Protein AF-A0A5R9BD13-F1 (afdb_monomer_lite)

Foldseek 3Di:
DDDPPDDDDCVNLVQPPVDPCSVVVVVVVVVVCVVVVHDDDDDPDQDWDFLCVLCVVLVHDSVVSVVCVVVVNADWDDDDPGTTGTPVSSVVVCVVCVVVVVVVVCPPDDDFDWPQPPPPPPVQAQAGETEGADALLVVLVVDAAAFQEEEAEDDALDPCPPPLFLPPSPDDPVRSLVVSLSSVLSVVVRYDQFHKYKYKYAPVCVVSVQVSCCVRPVFHWDKFWAQQADVFDDDVPDGHRTIIITIGTGHPQAFDFALFDLQLDPPSGTPLVQADNVQFGDWAFQADDDDQFACVSPVQQWAWQWDAPQAGDAQGDDHPDPRIDTDTRADPVRHHGGTPDGRVVQRVQVVVLQKHWDDQDPVRDIIITGDDPSVVVCDVVVQKDFPDADPRRHGPIHGDSGDTGDGDSYGRHPQQHCQVQNQVVQCVQQVPLSDHGGTHLLVLLVVCNRRVIQEYEYSACQQVSNVLNVLLVCSLPVDHRYYYYYHHCGVNNVPRGNSSNNVSSNVDRDHNPRRPDPDPDDDPPDDDPDDDD

Structure (mmCIF, N/CA/C/O backbone):
data_AF-A0A5R9BD13-F1
#
_entry.id   AF-A0A5R9BD13-F1
#
loop_
_atom_site.group_PDB
_atom_site.id
_atom_site.type_symbol
_atom_site.label_atom_id
_atom_site.label_alt_id
_atom_site.label_comp_id
_atom_site.label_asym_id
_atom_site.label_entity_id
_atom_site.label_seq_id
_atom_site.pdbx_PDB_ins_code
_atom_site.Cartn_x
_atom_site.Cartn_y
_atom_site.Cartn_z
_atom_site.occupancy
_atom_site.B_iso_or_equiv
_atom_site.auth_seq_id
_atom_site.auth_comp_id
_atom_site.auth_asym_id
_atom_site.auth_atom_id
_atom_site.pdbx_PDB_model_num
ATOM 1 N N . MET A 1 1 ? -56.573 39.795 55.807 1.00 30.55 1 MET A N 1
ATOM 2 C CA . MET A 1 1 ? -56.173 38.621 56.604 1.00 30.55 1 MET A CA 1
ATOM 3 C C . MET A 1 1 ? -55.103 37.927 55.784 1.00 30.55 1 MET A C 1
ATOM 5 O O . MET A 1 1 ? -55.403 37.558 54.660 1.00 30.55 1 MET A O 1
ATOM 9 N N . ASN A 1 2 ? -53.852 37.930 56.249 1.00 30.98 2 ASN A N 1
ATOM 10 C CA . ASN A 1 2 ? -52.748 37.260 55.558 1.00 30.98 2 ASN A CA 1
ATOM 11 C C . ASN A 1 2 ? -53.016 35.755 55.588 1.00 30.98 2 ASN A C 1
ATOM 13 O O . ASN A 1 2 ? -52.951 35.159 56.658 1.00 30.98 2 ASN A O 1
ATOM 17 N N . GLU A 1 3 ? -53.325 35.157 54.443 1.00 34.78 3 GLU A N 1
ATOM 18 C CA . GLU A 1 3 ? -53.207 33.711 54.291 1.00 34.78 3 GLU A CA 1
ATOM 19 C C . GLU A 1 3 ? -51.728 33.410 54.040 1.00 34.78 3 GLU A C 1
ATOM 21 O O . GLU A 1 3 ? -51.191 33.672 52.962 1.00 34.78 3 GLU A O 1
ATOM 26 N N . GLU A 1 4 ? -51.035 32.945 55.081 1.00 38.00 4 GLU A N 1
ATOM 27 C CA . GLU A 1 4 ? -49.714 32.339 54.941 1.00 38.00 4 GLU A CA 1
ATOM 28 C C . GLU A 1 4 ? -49.834 31.129 54.009 1.00 38.00 4 GLU A C 1
ATOM 30 O O . GLU A 1 4 ? -50.365 30.080 54.372 1.00 38.00 4 GLU A O 1
ATOM 35 N N . LEU A 1 5 ? -49.344 31.283 52.779 1.00 42.78 5 LEU A N 1
ATOM 36 C CA . LEU A 1 5 ? -49.124 30.172 51.861 1.00 42.78 5 LEU A CA 1
ATOM 37 C C . LEU A 1 5 ? -48.062 29.247 52.465 1.00 42.78 5 LEU A C 1
ATOM 39 O O . LEU A 1 5 ? -46.865 29.524 52.380 1.00 42.78 5 LEU A O 1
ATOM 43 N N . MET A 1 6 ? -48.500 28.142 53.065 1.00 41.12 6 MET A N 1
ATOM 44 C CA . MET A 1 6 ? -47.608 27.075 53.506 1.00 41.12 6 MET A CA 1
ATOM 45 C C . MET A 1 6 ? -47.035 26.377 52.265 1.00 41.12 6 MET A C 1
ATOM 47 O O . MET A 1 6 ? -47.743 25.674 51.545 1.00 41.12 6 MET A O 1
ATOM 51 N N . ARG A 1 7 ? -45.754 26.621 51.975 1.00 45.59 7 ARG A N 1
ATOM 52 C CA . ARG A 1 7 ? -45.004 25.899 50.939 1.00 45.59 7 ARG A CA 1
ATOM 53 C C . ARG A 1 7 ? -44.489 24.604 51.553 1.00 45.59 7 ARG A C 1
ATOM 55 O O . ARG A 1 7 ? -43.843 24.659 52.589 1.00 45.59 7 ARG A O 1
ATOM 62 N N . LEU A 1 8 ? -44.791 23.475 50.923 1.00 47.22 8 LEU A N 1
ATOM 63 C CA . LEU A 1 8 ? -44.340 22.155 51.357 1.00 47.22 8 LEU A CA 1
ATOM 64 C C . LEU A 1 8 ? -43.507 21.537 50.235 1.00 47.22 8 LEU A C 1
ATOM 66 O O . LEU A 1 8 ? -44.025 21.305 49.141 1.00 47.22 8 LEU A O 1
ATOM 70 N N . ASN A 1 9 ? -42.223 21.293 50.496 1.00 52.91 9 ASN A N 1
ATOM 71 C CA . ASN A 1 9 ? -41.358 20.543 49.583 1.00 52.91 9 ASN A CA 1
ATOM 72 C C . ASN A 1 9 ? -41.527 19.021 49.784 1.00 52.91 9 ASN A C 1
ATOM 74 O O . ASN A 1 9 ? -41.859 18.585 50.888 1.00 52.91 9 ASN A O 1
ATOM 78 N N . PRO A 1 10 ? -41.255 18.180 48.764 1.00 52.22 10 PRO A N 1
ATOM 79 C CA . PRO A 1 10 ? -41.338 16.719 48.890 1.00 52.22 10 PRO A CA 1
ATOM 80 C C . PRO A 1 10 ? -40.508 16.144 50.051 1.00 52.22 10 PRO A C 1
ATOM 82 O O . PRO A 1 10 ? -40.960 15.226 50.730 1.00 52.22 10 PRO A O 1
ATOM 85 N N . GLU A 1 11 ? -39.344 16.737 50.332 1.00 52.81 11 GLU A N 1
ATOM 86 C CA . GLU A 1 11 ? -38.471 16.357 51.454 1.00 52.81 11 GLU A CA 1
ATOM 87 C C . GLU A 1 11 ? -39.111 16.640 52.827 1.00 52.81 11 GLU A C 1
ATOM 89 O O . GLU A 1 11 ? -38.964 15.847 53.754 1.00 52.81 11 GLU A O 1
ATOM 94 N N . GLU A 1 12 ? -39.886 17.722 52.957 1.00 49.19 12 GLU A N 1
ATOM 95 C CA . GLU A 1 12 ? -40.590 18.096 54.198 1.00 49.19 12 GLU A CA 1
ATOM 96 C C . GLU A 1 12 ? -41.846 17.243 54.435 1.00 49.19 12 GLU A C 1
ATOM 98 O O . GLU A 1 12 ? -42.301 17.091 55.567 1.00 49.19 12 GLU A O 1
ATOM 103 N N . LEU A 1 13 ? -42.382 16.648 53.366 1.00 57.00 13 LEU A N 1
ATOM 104 C CA . LEU A 1 13 ? -43.472 15.673 53.405 1.00 57.00 13 LEU A CA 1
ATOM 105 C C . LEU A 1 13 ? -42.975 14.229 53.606 1.00 57.00 13 LEU A C 1
ATOM 107 O O . LEU A 1 13 ? -43.793 13.310 53.655 1.00 57.00 13 LEU A O 1
ATOM 111 N N . GLY A 1 14 ? -41.656 14.016 53.712 1.00 55.00 14 GLY A N 1
ATOM 112 C CA . GLY A 1 14 ? -41.051 12.686 53.834 1.00 55.00 14 GLY A CA 1
ATOM 113 C C . GLY A 1 14 ? -41.264 11.800 52.602 1.00 55.00 14 GLY A C 1
ATOM 114 O O . GLY A 1 14 ? -41.241 10.575 52.721 1.00 55.00 14 GLY A O 1
ATOM 115 N N . LEU A 1 15 ? -41.521 12.404 51.437 1.00 59.50 15 LEU A N 1
ATOM 116 C CA . LEU A 1 15 ? -41.780 11.689 50.192 1.00 59.50 15 LEU A CA 1
ATOM 117 C C . LEU A 1 15 ? -40.456 11.240 49.575 1.00 59.50 15 LEU A C 1
ATOM 119 O O . LEU A 1 15 ? -39.623 12.062 49.195 1.00 59.50 15 LEU A O 1
ATOM 123 N N . ASP A 1 16 ? -40.283 9.928 49.449 1.00 57.41 16 ASP A N 1
ATOM 124 C CA . ASP A 1 16 ? -39.152 9.342 48.736 1.00 57.41 16 ASP A CA 1
ATOM 125 C C . ASP A 1 16 ? -39.389 9.448 47.224 1.00 57.41 16 ASP A C 1
ATOM 127 O O . ASP A 1 16 ? -40.064 8.618 46.612 1.00 57.41 16 ASP A O 1
ATOM 131 N N . VAL A 1 17 ? -38.859 10.515 46.628 1.00 55.81 17 VAL A N 1
ATOM 132 C CA . VAL A 1 17 ? -39.000 10.828 45.197 1.00 55.81 17 VAL A CA 1
ATOM 133 C C . VAL A 1 17 ? -38.213 9.886 44.278 1.00 55.81 17 VAL A C 1
ATOM 135 O O . VAL A 1 17 ? -38.419 9.928 43.065 1.00 55.81 17 VAL A O 1
ATOM 138 N N . GLU A 1 18 ? -37.351 9.017 44.819 1.00 49.12 18 GLU A N 1
ATOM 139 C CA . GLU A 1 18 ? -36.704 7.948 44.045 1.00 49.12 18 GLU A CA 1
ATOM 140 C C . GLU A 1 18 ? -37.555 6.667 43.981 1.00 49.12 18 GLU A C 1
ATOM 142 O O . GLU A 1 18 ? -37.288 5.774 43.171 1.00 49.12 18 GLU A O 1
ATOM 147 N N . ASN A 1 19 ? -38.629 6.582 44.772 1.00 60.22 19 ASN A N 1
ATOM 148 C CA . ASN A 1 19 ? -39.547 5.454 44.756 1.00 60.22 19 ASN A CA 1
ATOM 149 C C . ASN A 1 19 ? -40.640 5.642 43.682 1.00 60.22 19 ASN A C 1
ATOM 151 O O . ASN A 1 19 ? -41.389 6.617 43.749 1.00 60.22 19 ASN A O 1
ATOM 155 N N . PRO A 1 20 ? -40.842 4.698 42.740 1.00 54.09 20 PRO A N 1
ATOM 156 C CA . PRO A 1 20 ? -41.839 4.811 41.667 1.00 54.09 20 PRO A CA 1
ATOM 157 C C . PRO A 1 20 ? -43.302 4.966 42.131 1.00 54.09 20 PRO A C 1
ATOM 159 O O . PRO A 1 20 ? -44.176 5.200 41.300 1.00 54.09 20 PRO A O 1
ATOM 162 N N . THR A 1 21 ? -43.599 4.860 43.432 1.00 59.91 21 THR A N 1
ATOM 163 C CA . THR A 1 21 ? -44.939 5.097 43.999 1.00 59.91 21 THR A CA 1
ATOM 164 C C . THR A 1 21 ? -45.161 6.495 44.597 1.00 59.91 21 THR A C 1
ATOM 166 O O . THR A 1 21 ? -46.231 6.740 45.157 1.00 59.91 21 THR A O 1
ATOM 169 N N . TRP A 1 22 ? -44.201 7.424 44.499 1.00 61.19 22 TRP A N 1
ATOM 170 C CA . TRP A 1 22 ? -44.290 8.764 45.112 1.00 61.19 22 TRP A CA 1
ATOM 171 C C . TRP A 1 22 ? -45.534 9.563 44.671 1.00 61.19 22 TRP A C 1
ATOM 173 O O . TRP A 1 22 ? -46.131 10.290 45.468 1.00 61.19 22 TRP A O 1
ATOM 183 N N . GLU A 1 23 ? -46.007 9.362 43.436 1.00 59.53 23 GLU A N 1
ATOM 184 C CA . GLU A 1 23 ? -47.232 9.982 42.912 1.00 59.53 23 GLU A CA 1
ATOM 185 C C . GLU A 1 23 ? -48.476 9.599 43.733 1.00 59.53 23 GLU A C 1
ATOM 187 O O . GLU A 1 23 ? -49.351 10.430 43.987 1.00 59.53 23 GLU A O 1
ATOM 192 N N . GLN A 1 24 ? -48.545 8.353 44.214 1.00 69.19 24 GLN A N 1
ATOM 193 C CA . GLN A 1 24 ? -49.659 7.879 45.042 1.00 69.19 24 GLN A CA 1
ATOM 194 C C . GLN A 1 24 ? -49.644 8.533 46.427 1.00 69.19 24 GLN A C 1
ATOM 196 O O . GLN A 1 24 ? -50.702 8.836 46.984 1.00 69.19 24 GLN A O 1
ATOM 201 N N . GLN A 1 25 ? -48.452 8.797 46.962 1.00 66.12 25 GLN A N 1
ATOM 202 C CA . GLN A 1 25 ? -48.269 9.466 48.247 1.00 66.12 25 GLN A CA 1
ATOM 203 C C . GLN A 1 25 ? -48.612 10.961 48.157 1.00 66.12 25 GLN A C 1
ATOM 205 O O . GLN A 1 25 ? -49.314 11.476 49.027 1.00 66.12 25 GLN A O 1
ATOM 210 N N . LEU A 1 26 ? -48.231 11.637 47.064 1.00 69.69 26 LEU A N 1
ATOM 211 C CA . LEU A 1 26 ? -48.638 13.020 46.793 1.00 69.69 26 LEU A CA 1
ATOM 212 C C . LEU A 1 26 ? -50.167 13.142 46.697 1.00 69.69 26 LEU A C 1
ATOM 214 O O . LEU A 1 26 ? -50.769 14.003 47.338 1.00 69.69 26 LEU A O 1
ATOM 218 N N . VAL A 1 27 ? -50.819 12.245 45.948 1.00 74.06 27 VAL A N 1
ATOM 219 C CA . VAL A 1 27 ? -52.288 12.222 45.832 1.00 74.06 27 VAL A CA 1
ATOM 220 C C . VAL A 1 27 ? -52.954 11.964 47.189 1.00 74.06 27 VAL A C 1
ATOM 222 O O . VAL A 1 27 ? -53.985 12.572 47.489 1.00 74.06 27 VAL A O 1
ATOM 225 N N . ALA A 1 28 ? -52.383 11.096 48.030 1.00 75.38 28 ALA A N 1
ATOM 226 C CA . ALA A 1 28 ? -52.883 10.849 49.381 1.00 75.38 28 ALA A CA 1
ATOM 227 C C . ALA A 1 28 ? -52.750 12.086 50.291 1.00 75.38 28 ALA A C 1
ATOM 229 O O . ALA A 1 28 ? -53.702 12.416 51.007 1.00 75.38 28 ALA A O 1
ATOM 230 N N . ALA A 1 29 ? -51.626 12.804 50.221 1.00 72.81 29 ALA A N 1
ATOM 231 C CA . ALA A 1 29 ? -51.395 14.034 50.977 1.00 72.81 29 ALA A CA 1
ATOM 232 C C . ALA A 1 29 ? -52.375 15.142 50.560 1.00 72.81 29 ALA A C 1
ATOM 234 O O . ALA A 1 29 ? -53.089 15.683 51.404 1.00 72.81 29 ALA A O 1
ATOM 235 N N . VAL A 1 30 ? -52.520 15.386 49.250 1.00 74.75 30 VAL A N 1
ATOM 236 C CA . VAL A 1 30 ? -53.477 16.364 48.703 1.00 74.75 30 VAL A CA 1
ATOM 237 C C . VAL A 1 30 ? -54.907 16.034 49.135 1.00 74.75 30 VAL A C 1
ATOM 239 O O . VAL A 1 30 ? -55.636 16.909 49.600 1.00 74.75 30 VAL A O 1
ATOM 242 N N . ARG A 1 31 ? -55.321 14.762 49.048 1.00 78.12 31 ARG A N 1
ATOM 243 C CA . ARG A 1 31 ? -56.658 14.332 49.497 1.00 78.12 31 ARG A CA 1
ATOM 244 C C . ARG A 1 31 ? -56.871 14.535 50.994 1.00 78.12 31 ARG A C 1
ATOM 246 O O . ARG A 1 31 ? -57.986 14.859 51.395 1.00 78.12 31 ARG A O 1
ATOM 253 N N . THR A 1 32 ? -55.842 14.331 51.810 1.00 78.50 32 THR A N 1
ATOM 254 C CA . THR A 1 32 ? -55.923 14.515 53.265 1.00 78.50 32 THR A CA 1
ATOM 255 C C . THR A 1 32 ? -56.098 15.989 53.620 1.00 78.50 32 THR A C 1
ATOM 257 O O . THR A 1 32 ? -57.029 16.317 54.352 1.00 78.50 32 THR A O 1
ATOM 260 N N . SER A 1 33 ? -55.301 16.880 53.024 1.00 77.56 33 SER A N 1
ATOM 261 C CA . SER A 1 33 ? -55.422 18.331 53.220 1.00 77.56 33 SER A CA 1
ATOM 262 C C . SER A 1 33 ? -56.772 18.875 52.746 1.00 77.56 33 SER A C 1
ATOM 264 O O . SER A 1 33 ? -57.430 19.617 53.473 1.00 77.56 33 SER A O 1
ATOM 266 N N . LEU A 1 34 ? -57.258 18.426 51.581 1.00 73.50 34 LEU A N 1
ATOM 267 C CA . LEU A 1 34 ? -58.589 18.805 51.089 1.00 73.50 34 LEU A CA 1
ATOM 268 C C . LEU A 1 34 ? -59.713 18.327 52.028 1.00 73.50 34 LEU A C 1
ATOM 270 O O . LEU A 1 34 ? -60.670 19.061 52.262 1.00 73.50 34 LEU A O 1
ATOM 274 N N . ARG A 1 35 ? -59.601 17.123 52.612 1.00 78.56 35 ARG A N 1
ATOM 275 C CA . ARG A 1 35 ? -60.569 16.611 53.607 1.00 78.56 35 ARG A CA 1
ATOM 276 C C . ARG A 1 35 ? -60.568 17.404 54.913 1.00 78.56 35 ARG A C 1
ATOM 278 O O . ARG A 1 35 ? -61.589 17.434 55.589 1.00 78.56 35 ARG A O 1
ATOM 285 N N . GLN A 1 36 ? -59.453 18.040 55.257 1.00 79.38 36 GLN A N 1
ATOM 286 C CA . GLN A 1 36 ? -59.333 18.928 56.416 1.00 79.38 36 GLN A CA 1
ATOM 287 C C . GLN A 1 36 ? -59.825 20.357 56.123 1.00 79.38 36 GLN A C 1
ATOM 289 O O . GLN A 1 36 ? -59.688 21.235 56.970 1.00 79.38 36 GLN A O 1
ATOM 294 N N . GLY A 1 37 ? -60.408 20.601 54.942 1.00 74.94 37 GLY A N 1
ATOM 295 C CA . GLY A 1 37 ? -60.921 21.912 54.539 1.00 74.94 37 GLY A CA 1
ATOM 296 C C . GLY A 1 37 ? -59.835 22.901 54.114 1.00 74.94 37 GLY A C 1
ATOM 297 O O . GLY A 1 37 ? -60.124 24.085 53.965 1.00 74.94 37 GLY A O 1
ATOM 298 N N . GLN A 1 38 ? -58.595 22.441 53.919 1.00 76.81 38 GLN A N 1
ATOM 299 C CA . GLN A 1 38 ? -57.496 23.290 53.466 1.00 76.81 38 GLN A CA 1
ATOM 300 C C . GLN A 1 38 ? -57.575 23.518 51.954 1.00 76.81 38 GLN A C 1
ATOM 302 O O . GLN A 1 38 ? -57.919 22.614 51.188 1.00 76.81 38 GLN A O 1
ATOM 307 N N . GLN A 1 39 ? -57.204 24.718 51.511 1.00 61.44 39 GLN A N 1
ATOM 308 C CA . GLN A 1 39 ? -57.050 25.021 50.093 1.00 61.44 39 GLN A CA 1
ATOM 309 C C . GLN A 1 39 ? -55.663 24.561 49.624 1.00 61.44 39 GLN A C 1
ATOM 311 O O . GLN A 1 39 ? -54.651 24.925 50.216 1.00 61.44 39 GLN A O 1
ATOM 316 N N . VAL A 1 40 ? -55.610 23.755 48.562 1.00 66.88 40 VAL A N 1
ATOM 317 C CA . VAL A 1 40 ? -54.354 23.211 48.022 1.00 66.88 40 VAL A CA 1
ATOM 318 C C . VAL A 1 40 ? -54.111 23.796 46.634 1.00 66.88 40 VAL A C 1
ATOM 320 O O . VAL A 1 40 ? -54.930 23.613 45.737 1.00 66.88 40 VAL A O 1
ATOM 323 N N . SER A 1 41 ? -52.977 24.476 46.447 1.00 51.97 41 SER A N 1
ATOM 324 C CA . SER A 1 41 ? -52.493 24.914 45.131 1.00 51.97 41 SER A CA 1
ATOM 325 C C . SER A 1 41 ? -51.251 24.118 44.748 1.00 51.97 41 SER A C 1
ATOM 327 O O . SER A 1 41 ? -50.237 24.179 45.437 1.00 51.97 41 SER A O 1
ATOM 329 N N . LEU A 1 42 ? -51.326 23.380 43.640 1.00 53.59 42 LEU A N 1
ATOM 330 C CA . LEU A 1 42 ? -50.173 22.707 43.044 1.00 53.59 42 LEU A CA 1
ATOM 331 C C . LEU A 1 42 ? -49.546 23.647 42.016 1.00 53.59 42 LEU A C 1
ATOM 333 O O . LEU A 1 42 ? -50.118 23.880 40.952 1.00 53.59 42 LEU A O 1
ATOM 337 N N . VAL A 1 43 ? -48.383 24.204 42.342 1.00 47.75 43 VAL A N 1
ATOM 338 C CA . VAL A 1 43 ? -47.615 25.048 41.423 1.00 47.75 43 VAL A CA 1
ATOM 339 C C . VAL A 1 43 ? -46.449 24.225 40.892 1.00 47.75 43 VAL A C 1
ATOM 341 O O . VAL A 1 43 ? -45.562 23.837 41.647 1.00 47.75 43 VAL A O 1
ATOM 344 N N . GLN A 1 44 ? -46.449 23.950 39.589 1.00 48.16 44 GLN A N 1
ATOM 345 C CA . GLN A 1 44 ? -45.291 23.381 38.909 1.00 48.16 44 GLN A CA 1
ATOM 346 C C . GLN A 1 44 ? -44.300 24.519 38.647 1.00 48.16 44 GLN A C 1
ATOM 348 O O . GLN A 1 44 ? -44.398 25.217 37.639 1.00 48.16 44 GLN A O 1
ATOM 353 N N . GLU A 1 45 ? -43.363 24.750 39.565 1.00 50.94 45 GLU A N 1
ATOM 354 C CA . GLU A 1 45 ? -42.210 25.585 39.234 1.00 50.94 45 GLU A CA 1
ATOM 355 C C . GLU A 1 45 ? -41.360 24.817 38.212 1.00 50.94 45 GLU A C 1
ATOM 357 O O . GLU A 1 45 ? -40.886 23.712 38.485 1.00 50.94 45 GLU A O 1
ATOM 362 N N . GLU A 1 46 ? -41.175 25.371 37.007 1.00 51.56 46 GLU A N 1
ATOM 363 C CA . GLU A 1 46 ? -40.117 24.901 36.112 1.00 51.56 46 GLU A CA 1
ATOM 364 C C . GLU A 1 46 ? -38.787 25.140 36.827 1.00 51.56 46 GLU A C 1
ATOM 366 O O . GLU A 1 46 ? -38.225 26.237 36.780 1.00 51.56 46 GLU A O 1
ATOM 371 N N . GLY A 1 47 ? -38.302 24.116 37.531 1.00 61.28 47 GLY A N 1
ATOM 372 C CA . GLY A 1 47 ? -37.024 24.174 38.215 1.00 61.28 47 GLY A CA 1
ATOM 373 C C . GLY A 1 47 ? -35.947 24.705 37.269 1.00 61.28 47 GLY A C 1
ATOM 374 O O . GLY A 1 47 ? -35.884 24.373 36.079 1.00 61.28 47 GLY A O 1
ATOM 375 N N . GLN A 1 48 ? -35.101 25.584 37.786 1.00 79.19 48 GLN A N 1
ATOM 376 C CA . GLN A 1 48 ? -33.959 26.090 37.047 1.00 79.19 48 GLN A CA 1
ATOM 377 C C . GLN A 1 48 ? -32.686 25.627 37.732 1.00 79.19 48 GLN A C 1
ATOM 379 O O . GLN A 1 48 ? -32.451 25.912 38.903 1.00 79.19 48 GLN A O 1
ATOM 384 N N . PHE A 1 49 ? -31.826 24.955 36.979 1.00 80.19 49 PHE A N 1
ATOM 385 C CA . PHE A 1 49 ? -30.538 24.501 37.467 1.00 80.19 49 PHE A CA 1
ATOM 386 C C . PHE A 1 49 ? -29.458 25.548 37.221 1.00 80.19 49 PHE A C 1
ATOM 388 O O . PHE A 1 49 ? -29.425 26.246 36.202 1.00 80.19 49 PHE A O 1
ATOM 395 N N . SER A 1 50 ? -28.516 25.641 38.151 1.00 84.75 50 SER A N 1
ATOM 396 C CA . SER A 1 50 ? -27.269 26.351 37.907 1.00 84.75 50 SER A CA 1
ATOM 397 C C . SER A 1 50 ? -26.383 25.567 36.924 1.00 84.75 50 SER A C 1
ATOM 399 O O . SER A 1 50 ? -26.451 24.337 36.858 1.00 84.75 50 SER A O 1
ATOM 401 N N . PRO A 1 51 ? -25.465 26.238 36.204 1.00 85.31 51 PRO A N 1
ATOM 402 C CA . PRO A 1 51 ? -24.472 25.560 35.376 1.00 85.31 51 PRO A CA 1
ATOM 403 C C . PRO A 1 51 ? -23.624 24.529 36.128 1.00 85.31 51 PRO A C 1
ATOM 405 O O . PRO A 1 51 ? -23.110 23.613 35.498 1.00 85.31 51 PRO A O 1
ATOM 408 N N . GLN A 1 52 ? -23.456 24.689 37.446 1.00 77.94 52 GLN A N 1
ATOM 409 C CA . GLN A 1 52 ? -22.735 23.735 38.289 1.00 77.94 52 GLN A CA 1
ATOM 410 C C . GLN A 1 52 ? -23.550 22.451 38.483 1.00 77.94 52 GLN A C 1
ATOM 412 O O . GLN A 1 52 ? -23.049 21.373 38.191 1.00 77.94 52 GLN A O 1
ATOM 417 N N . GLN A 1 53 ? -24.825 22.575 38.854 1.00 70.12 53 GLN A N 1
ATOM 418 C CA . GLN A 1 53 ? -25.716 21.423 39.033 1.00 70.12 53 GLN A CA 1
ATOM 419 C C . GLN A 1 53 ? -25.914 20.645 37.726 1.00 70.12 53 GLN A C 1
ATOM 421 O O . GLN A 1 53 ? -25.890 19.422 37.720 1.00 70.12 53 GLN A O 1
ATOM 426 N N . VAL A 1 54 ? -26.038 21.335 36.585 1.00 79.44 54 VAL A N 1
ATOM 427 C CA . VAL A 1 54 ? -26.112 20.655 35.277 1.00 79.44 54 VAL A CA 1
ATOM 428 C C . VAL A 1 54 ? -24.800 19.949 34.930 1.00 79.44 54 VAL A C 1
ATOM 430 O O . VAL A 1 54 ? -24.818 18.889 34.310 1.00 79.44 54 VAL A O 1
ATOM 433 N N . ALA A 1 55 ? -23.657 20.512 35.324 1.00 74.12 55 ALA A N 1
ATOM 434 C CA . ALA A 1 55 ? -22.360 19.882 35.106 1.00 74.12 55 ALA A CA 1
ATOM 435 C C . ALA A 1 55 ? -22.219 18.585 35.918 1.00 74.12 55 ALA A C 1
ATOM 437 O O . ALA A 1 55 ? -21.808 17.568 35.363 1.00 74.12 55 ALA A O 1
ATOM 438 N N . GLU A 1 56 ? -22.643 18.608 37.183 1.00 66.12 56 GLU A N 1
ATOM 439 C CA . GLU A 1 56 ? -22.705 17.436 38.065 1.00 66.12 56 GLU A CA 1
ATOM 440 C C . GLU A 1 56 ? -23.661 16.370 37.513 1.00 66.12 56 GLU A C 1
ATOM 442 O O . GLU A 1 56 ? -23.261 15.220 37.348 1.00 66.12 56 GLU A O 1
ATOM 447 N N . LEU A 1 57 ? -24.875 16.758 37.104 1.00 68.94 57 LEU A N 1
ATOM 448 C CA . LEU A 1 57 ? -25.874 15.846 36.526 1.00 68.94 57 LEU A CA 1
ATOM 449 C C . LEU A 1 57 ? -25.409 15.146 35.240 1.00 68.94 57 LEU A C 1
ATOM 451 O O . LEU A 1 57 ? -25.863 14.039 34.944 1.00 68.94 57 LEU A O 1
ATOM 455 N N . LEU A 1 58 ? -24.545 15.800 34.458 1.00 72.38 58 LEU A N 1
ATOM 456 C CA . LEU A 1 58 ? -24.028 15.288 33.187 1.00 72.38 58 LEU A CA 1
ATOM 457 C C . LEU A 1 58 ? -22.616 14.689 33.301 1.00 72.38 58 LEU A C 1
ATOM 459 O O . LEU A 1 58 ? -22.081 14.235 32.291 1.00 72.38 58 LEU A O 1
ATOM 463 N N . GLY A 1 59 ? -21.996 14.702 34.486 1.00 62.12 59 GLY A N 1
ATOM 464 C CA . GLY A 1 59 ? -20.638 14.186 34.694 1.00 62.12 59 GLY A CA 1
ATOM 465 C C . GLY A 1 59 ? -19.552 14.955 33.929 1.00 62.12 59 GLY A C 1
ATOM 466 O O . GLY A 1 59 ? -18.554 14.372 33.506 1.00 62.12 59 GLY A O 1
ATOM 467 N N . VAL A 1 60 ? -19.737 16.261 33.709 1.00 74.69 60 VAL A N 1
ATOM 468 C CA . VAL A 1 60 ? -18.791 17.123 32.977 1.00 74.69 60 VAL A CA 1
ATOM 469 C C . VAL A 1 60 ? -18.296 18.275 33.845 1.00 74.69 60 VAL A C 1
ATOM 471 O O . VAL A 1 60 ? -18.890 18.628 34.854 1.00 74.69 60 VAL A O 1
ATOM 474 N N . HIS A 1 61 ? -17.206 18.927 33.438 1.00 78.69 61 HIS A N 1
ATOM 475 C CA . HIS A 1 61 ? -16.713 20.109 34.146 1.00 78.69 61 HIS A CA 1
ATOM 476 C C . HIS A 1 61 ? -17.620 21.332 33.904 1.00 78.69 61 HIS A C 1
ATOM 478 O O . HIS A 1 61 ? -18.010 21.601 32.765 1.00 78.69 61 HIS A O 1
ATOM 484 N N . ARG A 1 62 ? -17.870 22.154 34.935 1.00 79.12 62 ARG A N 1
ATOM 485 C CA . ARG A 1 62 ? -18.687 23.391 34.864 1.00 79.12 62 ARG A CA 1
ATOM 486 C C . ARG A 1 62 ? -18.322 24.311 33.697 1.00 79.12 62 ARG A C 1
ATOM 488 O O . ARG A 1 62 ? -19.190 24.880 33.040 1.00 79.12 62 ARG A O 1
ATOM 495 N N . ALA A 1 63 ? -17.026 24.433 33.407 1.00 73.62 63 ALA A N 1
ATOM 496 C CA . ALA A 1 63 ? -16.510 25.250 32.304 1.00 73.62 63 ALA A CA 1
ATOM 497 C C . ALA A 1 63 ? -17.041 24.814 30.922 1.00 73.62 63 ALA A C 1
ATOM 499 O O . ALA A 1 63 ? -17.176 25.640 30.019 1.00 73.62 63 ALA A O 1
ATOM 500 N N . THR A 1 64 ? -17.366 23.530 30.752 1.00 73.06 64 THR A N 1
ATOM 501 C CA . THR A 1 64 ? -17.987 22.990 29.537 1.00 73.06 64 THR A CA 1
ATOM 502 C C . THR A 1 64 ? -19.414 23.499 29.383 1.00 73.06 64 THR A C 1
ATOM 504 O O . THR A 1 64 ? -19.772 23.961 28.302 1.00 73.06 64 THR A O 1
ATOM 507 N N . ILE A 1 65 ? -20.200 23.501 30.464 1.00 86.50 65 ILE A N 1
ATOM 508 C CA . ILE A 1 65 ? -21.561 24.049 30.463 1.00 86.50 65 ILE A CA 1
ATOM 509 C C . ILE A 1 65 ? -21.526 25.554 30.178 1.00 86.50 65 ILE A C 1
ATOM 511 O O . ILE A 1 65 ? -22.230 26.023 29.289 1.00 86.50 65 ILE A O 1
ATOM 515 N N . SER A 1 66 ? -20.634 26.304 30.832 1.00 86.06 66 SER A N 1
ATOM 516 C CA . SER A 1 66 ? -20.485 27.747 30.594 1.00 86.06 66 SER A CA 1
ATOM 517 C C . SER A 1 66 ? -20.115 28.088 29.144 1.00 86.06 66 SER A C 1
ATOM 519 O O . SER A 1 66 ? -20.686 29.017 28.576 1.00 86.06 66 SER A O 1
ATOM 521 N N . ARG A 1 67 ? -19.203 27.330 28.512 1.00 81.88 67 ARG A N 1
ATOM 522 C CA . ARG A 1 67 ? -18.866 27.513 27.085 1.00 81.88 67 ARG A CA 1
ATOM 523 C C . ARG A 1 67 ? -20.052 27.235 26.173 1.00 81.88 67 ARG A C 1
ATOM 525 O O . ARG A 1 67 ? -20.285 27.992 25.239 1.00 81.88 67 ARG A O 1
ATOM 532 N N . LYS A 1 68 ? -20.796 26.164 26.444 1.00 83.25 68 LYS A N 1
ATOM 533 C CA . LYS A 1 68 ? -21.963 25.779 25.645 1.00 83.25 68 LYS A CA 1
ATOM 534 C C . LYS A 1 68 ? -23.107 26.785 25.759 1.00 83.25 68 LYS A C 1
ATOM 536 O O . LYS A 1 68 ? -23.782 27.031 24.767 1.00 83.25 68 LYS A O 1
ATOM 541 N N . ILE A 1 69 ? -23.278 27.411 26.924 1.00 88.81 69 ILE A N 1
ATOM 542 C CA . ILE A 1 69 ? -24.187 28.552 27.084 1.00 88.81 69 ILE A CA 1
ATOM 543 C C . ILE A 1 69 ? -23.715 29.731 26.219 1.00 88.81 69 ILE A C 1
ATOM 545 O O . ILE A 1 69 ? -24.504 30.275 25.455 1.00 88.81 69 ILE A O 1
ATOM 549 N N . ALA A 1 70 ? -22.427 30.092 26.277 1.00 84.62 70 ALA A N 1
ATOM 550 C CA . ALA A 1 70 ? -21.878 31.201 25.488 1.00 84.62 70 ALA A CA 1
ATOM 551 C C . ALA A 1 70 ? -21.958 30.966 23.966 1.00 84.62 70 ALA A C 1
ATOM 553 O O . ALA A 1 70 ? -22.123 31.913 23.204 1.00 84.62 70 ALA A O 1
ATOM 554 N N . ALA A 1 71 ? -21.870 29.707 23.530 1.00 78.00 71 ALA A N 1
ATOM 555 C CA . ALA A 1 71 ? -22.032 29.296 22.137 1.00 78.00 71 ALA A CA 1
ATOM 556 C C . ALA A 1 71 ? -23.505 29.178 21.689 1.00 78.00 71 ALA A C 1
ATOM 558 O O . ALA A 1 71 ? -23.759 28.846 20.534 1.00 78.00 71 ALA A O 1
ATOM 559 N N . GLY A 1 72 ? -24.475 29.401 22.586 1.00 86.06 72 GLY A N 1
ATOM 560 C CA . GLY A 1 72 ? -25.906 29.241 22.301 1.00 86.06 72 GLY A CA 1
ATOM 561 C C . GLY A 1 72 ? -26.371 27.785 22.155 1.00 86.06 72 GLY A C 1
ATOM 562 O O . GLY A 1 72 ? -27.499 27.538 21.738 1.00 86.06 72 GLY A O 1
ATOM 563 N N . GLU A 1 73 ? -25.527 26.806 22.497 1.00 80.94 73 GLU A N 1
ATOM 564 C CA . GLU A 1 73 ? -25.838 25.372 22.400 1.00 80.94 73 GLU A CA 1
ATOM 565 C C . GLU A 1 73 ? -26.719 24.863 23.554 1.00 80.94 73 GLU A C 1
ATOM 567 O O . GLU A 1 73 ? -27.408 23.847 23.401 1.00 80.94 73 GLU A O 1
ATOM 572 N N . ILE A 1 74 ? -26.657 25.539 24.710 1.00 89.12 74 ILE A N 1
ATOM 573 C CA . ILE A 1 74 ? -27.504 25.297 25.885 1.00 89.12 74 ILE A CA 1
ATOM 574 C C . ILE A 1 74 ? -28.385 26.520 26.097 1.00 89.12 74 ILE A C 1
ATOM 576 O O . ILE A 1 74 ? -27.879 27.628 26.290 1.00 89.12 74 ILE A O 1
ATOM 580 N N . ARG A 1 75 ? -29.702 26.308 26.110 1.00 87.62 75 ARG A N 1
ATOM 581 C CA . ARG A 1 75 ? -30.661 27.361 26.452 1.00 87.62 75 ARG A CA 1
ATOM 582 C C . ARG A 1 75 ? -30.531 27.702 27.934 1.00 87.62 75 ARG A C 1
ATOM 584 O O . ARG A 1 75 ? -30.760 26.856 28.791 1.00 87.62 75 ARG A O 1
ATOM 591 N N . ALA A 1 76 ? -30.170 28.944 28.232 1.00 89.94 76 ALA A N 1
ATOM 592 C CA . ALA A 1 76 ? -30.087 29.449 29.595 1.00 89.94 76 ALA A CA 1
ATOM 593 C C . ALA A 1 76 ? -30.605 30.886 29.664 1.00 89.94 76 ALA A C 1
ATOM 595 O O . ALA A 1 76 ? -30.417 31.671 28.735 1.00 89.94 76 ALA A O 1
ATOM 596 N N . THR A 1 77 ? -31.222 31.240 30.783 1.00 86.75 77 THR A N 1
ATOM 597 C CA . THR A 1 77 ? -31.625 32.606 31.121 1.00 86.75 77 THR A CA 1
ATOM 598 C C . THR A 1 77 ? -30.637 33.197 32.122 1.00 86.75 77 THR A C 1
ATOM 600 O O . THR A 1 77 ? -29.980 32.480 32.883 1.00 86.75 77 THR A O 1
ATOM 603 N N . LYS A 1 78 ? -30.471 34.520 32.109 1.00 82.19 78 LYS A N 1
ATOM 604 C CA . LYS A 1 78 ? -29.588 35.218 33.047 1.00 82.19 78 LYS A CA 1
ATOM 605 C C . LYS A 1 78 ? -30.433 35.804 34.176 1.00 82.19 78 LYS A C 1
ATOM 607 O O . LYS A 1 78 ? -31.171 36.756 33.955 1.00 82.19 78 LYS A O 1
ATOM 612 N N . ALA A 1 79 ? -30.320 35.231 35.370 1.00 71.94 79 ALA A N 1
ATOM 613 C CA . ALA A 1 79 ? -30.961 35.731 36.583 1.00 71.94 79 ALA A CA 1
ATOM 614 C C . ALA A 1 79 ? -29.892 36.437 37.434 1.00 71.94 79 ALA A C 1
ATOM 616 O O . ALA A 1 79 ? -29.090 35.798 38.122 1.00 71.94 79 ALA A O 1
ATOM 617 N N . GLY A 1 80 ? -29.812 37.765 37.313 1.00 73.62 80 GLY A N 1
ATOM 618 C CA . GLY A 1 80 ? -28.754 38.567 37.936 1.00 73.62 80 GLY A CA 1
ATOM 619 C C . GLY A 1 80 ? -27.362 38.268 37.357 1.00 73.62 80 GLY A C 1
ATOM 620 O O . GLY A 1 80 ? -27.141 38.357 36.148 1.00 73.62 80 GLY A O 1
ATOM 621 N N . ALA A 1 81 ? -26.402 37.910 38.216 1.00 68.44 81 ALA A N 1
ATOM 622 C CA . ALA A 1 81 ? -25.024 37.597 37.815 1.00 68.44 81 ALA A CA 1
ATOM 623 C C . ALA A 1 81 ? -24.830 36.154 37.304 1.00 68.44 81 ALA A C 1
ATOM 625 O O . ALA A 1 81 ? -23.745 35.803 36.833 1.00 68.44 81 ALA A O 1
ATOM 626 N N . HIS A 1 82 ? -25.858 35.303 37.382 1.00 73.94 82 HIS A N 1
ATOM 627 C CA . HIS A 1 82 ? -25.724 33.870 37.134 1.00 73.94 82 HIS A CA 1
ATOM 628 C C . HIS A 1 82 ? -26.651 33.373 36.023 1.00 73.94 82 HIS A C 1
ATOM 630 O O . HIS A 1 82 ? -27.782 33.829 35.871 1.00 73.94 82 HIS A O 1
ATOM 636 N N . HIS A 1 83 ? -26.171 32.387 35.264 1.00 88.06 83 HIS A N 1
ATOM 637 C CA . HIS A 1 83 ? -27.009 31.651 34.321 1.00 88.06 83 HIS A CA 1
ATOM 638 C C . HIS A 1 83 ? -27.896 30.642 35.060 1.00 88.06 83 HIS A C 1
ATOM 640 O O . HIS A 1 83 ? -27.526 30.119 36.120 1.00 88.06 83 HIS A O 1
ATOM 646 N N . ARG A 1 84 ? -29.059 30.378 34.477 1.00 87.88 84 ARG A N 1
ATOM 647 C CA . ARG A 1 84 ? -30.063 29.418 34.920 1.00 87.88 84 ARG A CA 1
ATOM 648 C C . ARG A 1 84 ? -30.544 28.617 33.716 1.00 87.88 84 ARG A C 1
ATOM 650 O O . ARG A 1 84 ? -30.847 29.190 32.676 1.00 87.88 84 ARG A O 1
ATOM 657 N N . ILE A 1 85 ? -30.537 27.295 33.833 1.00 86.69 85 ILE A N 1
ATOM 658 C CA . ILE A 1 85 ? -30.872 26.358 32.758 1.00 86.69 85 ILE A CA 1
ATOM 659 C C . ILE A 1 85 ? -32.207 25.700 33.131 1.00 86.69 85 ILE A C 1
ATOM 661 O O . ILE A 1 85 ? -32.280 25.100 34.205 1.00 86.69 85 ILE A O 1
ATOM 665 N N . PRO A 1 86 ? -33.258 25.809 32.304 1.00 81.94 86 PRO A N 1
ATOM 666 C CA . PRO A 1 86 ? -34.558 25.224 32.619 1.00 81.94 86 PRO A CA 1
ATOM 667 C C . PRO A 1 86 ? -34.495 23.690 32.630 1.00 81.94 86 PRO A C 1
ATOM 669 O O . PRO A 1 86 ? -33.773 23.090 31.830 1.00 81.94 86 PRO A O 1
ATOM 672 N N . VAL A 1 87 ? -35.277 23.049 33.507 1.00 69.62 87 VAL A N 1
ATOM 673 C CA . VAL A 1 87 ? -35.401 21.579 33.620 1.00 69.62 87 VAL A CA 1
ATOM 674 C C . VAL A 1 87 ? -35.635 20.906 32.262 1.00 69.62 87 VAL A C 1
ATOM 676 O O . VAL A 1 87 ? -35.015 19.887 31.973 1.00 69.62 87 VAL A O 1
ATOM 679 N N . SER A 1 88 ? -36.455 21.489 31.384 1.00 68.56 88 SER A N 1
ATOM 680 C CA . SER A 1 88 ? -36.715 20.962 30.034 1.00 68.56 88 SER A CA 1
ATOM 681 C C . SER A 1 88 ? -35.449 20.862 29.170 1.00 68.56 88 SER A C 1
ATOM 683 O O . SER A 1 88 ? -35.253 19.885 28.444 1.00 68.56 88 SER A O 1
ATOM 685 N N . GLU A 1 89 ? -34.542 21.831 29.294 1.00 83.94 89 GLU A N 1
ATOM 686 C CA . GLU A 1 89 ? -33.248 21.812 28.617 1.00 83.94 89 GLU A CA 1
ATOM 687 C C . GLU A 1 89 ? -32.293 20.803 29.263 1.00 83.94 89 GLU A C 1
ATOM 689 O O . GLU A 1 89 ? -31.570 20.101 28.556 1.00 83.94 89 GLU A O 1
ATOM 694 N N . VAL A 1 90 ? -32.326 20.666 30.592 1.00 75.25 90 VAL A N 1
ATOM 695 C CA . VAL A 1 90 ? -31.566 19.625 31.301 1.00 75.25 90 VAL A CA 1
ATOM 696 C C . VAL A 1 90 ? -32.022 18.231 30.873 1.00 75.25 90 VAL A C 1
ATOM 698 O O . VAL A 1 90 ? -31.172 17.408 30.543 1.00 75.25 90 VAL A O 1
ATOM 701 N N . HIS A 1 91 ? -33.328 17.982 30.755 1.00 66.75 91 HIS A N 1
ATOM 702 C CA . HIS A 1 91 ? -33.859 16.721 30.235 1.00 66.75 91 HIS A CA 1
ATOM 703 C C . HIS A 1 91 ? -33.448 16.464 28.785 1.00 66.75 91 HIS A C 1
ATOM 705 O O . HIS A 1 91 ? -33.049 15.348 28.461 1.00 66.75 91 HIS A O 1
ATOM 711 N N . ARG A 1 92 ? -33.452 17.481 27.911 1.00 80.31 92 ARG A N 1
ATOM 712 C CA . ARG A 1 92 ? -32.940 17.347 26.533 1.00 80.31 92 ARG A CA 1
ATOM 713 C C . ARG A 1 92 ? -31.465 16.934 26.516 1.00 80.31 92 ARG A C 1
ATOM 715 O O . ARG A 1 92 ? -31.062 16.084 25.717 1.00 80.31 92 ARG A O 1
ATOM 722 N N . LEU A 1 93 ? -30.650 17.536 27.385 1.00 76.19 93 LEU A N 1
ATOM 723 C CA . LEU A 1 93 ? -29.231 17.204 27.526 1.00 76.19 93 LEU A CA 1
ATOM 724 C C . LEU A 1 93 ? -29.037 15.797 28.106 1.00 76.19 93 LEU A C 1
ATOM 726 O O . LEU A 1 93 ? -28.204 15.051 27.597 1.00 76.19 93 LEU A O 1
ATOM 730 N N . GLN A 1 94 ? -29.838 15.412 29.101 1.00 62.88 94 GLN A N 1
ATOM 731 C CA . GLN A 1 94 ? -29.838 14.075 29.688 1.00 62.88 94 GLN A CA 1
ATOM 732 C C . GLN A 1 94 ? -30.295 13.010 28.693 1.00 62.88 94 GLN A C 1
ATOM 734 O O . GLN A 1 94 ? -29.672 11.968 28.647 1.00 62.88 94 GLN A O 1
ATOM 739 N N . GLN A 1 95 ? -31.293 13.256 27.842 1.00 59.56 95 GLN A N 1
ATOM 740 C CA . GLN A 1 95 ? -31.715 12.313 26.795 1.00 59.56 95 GLN A CA 1
ATOM 741 C C . GLN A 1 95 ? -30.644 12.139 25.710 1.00 59.56 95 GLN A C 1
ATOM 743 O O . GLN A 1 95 ? -30.411 11.027 25.243 1.00 59.56 95 GLN A O 1
ATOM 748 N N . LYS A 1 96 ? -29.923 13.213 25.354 1.00 61.03 96 LYS A N 1
ATOM 749 C CA . LYS A 1 96 ? -28.722 13.114 24.504 1.00 61.03 96 LYS A CA 1
ATOM 750 C C . LYS A 1 96 ? -27.572 12.365 25.185 1.00 61.03 96 LYS A C 1
ATOM 752 O O . LYS A 1 96 ? -26.768 11.750 24.489 1.00 61.03 96 LYS A O 1
ATOM 757 N N . ALA A 1 97 ? -27.482 12.438 26.511 1.00 51.50 97 ALA A N 1
ATOM 758 C CA . ALA A 1 97 ? -26.476 11.754 27.318 1.00 51.50 97 ALA A CA 1
ATOM 759 C C . ALA A 1 97 ? -26.917 10.361 27.804 1.00 51.50 97 ALA A C 1
ATOM 761 O O . ALA A 1 97 ? -26.072 9.602 28.259 1.00 51.50 97 ALA A O 1
ATOM 762 N N . ALA A 1 98 ? -28.195 9.990 27.691 1.00 44.47 98 ALA A N 1
ATOM 763 C CA . ALA A 1 98 ? -28.762 8.749 28.217 1.00 44.47 98 ALA A CA 1
ATOM 764 C C . ALA A 1 98 ? -28.100 7.486 27.639 1.00 44.47 98 ALA A C 1
ATOM 766 O O . ALA A 1 98 ? -27.825 6.579 28.424 1.00 44.47 98 ALA A O 1
ATOM 767 N N . PRO A 1 99 ? -27.720 7.434 26.342 1.00 48.56 99 PRO A N 1
ATOM 768 C CA . PRO A 1 99 ? -26.914 6.327 25.827 1.00 48.56 99 PRO A CA 1
ATOM 769 C C . PRO A 1 99 ? -25.537 6.233 26.504 1.00 48.56 99 PRO A C 1
ATOM 771 O O . PRO A 1 99 ? -25.031 5.140 26.717 1.00 48.56 99 PRO A O 1
ATOM 774 N N . ALA A 1 100 ? -24.942 7.371 26.879 1.00 39.78 100 ALA A N 1
ATOM 775 C CA . ALA A 1 100 ? -23.638 7.433 27.540 1.00 39.78 100 ALA A CA 1
ATOM 776 C C . ALA A 1 100 ? -23.722 7.187 29.059 1.00 39.78 100 ALA A C 1
ATOM 778 O O . ALA A 1 100 ? -22.777 6.667 29.645 1.00 39.78 100 ALA A O 1
ATOM 779 N N . LYS A 1 101 ? -24.842 7.539 29.706 1.00 35.00 101 LYS A N 1
ATOM 780 C CA . LYS A 1 101 ? -25.055 7.362 31.151 1.00 35.00 101 LYS A CA 1
ATOM 781 C C . LYS A 1 101 ? -25.440 5.922 31.507 1.00 35.00 101 LYS A C 1
ATOM 783 O O . LYS A 1 101 ? -24.830 5.367 32.412 1.00 35.00 101 LYS A O 1
ATOM 788 N N . ALA A 1 102 ? -26.321 5.288 30.724 1.00 39.03 102 ALA A N 1
ATOM 789 C CA . ALA A 1 102 ? -26.615 3.854 30.849 1.00 39.03 102 ALA A CA 1
ATOM 790 C C . ALA A 1 102 ? -25.349 2.987 30.676 1.00 39.03 102 ALA A C 1
ATOM 792 O O . ALA A 1 102 ? -25.212 1.945 31.304 1.00 39.03 102 ALA A O 1
ATOM 793 N N . TYR A 1 103 ? -24.393 3.458 29.871 1.00 39.91 103 TYR A N 1
ATOM 794 C CA . TYR A 1 103 ? -23.092 2.823 29.656 1.00 39.91 103 TYR A CA 1
ATOM 795 C C . TYR A 1 103 ? -22.086 3.059 30.802 1.00 39.91 103 TYR A C 1
ATOM 797 O O . TYR A 1 103 ? -21.287 2.182 31.123 1.00 39.91 103 TYR A O 1
ATOM 805 N N . LEU A 1 104 ? -22.122 4.224 31.463 1.00 37.72 104 LEU A N 1
ATOM 806 C CA . LEU A 1 104 ? -21.294 4.489 32.648 1.00 37.72 104 LEU A CA 1
ATOM 807 C C . LEU A 1 104 ? -21.774 3.708 33.880 1.00 37.72 104 LEU A C 1
ATOM 809 O O . LEU A 1 104 ? -20.942 3.290 34.683 1.00 37.72 104 LEU A O 1
ATOM 813 N N . GLU A 1 105 ? -23.084 3.488 34.005 1.00 40.28 105 GLU A N 1
ATOM 814 C CA . GLU A 1 105 ? -23.697 2.666 35.060 1.00 40.28 105 GLU A CA 1
ATOM 815 C C . GLU A 1 105 ? -23.431 1.156 34.855 1.00 40.28 105 GLU A C 1
ATOM 817 O O . GLU A 1 105 ? -23.342 0.411 35.830 1.00 40.28 105 GLU A O 1
ATOM 822 N N . ASP A 1 106 ? -23.176 0.709 33.618 1.00 40.53 106 ASP A N 1
ATOM 823 C CA . ASP A 1 106 ? -22.820 -0.685 33.284 1.00 40.53 106 ASP A CA 1
ATOM 824 C C . ASP A 1 106 ? -21.347 -1.047 33.580 1.00 40.53 106 ASP A C 1
ATOM 826 O O . ASP A 1 106 ? -20.947 -2.209 33.509 1.00 40.53 106 ASP A O 1
ATOM 830 N N . ARG A 1 107 ? -20.523 -0.085 34.028 1.00 37.66 107 ARG A N 1
ATOM 831 C CA . ARG A 1 107 ? -19.135 -0.343 34.476 1.00 37.66 107 ARG A CA 1
ATOM 832 C C . ARG A 1 107 ? -19.024 -1.322 35.653 1.00 37.66 107 ARG A C 1
ATOM 834 O O . ARG A 1 107 ? -17.923 -1.764 35.969 1.00 37.66 107 ARG A O 1
ATOM 841 N N . GLY A 1 108 ? -20.139 -1.651 36.306 1.00 36.50 108 GLY A N 1
ATOM 842 C CA . GLY A 1 108 ? -20.205 -2.592 37.423 1.00 36.50 108 GLY A CA 1
ATOM 843 C C . GLY A 1 108 ? -20.520 -4.050 37.057 1.00 36.50 108 GLY A C 1
ATOM 844 O O . GLY A 1 108 ? -20.572 -4.876 37.968 1.00 36.50 108 GLY A O 1
ATOM 845 N N . ARG A 1 109 ? -20.749 -4.410 35.782 1.00 34.66 109 ARG A N 1
ATOM 846 C CA . ARG A 1 109 ? -21.170 -5.774 35.398 1.00 34.66 109 ARG A CA 1
ATOM 847 C C . ARG A 1 109 ? -20.262 -6.439 34.362 1.00 34.66 109 ARG A C 1
ATOM 849 O O . ARG A 1 109 ? -20.593 -6.486 33.190 1.00 34.66 109 ARG A O 1
ATOM 856 N N . GLY A 1 110 ? -19.200 -7.102 34.827 1.00 37.53 110 GLY A N 1
ATOM 857 C CA . GLY A 1 110 ? -18.510 -8.154 34.060 1.00 37.53 110 GLY A CA 1
ATOM 858 C C . GLY A 1 110 ? -17.963 -7.733 32.678 1.00 37.53 110 GLY A C 1
ATOM 859 O O . GLY A 1 110 ? -17.978 -6.562 32.320 1.00 37.53 110 GLY A O 1
ATOM 860 N N . PRO A 1 111 ? -17.381 -8.662 31.899 1.00 38.56 111 PRO A N 1
ATOM 861 C CA . PRO A 1 111 ? -16.689 -8.315 30.661 1.00 38.56 111 PRO A CA 1
ATOM 862 C C . PRO A 1 111 ? -17.668 -7.885 29.559 1.00 38.56 111 PRO A C 1
ATOM 864 O O . PRO A 1 111 ? -18.659 -8.574 29.316 1.00 38.56 111 PRO A O 1
ATOM 867 N N . ALA A 1 112 ? -17.343 -6.790 28.859 1.00 46.09 112 ALA A N 1
ATOM 868 C CA . ALA A 1 112 ? -18.098 -6.274 27.717 1.00 46.09 112 ALA A CA 1
ATOM 869 C C . ALA A 1 112 ? -18.465 -7.403 26.738 1.00 46.09 112 ALA A C 1
ATOM 871 O O . ALA A 1 112 ? -17.588 -8.075 26.182 1.00 46.09 112 ALA A O 1
ATOM 872 N N . GLN A 1 113 ? -19.765 -7.639 26.546 1.00 48.12 113 GLN A N 1
ATOM 873 C CA . GLN A 1 113 ? -20.226 -8.653 25.605 1.00 48.12 113 GLN A CA 1
ATOM 874 C C . GLN A 1 113 ? -19.856 -8.246 24.168 1.00 48.12 113 GLN A C 1
ATOM 876 O O . GLN A 1 113 ? -19.981 -7.070 23.808 1.00 48.12 113 GLN A O 1
ATOM 881 N N . PRO A 1 114 ? -19.420 -9.191 23.313 1.00 52.69 114 PRO A N 1
ATOM 882 C CA . PRO A 1 114 ? -19.198 -8.901 21.904 1.00 52.69 114 PRO A CA 1
ATOM 883 C C . PRO A 1 114 ? -20.494 -8.394 21.275 1.00 52.69 114 PRO A C 1
ATOM 885 O O . PRO A 1 114 ? -21.510 -9.091 21.288 1.00 52.69 114 PRO A O 1
ATOM 888 N N . THR A 1 115 ? -20.459 -7.215 20.651 1.00 51.59 115 THR A N 1
ATOM 889 C CA . THR A 1 115 ? -21.532 -6.845 19.727 1.00 51.59 115 THR A CA 1
ATOM 890 C C . THR A 1 115 ? -21.277 -7.601 18.433 1.00 51.59 115 THR A C 1
ATOM 892 O O . THR A 1 115 ? -20.568 -7.147 17.534 1.00 51.59 115 THR A O 1
ATOM 895 N N . VAL A 1 116 ? -21.854 -8.796 18.339 1.00 48.62 116 VAL A N 1
ATOM 896 C CA . VAL A 1 116 ? -22.018 -9.461 17.052 1.00 48.62 116 VAL A CA 1
ATOM 897 C C . VAL A 1 116 ? -23.004 -8.599 16.271 1.00 48.62 116 VAL A C 1
ATOM 899 O O . VAL A 1 116 ? -24.181 -8.514 16.628 1.00 48.62 116 VAL A O 1
ATOM 902 N N . LEU A 1 117 ? -22.532 -7.915 15.225 1.00 45.94 117 LEU A N 1
ATOM 903 C CA . LEU A 1 117 ? -23.432 -7.418 14.189 1.00 45.94 117 LEU A CA 1
ATOM 904 C C . LEU A 1 117 ? -24.223 -8.648 13.748 1.00 45.94 117 LEU A C 1
ATOM 906 O O . LEU A 1 117 ? -23.608 -9.576 13.225 1.00 45.94 117 LEU A O 1
ATOM 910 N N . LYS A 1 118 ? -25.527 -8.708 14.076 1.00 33.38 118 LYS A N 1
ATOM 911 C CA . LYS A 1 118 ? -26.413 -9.819 13.695 1.00 33.38 118 LYS A CA 1
ATOM 912 C C . LYS A 1 118 ? -26.015 -10.264 12.298 1.00 33.38 118 LYS A C 1
ATOM 914 O O . LYS A 1 118 ? -25.921 -9.401 11.423 1.00 33.38 118 LYS A O 1
ATOM 919 N N . GLU A 1 119 ? -25.763 -11.562 12.135 1.00 34.12 119 GLU A N 1
ATOM 920 C CA . GLU A 1 119 ? -25.601 -12.217 10.842 1.00 34.12 119 GLU A CA 1
ATOM 921 C C . GLU A 1 119 ? -26.837 -11.902 9.995 1.00 34.12 119 GLU A C 1
ATOM 923 O O . GLU A 1 119 ? -27.814 -12.640 9.942 1.00 34.12 119 GLU A O 1
ATOM 928 N N . HIS A 1 120 ? -26.824 -10.740 9.360 1.00 31.39 120 HIS A N 1
ATOM 929 C CA . HIS A 1 120 ? -27.601 -10.476 8.184 1.00 31.39 120 HIS A CA 1
ATOM 930 C C . HIS A 1 120 ? -26.703 -10.951 7.064 1.00 31.39 120 HIS A C 1
ATOM 932 O O . HIS A 1 120 ? -25.868 -10.213 6.543 1.00 31.39 120 HIS A O 1
ATOM 938 N N . SER A 1 121 ? -26.864 -12.235 6.760 1.00 32.88 121 SER A N 1
ATOM 939 C CA . SER A 1 121 ? -26.602 -12.800 5.452 1.00 32.88 121 SER A CA 1
ATOM 940 C C . SER A 1 121 ? -27.365 -11.972 4.416 1.00 32.88 121 SER A C 1
ATOM 942 O O . SER A 1 121 ? -28.451 -12.327 3.962 1.00 32.88 121 SER A O 1
ATOM 944 N N . SER A 1 122 ? -26.814 -10.820 4.030 1.00 37.28 122 SER A N 1
ATOM 945 C CA . SER A 1 122 ? -27.102 -10.325 2.697 1.00 37.28 122 SER A CA 1
ATOM 946 C C . SER A 1 122 ? -26.504 -11.359 1.749 1.00 37.28 122 SER A C 1
ATOM 948 O O . SER A 1 122 ? -25.401 -11.863 1.968 1.00 37.28 122 SER A O 1
ATOM 950 N N . ALA A 1 123 ? -27.242 -11.725 0.707 1.00 41.06 123 ALA A N 1
ATOM 951 C CA . ALA A 1 123 ? -26.853 -12.765 -0.243 1.00 41.06 123 ALA A CA 1
ATOM 952 C C . ALA A 1 123 ? -25.537 -12.472 -1.013 1.00 41.06 123 ALA A C 1
ATOM 954 O O . ALA A 1 123 ? -25.202 -13.199 -1.942 1.00 41.06 123 ALA A O 1
ATOM 955 N N . GLN A 1 124 ? -24.798 -11.411 -0.656 1.00 42.19 124 GLN A N 1
ATOM 956 C CA . GLN A 1 124 ? -23.699 -10.825 -1.423 1.00 42.19 124 GLN A CA 1
ATOM 957 C C . GLN A 1 124 ? -22.369 -10.668 -0.651 1.00 42.19 124 GLN A C 1
ATOM 959 O O . GLN A 1 124 ? -21.375 -10.324 -1.279 1.00 42.19 124 GLN A O 1
ATOM 964 N N . SER A 1 125 ? -22.286 -10.963 0.658 1.00 47.53 125 SER A N 1
ATOM 965 C CA . SER A 1 125 ? -21.002 -11.051 1.392 1.00 47.53 125 SER A CA 1
ATOM 966 C C . SER A 1 125 ? -20.992 -12.265 2.322 1.00 47.53 125 SER A C 1
ATOM 968 O O . SER A 1 125 ? -21.852 -12.399 3.188 1.00 47.53 125 SER A O 1
ATOM 970 N N . ARG A 1 126 ? -20.022 -13.170 2.135 1.00 59.72 126 ARG A N 1
ATOM 971 C CA . ARG A 1 126 ? -19.903 -14.439 2.886 1.00 59.72 126 ARG A CA 1
ATOM 972 C C . ARG A 1 126 ? -18.927 -14.375 4.072 1.00 59.72 126 ARG A C 1
ATOM 974 O O . ARG A 1 126 ? -18.730 -15.382 4.745 1.00 59.72 126 ARG A O 1
ATOM 981 N N . GLY A 1 127 ? -18.283 -13.230 4.305 1.00 68.50 127 GLY A N 1
ATOM 982 C CA . GLY A 1 127 ? -17.295 -13.039 5.373 1.00 68.50 127 GLY A CA 1
ATOM 983 C C . GLY A 1 127 ? -17.923 -12.760 6.742 1.00 68.50 127 GLY A C 1
ATOM 984 O O . GLY A 1 127 ? -18.949 -12.088 6.841 1.00 68.50 127 GLY A O 1
ATOM 985 N N . ARG A 1 128 ? -17.293 -13.246 7.820 1.00 84.06 128 ARG A N 1
ATOM 986 C CA . ARG A 1 128 ? -17.698 -12.943 9.202 1.00 84.06 128 ARG A CA 1
ATOM 987 C C . ARG A 1 128 ? -17.010 -11.661 9.682 1.00 84.06 128 ARG A C 1
ATOM 989 O O . ARG A 1 128 ? -15.782 -11.583 9.699 1.00 84.06 128 ARG A O 1
ATOM 996 N N . HIS A 1 129 ? -17.795 -10.669 10.103 1.00 88.62 129 HIS A N 1
ATOM 997 C CA . HIS A 1 129 ? -17.298 -9.367 10.561 1.00 88.62 129 HIS A CA 1
ATOM 998 C C . HIS A 1 129 ? -17.730 -9.112 12.011 1.00 88.62 129 HIS A C 1
ATOM 1000 O O . HIS A 1 129 ? -18.919 -8.978 12.293 1.00 88.62 129 HIS A O 1
ATOM 1006 N N . ILE A 1 130 ? -16.771 -9.069 12.939 1.00 89.56 130 ILE A N 1
ATOM 1007 C CA . ILE A 1 130 ? -17.011 -8.971 14.386 1.00 89.56 130 ILE A CA 1
ATOM 1008 C C . ILE A 1 130 ? -16.465 -7.645 14.909 1.00 89.56 130 ILE A C 1
ATOM 1010 O O . ILE A 1 130 ? -15.371 -7.221 14.535 1.00 89.56 130 ILE A O 1
ATOM 1014 N N . THR A 1 131 ? -17.207 -7.004 15.809 1.00 88.38 131 THR A N 1
ATOM 1015 C CA . THR A 1 131 ? -16.809 -5.744 16.438 1.00 88.38 131 THR A CA 1
ATOM 1016 C C . THR A 1 131 ? -16.866 -5.852 17.957 1.00 88.38 131 THR A C 1
ATOM 1018 O O . THR A 1 131 ? -17.858 -6.329 18.501 1.00 88.38 131 THR A O 1
ATOM 1021 N N . TYR A 1 132 ? -15.858 -5.338 18.656 1.00 87.06 132 TYR A N 1
ATOM 1022 C CA . TYR A 1 132 ? -15.808 -5.294 20.117 1.00 87.06 132 TYR A CA 1
ATOM 1023 C C . TYR A 1 132 ? -15.748 -3.850 20.613 1.00 87.06 132 TYR A C 1
ATOM 1025 O O . TYR A 1 132 ? -14.960 -3.052 20.102 1.00 87.06 132 TYR A O 1
ATOM 1033 N N . CYS A 1 133 ? -16.588 -3.543 21.599 1.00 84.31 133 CYS A N 1
ATOM 1034 C CA . CYS A 1 133 ? -16.589 -2.282 22.327 1.00 84.31 133 CYS A CA 1
ATOM 1035 C C . CYS A 1 133 ? -15.795 -2.460 23.626 1.00 84.31 133 CYS A C 1
ATOM 1037 O O . CYS A 1 133 ? -16.149 -3.321 24.431 1.00 84.31 133 CYS A O 1
ATOM 1039 N N . GLY A 1 134 ? -14.730 -1.684 23.827 1.00 80.69 134 GLY A N 1
ATOM 1040 C CA . GLY A 1 134 ? -13.949 -1.699 25.069 1.00 80.69 134 GLY A CA 1
ATOM 1041 C C . GLY A 1 134 ? -12.459 -1.437 24.865 1.00 80.69 134 GLY A C 1
ATOM 1042 O O . GLY A 1 134 ? -12.018 -1.131 23.755 1.00 80.69 134 GLY A O 1
ATOM 1043 N N . ASP A 1 135 ? -11.680 -1.545 25.946 1.00 82.75 135 ASP A N 1
ATOM 1044 C CA . ASP A 1 135 ? -10.222 -1.410 25.872 1.00 82.75 135 ASP A CA 1
ATOM 1045 C C . ASP A 1 135 ? -9.626 -2.608 25.121 1.00 82.75 135 ASP A C 1
ATOM 1047 O O . ASP A 1 135 ? -9.835 -3.774 25.471 1.00 82.75 135 ASP A O 1
ATOM 1051 N N . ASN A 1 136 ? -8.860 -2.321 24.073 1.00 89.19 136 ASN A N 1
ATOM 1052 C CA . ASN A 1 136 ? -8.215 -3.344 23.265 1.00 89.19 136 ASN A CA 1
ATOM 1053 C C . ASN A 1 136 ? -7.208 -4.190 24.064 1.00 89.19 136 ASN A C 1
ATOM 1055 O O . ASN A 1 136 ? -7.093 -5.379 23.777 1.00 89.19 136 ASN A O 1
ATOM 1059 N N . ALA A 1 137 ? -6.551 -3.647 25.094 1.00 85.56 137 ALA A N 1
ATOM 1060 C CA . ALA A 1 137 ? -5.637 -4.410 25.946 1.00 85.56 137 ALA A CA 1
ATOM 1061 C C . ALA A 1 137 ? -6.363 -5.487 26.774 1.00 85.56 137 ALA A C 1
ATOM 1063 O O . ALA A 1 137 ? -5.792 -6.538 27.049 1.00 85.56 137 ALA A O 1
ATOM 1064 N N . GLU A 1 138 ? -7.635 -5.267 27.120 1.00 85.94 138 GLU A N 1
ATOM 1065 C CA . GLU A 1 138 ? -8.458 -6.244 27.846 1.00 85.94 138 GLU A CA 1
ATOM 1066 C C . GLU A 1 138 ? -9.116 -7.271 26.915 1.00 85.94 138 GLU A C 1
ATOM 1068 O O . GLU A 1 138 ? -9.362 -8.416 27.303 1.00 85.94 138 GLU A O 1
ATOM 1073 N N . ILE A 1 139 ? -9.422 -6.860 25.682 1.00 87.00 139 ILE A N 1
ATOM 1074 C CA . ILE A 1 139 ? -10.116 -7.692 24.694 1.00 87.00 139 ILE A CA 1
ATOM 1075 C C . ILE A 1 139 ? -9.147 -8.641 23.984 1.00 87.00 139 ILE A C 1
ATOM 1077 O O . ILE A 1 139 ? -9.466 -9.820 23.837 1.00 87.00 139 ILE A O 1
ATOM 1081 N N . MET A 1 140 ? -7.973 -8.159 23.556 1.00 93.44 140 MET A N 1
ATOM 1082 C CA . MET A 1 140 ? -7.013 -8.941 22.763 1.00 93.44 140 MET A CA 1
ATOM 1083 C C . MET A 1 140 ? -6.632 -10.294 23.393 1.00 93.44 140 MET A C 1
ATOM 1085 O O . MET A 1 140 ? -6.684 -11.286 22.668 1.00 93.44 140 MET A O 1
ATOM 1089 N N . PRO A 1 141 ? -6.353 -10.406 24.711 1.00 91.38 141 PRO A N 1
ATOM 1090 C CA . PRO A 1 141 ? -6.035 -11.693 25.343 1.00 91.38 141 PRO A CA 1
ATOM 1091 C C . PRO A 1 141 ? -7.151 -12.748 25.266 1.00 91.38 141 PRO A C 1
ATOM 1093 O O . PRO A 1 141 ? -6.907 -13.921 25.531 1.00 91.38 141 PRO A O 1
ATOM 1096 N N . ARG A 1 142 ? -8.385 -12.341 24.943 1.00 89.12 142 ARG A N 1
ATOM 1097 C CA . ARG A 1 142 ? -9.557 -13.224 24.833 1.00 89.12 142 ARG A CA 1
ATOM 1098 C C . ARG A 1 142 ? -9.858 -13.631 23.391 1.00 89.12 142 ARG A C 1
ATOM 1100 O O . ARG A 1 142 ? -10.767 -14.429 23.165 1.00 89.12 142 ARG A O 1
ATOM 1107 N N . LEU A 1 143 ? -9.154 -13.059 22.416 1.00 88.62 143 LEU A N 1
ATOM 1108 C CA . LEU A 1 143 ? -9.333 -13.391 21.008 1.00 88.62 143 LEU A CA 1
ATOM 1109 C C . LEU A 1 143 ? -8.584 -14.675 20.664 1.00 88.62 143 LEU A C 1
ATOM 1111 O O . LEU A 1 143 ? -7.494 -14.936 21.165 1.00 88.62 143 LEU A O 1
ATOM 1115 N N . THR A 1 144 ? -9.151 -15.462 19.755 1.00 92.69 144 THR A N 1
ATOM 1116 C CA . THR A 1 144 ? -8.436 -16.590 19.158 1.00 92.69 144 THR A CA 1
ATOM 1117 C C . THR A 1 144 ? -7.383 -16.058 18.176 1.00 92.69 144 THR A C 1
ATOM 1119 O O . THR A 1 144 ? -7.771 -15.320 17.263 1.00 92.69 144 THR A O 1
ATOM 1122 N N . PRO A 1 145 ? -6.095 -16.433 18.315 1.00 95.69 145 PRO A N 1
ATOM 1123 C CA . PRO A 1 145 ? -5.037 -16.070 17.368 1.00 95.69 145 PRO A CA 1
ATOM 1124 C C . PRO A 1 145 ? -5.275 -16.583 15.935 1.00 95.69 145 PRO A C 1
ATOM 1126 O O . PRO A 1 145 ? -6.258 -17.272 15.635 1.00 95.69 145 PRO A O 1
ATOM 1129 N N . GLY A 1 146 ? -4.343 -16.259 15.040 1.00 96.56 146 GLY A N 1
ATOM 1130 C CA . GLY A 1 146 ? -4.348 -16.701 13.644 1.00 96.56 146 GLY A CA 1
ATOM 1131 C C . GLY A 1 146 ? -4.940 -15.670 12.685 1.00 96.56 146 GLY A C 1
ATOM 1132 O O . GLY A 1 146 ? -5.778 -16.013 11.849 1.00 96.56 146 GLY A O 1
ATOM 1133 N N . PHE A 1 147 ? -4.556 -14.404 12.854 1.00 98.19 147 PHE A N 1
ATOM 1134 C CA . PHE A 1 147 ? -4.848 -13.327 11.906 1.00 98.19 147 PHE A CA 1
ATOM 1135 C C . PHE A 1 147 ? -3.719 -13.200 10.879 1.00 98.19 147 PHE A C 1
ATOM 1137 O O . PHE A 1 147 ? -2.549 -13.155 11.256 1.00 98.19 147 PHE A O 1
ATOM 1144 N N . ASP A 1 148 ? -4.073 -13.099 9.598 1.00 97.69 148 ASP A N 1
ATOM 1145 C CA . ASP A 1 148 ? -3.106 -12.968 8.497 1.00 97.69 148 ASP A CA 1
ATOM 1146 C C . ASP A 1 148 ? -2.650 -11.512 8.317 1.00 97.69 148 ASP A C 1
ATOM 1148 O O . ASP A 1 148 ? -1.579 -11.241 7.776 1.00 97.69 148 ASP A O 1
ATOM 1152 N N . ALA A 1 149 ? -3.468 -10.555 8.767 1.00 98.06 149 ALA A N 1
ATOM 1153 C CA . ALA A 1 149 ? -3.097 -9.149 8.839 1.00 98.06 149 ALA A CA 1
ATOM 1154 C C . ALA A 1 149 ? -3.638 -8.483 10.104 1.00 98.06 149 ALA A C 1
ATOM 1156 O O . ALA A 1 149 ? -4.763 -8.761 10.523 1.00 98.06 149 ALA A O 1
ATOM 1157 N N . ALA A 1 150 ? -2.878 -7.537 10.656 1.00 98.31 150 ALA A N 1
ATOM 1158 C CA . ALA A 1 150 ? -3.360 -6.619 11.681 1.00 98.31 150 ALA A CA 1
ATOM 1159 C C . ALA A 1 150 ? -3.055 -5.163 11.316 1.00 98.31 150 ALA A C 1
ATOM 1161 O O . ALA A 1 150 ? -1.913 -4.828 11.005 1.00 98.31 150 ALA A O 1
ATOM 1162 N N . PHE A 1 151 ? -4.062 -4.296 11.400 1.00 98.12 151 PHE A N 1
ATOM 1163 C CA . PHE A 1 151 ? -3.893 -2.848 11.401 1.00 98.12 151 PHE A CA 1
ATOM 1164 C C . PHE A 1 151 ? -3.681 -2.339 12.824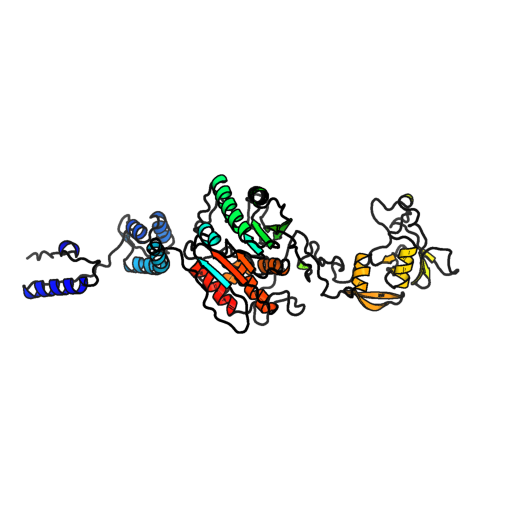 1.00 98.12 151 PHE A C 1
ATOM 1166 O O . PHE A 1 151 ? -4.426 -2.672 13.749 1.00 98.12 151 PHE A O 1
ATOM 1173 N N . PHE A 1 152 ? -2.666 -1.496 12.971 1.00 97.06 152 PHE A N 1
ATOM 1174 C CA . PHE A 1 152 ? -2.291 -0.849 14.214 1.00 97.06 152 PHE A CA 1
ATOM 1175 C C . PHE A 1 152 ? -2.158 0.661 13.962 1.00 97.06 152 PHE A C 1
ATOM 1177 O O . PHE A 1 152 ? -1.121 1.145 13.509 1.00 97.06 152 PHE A O 1
ATOM 1184 N N . ASP A 1 153 ? -3.234 1.410 14.212 1.00 91.69 153 ASP A N 1
ATOM 1185 C CA . ASP A 1 153 ? -3.297 2.875 14.063 1.00 91.69 153 ASP A CA 1
ATOM 1186 C C . ASP A 1 153 ? -3.384 3.548 15.442 1.00 91.69 153 ASP A C 1
ATOM 1188 O O . ASP A 1 153 ? -4.467 3.950 15.873 1.00 91.69 153 ASP A O 1
ATOM 1192 N N . PRO A 1 154 ? -2.273 3.618 16.195 1.00 85.44 154 PRO A N 1
ATOM 1193 C CA . PRO A 1 154 ? -2.301 4.154 17.543 1.00 85.44 154 PRO A CA 1
ATOM 1194 C C . PRO A 1 154 ? -2.596 5.661 17.509 1.00 85.44 154 PRO A C 1
ATOM 1196 O O . PRO A 1 154 ? -2.267 6.346 16.535 1.00 85.44 154 PRO A O 1
ATOM 1199 N N . PRO A 1 155 ? -3.157 6.228 18.590 1.00 74.06 155 PRO A N 1
ATOM 1200 C CA . PRO A 1 155 ? -3.384 7.664 18.669 1.00 74.06 155 PRO A CA 1
ATOM 1201 C C . PRO A 1 155 ? -2.070 8.436 18.505 1.00 74.06 155 PRO A C 1
ATOM 1203 O O . PRO A 1 155 ? -1.086 8.174 19.202 1.00 74.06 155 PRO A O 1
ATOM 1206 N N . TYR A 1 156 ? -2.057 9.424 17.608 1.00 63.44 156 TYR A N 1
ATOM 1207 C CA . TYR A 1 156 ? -0.879 10.263 17.383 1.00 63.44 156 TYR A CA 1
ATOM 1208 C C . TYR A 1 156 ? -0.663 11.159 18.601 1.00 63.44 156 TYR A C 1
ATOM 1210 O O . TYR A 1 156 ? -1.570 11.904 18.991 1.00 63.44 156 TYR A O 1
ATOM 1218 N N . ASN A 1 157 ? 0.538 11.114 19.188 1.00 54.56 157 ASN A N 1
ATOM 1219 C CA . ASN A 1 157 ? 0.916 11.874 20.382 1.00 54.56 157 ASN A CA 1
ATOM 1220 C C . ASN A 1 157 ? 1.014 13.385 20.077 1.00 54.56 157 ASN A C 1
ATOM 1222 O O . ASN A 1 157 ? 2.082 13.996 19.999 1.00 54.56 157 ASN A O 1
ATOM 1226 N N . THR A 1 158 ? -0.131 14.010 19.809 1.00 50.31 158 THR A N 1
ATOM 1227 C CA . THR A 1 158 ? -0.238 15.406 19.408 1.00 50.31 158 THR A CA 1
ATOM 1228 C C . THR A 1 158 ? -0.644 16.253 20.611 1.00 50.31 158 THR A C 1
ATOM 1230 O O . THR A 1 158 ? -1.753 16.157 21.120 1.00 50.31 158 THR A O 1
ATOM 1233 N N . LYS A 1 159 ? 0.233 17.183 21.026 1.00 37.62 159 LYS A N 1
ATOM 1234 C CA . LYS A 1 159 ? -0.022 18.152 22.122 1.00 37.62 159 LYS A CA 1
ATOM 1235 C C . LYS A 1 159 ? -1.287 19.015 21.936 1.00 37.62 159 LYS A C 1
ATOM 1237 O O . LYS A 1 159 ? -1.729 19.681 22.866 1.00 37.62 159 LYS A O 1
ATOM 1242 N N . ARG A 1 160 ? -1.866 19.015 20.733 1.00 38.81 160 ARG A N 1
ATOM 1243 C CA . ARG A 1 160 ? -3.179 19.575 20.405 1.00 38.81 160 ARG A CA 1
ATOM 1244 C C . ARG A 1 160 ? -4.142 18.412 20.173 1.00 38.81 160 ARG A C 1
ATOM 1246 O O . ARG A 1 160 ? -4.525 18.143 19.039 1.00 38.81 160 ARG A O 1
ATOM 1253 N N . GLY A 1 161 ? -4.556 17.745 21.248 1.00 33.97 161 GLY A N 1
ATOM 1254 C CA . GLY A 1 161 ? -5.852 17.079 21.218 1.00 33.97 161 GLY A CA 1
ATOM 1255 C C . GLY A 1 161 ? -6.859 18.139 20.788 1.00 33.97 161 GLY A C 1
ATOM 1256 O O . GLY A 1 161 ? -6.959 19.190 21.423 1.00 33.97 161 GLY A O 1
ATOM 1257 N N . SER A 1 162 ? -7.522 17.949 19.649 1.00 31.56 162 SER A N 1
ATOM 1258 C CA . SER A 1 162 ? -8.666 18.794 19.337 1.00 31.56 162 SER A CA 1
ATOM 1259 C C . SER A 1 162 ? -9.602 18.696 20.533 1.00 31.56 162 SER A C 1
ATOM 1261 O O . SER A 1 162 ? -9.959 17.586 20.922 1.00 31.56 162 SER A O 1
ATOM 1263 N N . GLU A 1 163 ? -10.035 19.821 21.086 1.00 32.44 163 GLU A N 1
ATOM 1264 C CA . GLU A 1 163 ? -11.007 19.888 22.187 1.00 32.44 163 GLU A CA 1
ATOM 1265 C C . GLU A 1 163 ? -12.387 19.266 21.840 1.00 32.44 163 GLU A C 1
ATOM 1267 O O . GLU A 1 163 ? -13.357 19.457 22.567 1.00 32.44 163 GLU A O 1
ATOM 1272 N N . ARG A 1 164 ? -12.484 18.544 20.713 1.00 31.42 164 ARG A N 1
ATOM 1273 C CA . ARG A 1 164 ? -13.654 17.845 20.174 1.00 31.42 164 ARG A CA 1
ATOM 1274 C C . ARG A 1 164 ? -13.527 16.313 20.141 1.00 31.42 164 ARG A C 1
ATOM 1276 O O . ARG A 1 164 ? -14.539 15.682 19.880 1.00 31.42 164 ARG A O 1
ATOM 1283 N N . HIS A 1 165 ? -12.355 15.727 20.416 1.00 34.16 165 HIS A N 1
ATOM 1284 C CA . HIS A 1 165 ? -12.182 14.265 20.497 1.00 34.16 165 HIS A CA 1
ATOM 1285 C C . HIS A 1 165 ? -11.731 13.889 21.905 1.00 34.16 165 HIS A C 1
ATOM 1287 O O . HIS A 1 165 ? -10.785 14.477 22.430 1.00 34.16 165 HIS A O 1
ATOM 1293 N N . SER A 1 166 ? -12.434 12.940 22.518 1.00 32.75 166 SER A N 1
ATOM 1294 C CA . SER A 1 166 ? -12.217 12.489 23.895 1.00 32.75 166 SER A CA 1
ATOM 1295 C C . SER A 1 166 ? -11.100 11.459 24.048 1.00 32.75 166 SER A C 1
ATOM 1297 O O . SER A 1 166 ? -10.941 10.941 25.150 1.00 32.75 166 SER A O 1
ATOM 1299 N N . TYR A 1 167 ? -10.284 11.236 23.012 1.00 37.84 167 TYR A N 1
ATOM 1300 C CA . TYR A 1 167 ? -9.020 10.527 23.182 1.00 37.84 167 TYR A CA 1
ATOM 1301 C C . TYR A 1 167 ? -8.191 11.261 24.220 1.00 37.84 167 TYR A C 1
ATOM 1303 O O . TYR A 1 167 ? -7.940 12.469 24.114 1.00 37.84 167 TYR A O 1
ATOM 1311 N N . ARG A 1 168 ? -7.752 10.525 25.239 1.00 36.03 168 ARG A N 1
ATOM 1312 C CA . ARG A 1 168 ? -6.857 11.014 26.288 1.00 36.03 168 ARG A CA 1
ATOM 1313 C C . ARG A 1 168 ? -5.450 11.253 25.704 1.00 36.03 168 ARG A C 1
ATOM 1315 O O . ARG A 1 168 ? -4.474 10.679 26.149 1.00 36.03 168 ARG A O 1
ATOM 1322 N N . ASN A 1 169 ? -5.317 12.139 24.713 1.00 41.56 169 ASN A N 1
ATOM 1323 C CA . ASN A 1 169 ? -4.090 12.460 23.965 1.00 41.56 169 ASN A CA 1
ATOM 1324 C C . ASN A 1 169 ? -3.075 13.301 24.767 1.00 41.56 169 ASN A C 1
ATOM 1326 O O . ASN A 1 169 ? -2.335 14.109 24.208 1.00 41.56 169 ASN A O 1
ATOM 1330 N N . ARG A 1 170 ? -3.051 13.155 26.094 1.00 46.09 170 ARG A N 1
ATOM 1331 C CA . ARG A 1 170 ? -2.078 13.797 26.987 1.00 46.09 170 ARG A CA 1
ATOM 1332 C C . ARG A 1 170 ? -1.288 12.729 27.730 1.00 46.09 170 ARG A C 1
ATOM 1334 O O . ARG A 1 170 ? -1.335 12.675 28.952 1.00 46.09 170 ARG A O 1
ATOM 1341 N N . PHE A 1 171 ? -0.601 11.881 26.980 1.00 50.94 171 PHE A N 1
ATOM 1342 C CA . PHE A 1 171 ? 0.391 10.980 27.549 1.00 50.94 171 PHE A CA 1
ATOM 1343 C C . PHE A 1 171 ? 1.747 11.680 27.572 1.00 50.94 171 PHE A C 1
ATOM 1345 O O . PHE A 1 171 ? 2.089 12.432 26.650 1.00 50.94 171 PHE A O 1
ATOM 1352 N N . THR A 1 172 ? 2.540 11.427 28.607 1.00 57.12 172 THR A N 1
ATOM 1353 C CA . THR A 1 172 ? 3.984 11.650 28.500 1.00 57.12 172 THR A CA 1
ATOM 1354 C C . THR A 1 172 ? 4.552 10.754 27.388 1.00 57.12 172 THR A C 1
ATOM 1356 O O . THR A 1 172 ? 3.916 9.787 26.958 1.00 57.12 172 THR A O 1
ATOM 1359 N N . ALA A 1 173 ? 5.739 11.080 26.868 1.00 60.94 173 ALA A N 1
ATOM 1360 C CA . ALA A 1 173 ? 6.378 10.240 25.850 1.00 60.94 173 ALA A CA 1
ATOM 1361 C C . ALA A 1 173 ? 6.564 8.791 26.345 1.00 60.94 173 ALA A C 1
ATOM 1363 O O . ALA A 1 173 ? 6.354 7.849 25.579 1.00 60.94 173 ALA A O 1
ATOM 1364 N N . ASP A 1 174 ? 6.859 8.625 27.634 1.00 66.81 174 ASP A N 1
ATOM 1365 C CA . ASP A 1 174 ? 7.098 7.326 28.264 1.00 66.81 174 ASP A CA 1
ATOM 1366 C C . ASP A 1 174 ? 5.792 6.541 28.460 1.00 66.81 174 ASP A C 1
ATOM 1368 O O . ASP A 1 174 ? 5.726 5.357 28.135 1.00 66.81 174 ASP A O 1
ATOM 1372 N N . GLU A 1 175 ? 4.710 7.203 28.886 1.00 69.62 175 GLU A N 1
ATOM 1373 C CA . GLU A 1 175 ? 3.381 6.583 29.017 1.00 69.62 175 GLU A CA 1
ATOM 1374 C C . GLU A 1 175 ? 2.806 6.132 27.671 1.00 69.62 175 GLU A C 1
ATOM 1376 O O . GLU A 1 175 ? 2.185 5.069 27.588 1.00 69.62 175 GLU A O 1
ATOM 1381 N N . TRP A 1 176 ? 2.988 6.935 26.614 1.00 76.31 176 TRP A N 1
ATOM 1382 C CA . TRP A 1 176 ? 2.567 6.564 25.262 1.00 76.31 176 TRP A CA 1
ATOM 1383 C C . TRP A 1 176 ? 3.365 5.360 24.766 1.00 76.31 176 TRP A C 1
ATOM 1385 O O . TRP A 1 176 ? 2.783 4.413 24.239 1.00 76.31 176 TRP A O 1
ATOM 1395 N N . THR A 1 177 ? 4.682 5.372 24.985 1.00 77.38 177 THR A N 1
ATOM 1396 C CA . THR A 1 177 ? 5.583 4.284 24.588 1.00 77.38 177 THR A CA 1
ATOM 1397 C C . THR A 1 177 ? 5.207 2.979 25.280 1.00 77.38 177 THR A C 1
ATOM 1399 O O . THR A 1 177 ? 4.987 1.980 24.600 1.00 77.38 177 THR A O 1
ATOM 1402 N N . ALA A 1 178 ? 5.045 2.990 26.606 1.00 77.31 178 ALA A N 1
ATOM 1403 C CA . ALA A 1 178 ? 4.694 1.799 27.377 1.00 77.31 178 ALA A CA 1
ATOM 1404 C C . ALA A 1 178 ? 3.344 1.202 26.944 1.00 77.31 178 ALA A C 1
ATOM 1406 O O . ALA A 1 178 ? 3.241 0.001 26.693 1.00 77.31 178 ALA A O 1
ATOM 1407 N N . GLN A 1 179 ? 2.312 2.040 26.788 1.00 83.81 179 GLN A N 1
ATOM 1408 C CA . GLN A 1 179 ? 0.982 1.579 26.379 1.00 83.81 179 GLN A CA 1
ATOM 1409 C C . GLN A 1 179 ? 0.932 1.079 24.935 1.00 83.81 179 GLN A C 1
ATOM 1411 O O . GLN A 1 179 ? 0.228 0.106 24.656 1.00 83.81 179 GLN A O 1
ATOM 1416 N N . THR A 1 180 ? 1.643 1.749 24.027 1.00 88.50 180 THR A N 1
ATOM 1417 C CA . THR A 1 180 ? 1.710 1.373 22.609 1.00 88.50 180 THR A CA 1
ATOM 1418 C C . THR A 1 180 ? 2.473 0.067 22.449 1.00 88.50 180 THR A C 1
ATOM 1420 O O . THR A 1 180 ? 1.986 -0.835 21.774 1.00 88.50 180 THR A O 1
ATOM 1423 N N . LYS A 1 181 ? 3.617 -0.072 23.129 1.00 90.81 181 LYS A N 1
ATOM 1424 C CA . LYS A 1 181 ? 4.416 -1.298 23.141 1.00 90.81 181 LYS A CA 1
ATOM 1425 C C . LYS A 1 181 ? 3.606 -2.490 23.638 1.00 90.81 181 LYS A C 1
ATOM 1427 O O . LYS A 1 181 ? 3.490 -3.468 22.910 1.00 90.81 181 LYS A O 1
ATOM 1432 N N . HIS A 1 182 ? 2.970 -2.374 24.803 1.00 92.06 182 HIS A N 1
ATOM 1433 C CA . HIS A 1 182 ? 2.169 -3.464 25.362 1.00 92.06 182 HIS A CA 1
ATOM 1434 C C . HIS A 1 182 ? 1.060 -3.935 24.404 1.00 92.06 182 HIS A C 1
ATOM 1436 O O . HIS A 1 182 ? 0.859 -5.128 24.187 1.00 92.06 182 HIS A O 1
ATOM 1442 N N . ARG A 1 183 ? 0.352 -2.997 23.764 1.00 95.81 183 ARG A N 1
ATOM 1443 C CA . ARG A 1 183 ? -0.696 -3.335 22.789 1.00 95.81 183 ARG A CA 1
ATOM 1444 C C . ARG A 1 183 ? -0.131 -3.927 21.504 1.00 95.81 183 ARG A C 1
ATOM 1446 O O . ARG A 1 183 ? -0.780 -4.783 20.904 1.00 95.81 183 ARG A O 1
ATOM 1453 N N . LEU A 1 184 ? 1.059 -3.501 21.085 1.00 97.50 184 LEU A N 1
ATOM 1454 C CA . LEU A 1 184 ? 1.745 -4.085 19.938 1.00 97.50 184 LEU A CA 1
ATOM 1455 C C . LEU A 1 184 ? 2.178 -5.527 20.224 1.00 97.50 184 LEU A C 1
ATOM 1457 O O . LEU A 1 184 ? 1.991 -6.375 19.362 1.00 97.50 184 LEU A O 1
ATOM 1461 N N . GLU A 1 185 ? 2.678 -5.823 21.428 1.00 97.94 185 GLU A N 1
ATOM 1462 C CA . GLU A 1 185 ? 3.014 -7.187 21.873 1.00 97.94 185 GLU A CA 1
ATOM 1463 C C . GLU A 1 185 ? 1.785 -8.105 21.831 1.00 97.94 185 GLU A C 1
ATOM 1465 O O . GLU A 1 185 ? 1.843 -9.204 21.277 1.00 97.94 185 GLU A O 1
ATOM 1470 N N . LEU A 1 186 ? 0.647 -7.629 22.350 1.00 97.62 186 LEU A N 1
ATOM 1471 C CA . LEU A 1 186 ? -0.628 -8.349 22.278 1.00 97.62 186 LEU A CA 1
ATOM 1472 C C . LEU A 1 186 ? -1.106 -8.538 20.833 1.00 97.62 186 LEU A C 1
ATOM 1474 O O . LEU A 1 186 ? -1.573 -9.611 20.468 1.00 97.62 186 LEU A O 1
ATOM 1478 N N . THR A 1 187 ? -0.969 -7.518 19.986 1.00 98.44 187 THR A N 1
ATOM 1479 C CA . THR A 1 187 ? -1.335 -7.625 18.565 1.00 98.44 187 THR A CA 1
ATOM 1480 C C . THR A 1 187 ? -0.447 -8.647 17.853 1.00 98.44 187 THR A C 1
ATOM 1482 O O . THR A 1 187 ? -0.938 -9.476 17.091 1.00 98.44 187 THR A O 1
ATOM 1485 N N . TRP A 1 188 ? 0.859 -8.623 18.124 1.00 98.25 188 TRP A N 1
ATOM 1486 C CA . TRP A 1 188 ? 1.853 -9.503 17.515 1.00 98.25 188 TRP A CA 1
ATOM 1487 C C . TRP A 1 188 ? 1.640 -10.980 17.870 1.00 98.25 188 TRP A C 1
ATOM 1489 O O . TRP A 1 188 ? 1.820 -11.850 17.012 1.00 98.25 188 TRP A O 1
ATOM 1499 N N . SER A 1 189 ? 1.209 -11.267 19.104 1.00 97.81 189 SER A N 1
ATOM 1500 C CA . SER A 1 189 ? 0.903 -12.632 19.556 1.00 97.81 189 SER A CA 1
ATOM 1501 C C . SER A 1 189 ? -0.376 -13.209 18.938 1.00 97.81 189 SER A C 1
ATOM 1503 O O . SER A 1 189 ? -0.513 -14.427 18.845 1.00 97.81 189 SER A O 1
ATOM 1505 N N . LEU A 1 190 ? -1.290 -12.356 18.462 1.00 98.38 190 LEU A N 1
ATOM 1506 C CA . LEU A 1 190 ? -2.513 -12.770 17.770 1.00 98.38 190 LEU A CA 1
ATOM 1507 C C . LEU A 1 190 ? -2.291 -13.094 16.282 1.00 98.38 190 LEU A C 1
ATOM 1509 O O . LEU A 1 190 ? -3.121 -13.774 15.672 1.00 98.38 190 LEU A O 1
ATOM 1513 N N . LEU A 1 191 ? -1.194 -12.628 15.681 1.00 98.38 191 LEU A N 1
ATOM 1514 C CA . LEU A 1 191 ? -0.883 -12.886 14.274 1.00 98.38 191 LEU A CA 1
ATOM 1515 C C . LEU A 1 191 ? -0.499 -14.348 14.023 1.00 98.38 191 LEU A C 1
ATOM 1517 O O . LEU A 1 191 ? 0.213 -14.958 14.825 1.00 98.38 191 LEU A O 1
ATOM 1521 N N . ALA A 1 192 ? -0.901 -14.871 12.863 1.00 97.88 192 ALA A N 1
ATOM 1522 C CA . ALA A 1 192 ? -0.455 -16.164 12.347 1.00 97.88 192 ALA A CA 1
ATOM 1523 C C . ALA A 1 192 ? 1.078 -16.212 12.148 1.00 97.88 192 ALA A C 1
ATOM 1525 O O . ALA A 1 192 ? 1.780 -15.218 12.361 1.00 97.88 192 ALA A O 1
ATOM 1526 N N . GLU A 1 193 ? 1.613 -17.377 11.776 1.00 96.00 193 GLU A N 1
ATOM 1527 C CA . GLU A 1 193 ? 3.041 -17.526 11.446 1.00 96.00 193 GLU A CA 1
ATOM 1528 C C . GLU A 1 193 ? 3.410 -16.722 10.194 1.00 96.00 193 GLU A C 1
ATOM 1530 O O . GLU A 1 193 ? 4.378 -15.964 10.223 1.00 96.00 193 GLU A O 1
ATOM 1535 N N . ASP A 1 194 ? 2.576 -16.813 9.156 1.00 96.50 194 ASP A N 1
ATOM 1536 C CA . ASP A 1 194 ? 2.685 -16.039 7.922 1.00 96.50 194 ASP A CA 1
ATOM 1537 C C . ASP A 1 194 ? 1.663 -14.901 7.938 1.00 96.50 194 ASP A C 1
ATOM 1539 O O . ASP A 1 194 ? 0.499 -15.074 7.574 1.00 96.50 194 ASP A O 1
ATOM 1543 N N . ALA A 1 195 ? 2.086 -13.722 8.386 1.00 97.75 195 ALA A N 1
ATOM 1544 C CA . ALA A 1 195 ? 1.186 -12.590 8.568 1.00 97.75 195 ALA A CA 1
ATOM 1545 C C . ALA A 1 195 ? 1.867 -11.242 8.327 1.00 97.75 195 ALA A C 1
ATOM 1547 O O . ALA A 1 195 ? 3.090 -11.131 8.285 1.00 97.75 195 ALA A O 1
ATOM 1548 N N . VAL A 1 196 ? 1.072 -10.184 8.197 1.00 97.88 196 VAL A N 1
ATOM 1549 C CA . VAL A 1 196 ? 1.577 -8.812 8.126 1.00 97.88 196 VAL A CA 1
ATOM 1550 C C . VAL A 1 196 ? 1.014 -7.963 9.261 1.00 97.88 196 VAL A C 1
ATOM 1552 O O . VAL A 1 196 ? -0.187 -7.934 9.523 1.00 97.88 196 VAL A O 1
ATOM 1555 N N . LEU A 1 197 ? 1.884 -7.222 9.930 1.00 98.44 197 LEU A N 1
ATOM 1556 C CA . LEU A 1 197 ? 1.477 -6.119 10.789 1.00 98.44 197 LEU A CA 1
ATOM 1557 C C . LEU A 1 197 ? 1.628 -4.822 9.991 1.00 98.44 197 LEU A C 1
ATOM 1559 O O . LEU A 1 197 ? 2.712 -4.522 9.488 1.00 98.44 197 LEU A O 1
ATOM 1563 N N . ILE A 1 198 ? 0.542 -4.060 9.874 1.00 98.25 198 ILE A N 1
ATOM 1564 C CA . ILE A 1 198 ? 0.514 -2.750 9.226 1.00 98.25 198 ILE A CA 1
ATOM 1565 C C . ILE A 1 198 ? 0.324 -1.684 10.296 1.00 98.25 198 ILE A C 1
ATOM 1567 O O . ILE A 1 198 ? -0.745 -1.574 10.895 1.00 98.25 198 ILE A O 1
ATOM 1571 N N . VAL A 1 199 ? 1.348 -0.863 10.505 1.00 98.00 199 VAL A N 1
ATOM 1572 C CA . VAL A 1 199 ? 1.273 0.279 11.419 1.00 98.00 199 VAL A CA 1
ATOM 1573 C C . VAL A 1 199 ? 1.094 1.556 10.615 1.00 98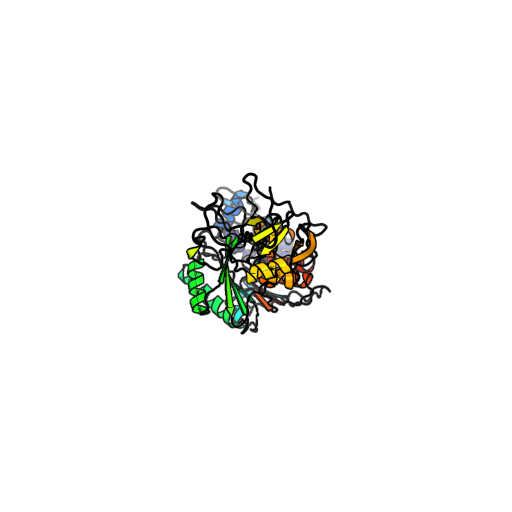.00 199 VAL A C 1
ATOM 1575 O O . VAL A 1 199 ? 1.883 1.822 9.710 1.00 98.00 199 VAL A O 1
ATOM 1578 N N . THR A 1 200 ? 0.110 2.381 10.959 1.00 95.56 200 THR A N 1
ATOM 1579 C CA . THR A 1 200 ? -0.033 3.719 10.368 1.00 95.56 200 THR A CA 1
ATOM 1580 C C . THR A 1 200 ? 0.342 4.782 11.383 1.00 95.56 200 THR A C 1
ATOM 1582 O O . THR A 1 200 ? -0.184 4.801 12.493 1.00 95.56 200 THR A O 1
ATOM 1585 N N . ILE A 1 201 ? 1.271 5.664 11.020 1.00 93.62 201 ILE A N 1
ATOM 1586 C CA . ILE A 1 201 ? 1.827 6.646 11.949 1.00 93.62 201 ILE A CA 1
ATOM 1587 C C . ILE A 1 201 ? 2.166 7.957 11.248 1.00 93.62 201 ILE A C 1
ATOM 1589 O O . ILE A 1 201 ? 2.451 8.001 10.048 1.00 93.62 201 ILE A O 1
ATOM 1593 N N . ASP A 1 202 ? 2.152 9.045 12.010 1.00 89.06 202 ASP A N 1
ATOM 1594 C CA . ASP A 1 202 ? 2.612 10.338 11.529 1.00 89.06 202 ASP A CA 1
ATOM 1595 C C . ASP A 1 202 ? 4.116 10.572 11.721 1.00 89.06 202 ASP A C 1
ATOM 1597 O O . ASP A 1 202 ? 4.833 9.793 12.348 1.00 89.06 202 ASP A O 1
ATOM 1601 N N . GLU A 1 203 ? 4.607 11.686 11.177 1.00 86.88 203 GLU A N 1
ATOM 1602 C CA . GLU A 1 203 ? 6.015 12.067 11.244 1.00 86.88 203 GLU A CA 1
ATOM 1603 C C . GLU A 1 203 ? 6.526 12.336 12.665 1.00 86.88 203 GLU A C 1
ATOM 1605 O O . GLU A 1 203 ? 7.731 12.282 12.900 1.00 86.88 203 GLU A O 1
ATOM 1610 N N . ARG A 1 204 ? 5.635 12.642 13.618 1.00 83.62 204 ARG A N 1
ATOM 1611 C CA . ARG A 1 204 ? 6.020 13.015 14.987 1.00 83.62 204 ARG A CA 1
ATOM 1612 C C . ARG A 1 204 ? 6.351 11.791 15.819 1.00 83.62 204 ARG A C 1
ATOM 1614 O O . ARG A 1 204 ? 7.300 11.826 16.596 1.00 83.62 204 ARG A O 1
ATOM 1621 N N . SER A 1 205 ? 5.564 10.735 15.651 1.00 86.81 205 SER A N 1
ATOM 1622 C CA . SER A 1 205 ? 5.710 9.491 16.404 1.00 86.81 205 SER A CA 1
ATOM 1623 C C . SER A 1 205 ? 6.481 8.412 15.640 1.00 86.81 205 SER A C 1
ATOM 1625 O O . SER A 1 205 ? 6.785 7.379 16.230 1.00 86.81 205 SER A O 1
ATOM 1627 N N . LEU A 1 206 ? 6.859 8.644 14.374 1.00 91.81 206 LEU A N 1
ATOM 1628 C CA . LEU A 1 206 ? 7.581 7.668 13.548 1.00 91.81 206 LEU A CA 1
ATOM 1629 C C . LEU A 1 206 ? 8.828 7.104 14.244 1.00 91.81 206 LEU A C 1
ATOM 1631 O O . LEU A 1 206 ? 8.962 5.891 14.346 1.00 91.81 206 LEU A O 1
ATOM 1635 N N . GLY A 1 207 ? 9.721 7.958 14.756 1.00 90.75 207 GLY A N 1
ATOM 1636 C CA . GLY A 1 207 ? 10.963 7.498 15.393 1.00 90.75 207 GLY A CA 1
ATOM 1637 C C . GLY A 1 207 ? 10.722 6.608 16.619 1.00 90.75 207 GLY A C 1
ATOM 1638 O O . GLY A 1 207 ? 11.362 5.571 16.762 1.00 90.75 207 GLY A O 1
ATOM 1639 N N . GLN A 1 208 ? 9.753 6.975 17.463 1.00 90.38 208 GLN A N 1
ATOM 1640 C CA . GL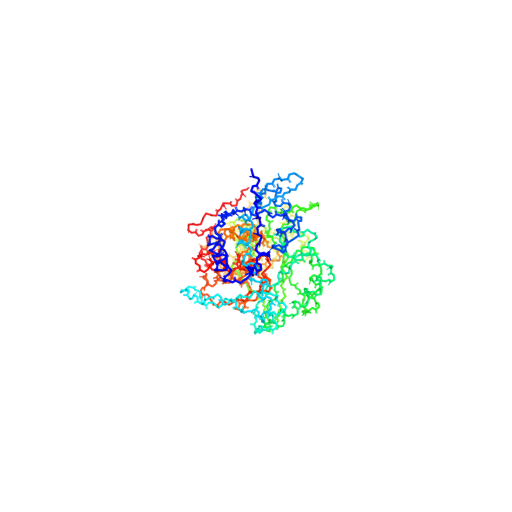N A 1 208 ? 9.363 6.184 18.637 1.00 90.38 208 GLN A CA 1
ATOM 1641 C C . GLN A 1 208 ? 8.725 4.855 18.223 1.00 90.38 208 GLN A C 1
ATOM 1643 O O . GLN A 1 208 ? 9.079 3.806 18.751 1.00 90.38 208 GLN A O 1
ATOM 1648 N N . MET A 1 209 ? 7.828 4.884 17.235 1.00 94.38 209 MET A N 1
ATOM 1649 C CA . MET A 1 209 ? 7.172 3.684 16.726 1.00 94.38 209 MET A CA 1
ATOM 1650 C C . MET A 1 209 ? 8.176 2.705 16.106 1.00 94.38 209 MET A C 1
ATOM 1652 O O . MET A 1 209 ? 8.057 1.507 16.330 1.00 94.38 209 MET A O 1
ATOM 1656 N N . LEU A 1 210 ? 9.185 3.192 15.373 1.00 96.06 210 LEU A N 1
ATOM 1657 C CA . LEU A 1 210 ? 10.249 2.347 14.819 1.00 96.06 210 LEU A CA 1
ATOM 1658 C C . LEU A 1 210 ? 11.037 1.625 15.918 1.00 96.06 210 LEU A C 1
ATOM 1660 O O . LEU A 1 210 ? 11.326 0.441 15.767 1.00 96.06 210 LEU A O 1
ATOM 1664 N N . ALA A 1 211 ? 11.339 2.306 17.029 1.00 93.44 211 ALA A N 1
ATOM 1665 C CA . ALA A 1 211 ? 12.002 1.687 18.174 1.00 93.44 211 ALA A CA 1
ATOM 1666 C C . ALA A 1 211 ? 11.127 0.598 18.819 1.00 93.44 211 ALA A C 1
ATOM 1668 O O . ALA A 1 211 ? 11.604 -0.511 19.045 1.00 93.44 211 ALA A O 1
ATOM 1669 N N . ILE A 1 212 ? 9.837 0.881 19.034 1.00 94.88 212 ILE A N 1
ATOM 1670 C CA . ILE A 1 212 ? 8.878 -0.091 19.583 1.00 94.88 212 ILE A CA 1
ATOM 1671 C C . ILE A 1 212 ? 8.742 -1.308 18.656 1.00 94.88 212 ILE A C 1
ATOM 1673 O O . ILE A 1 212 ? 8.793 -2.443 19.117 1.00 94.88 212 ILE A O 1
ATOM 1677 N N . VAL A 1 213 ? 8.584 -1.091 17.346 1.00 96.81 213 VAL A N 1
ATOM 1678 C CA . VAL A 1 213 ? 8.476 -2.174 16.356 1.00 96.81 213 VAL A CA 1
ATOM 1679 C C . VAL A 1 213 ? 9.730 -3.043 16.364 1.00 96.81 213 VAL A C 1
ATOM 1681 O O . VAL A 1 213 ? 9.608 -4.268 16.380 1.00 96.81 213 VAL A O 1
ATOM 1684 N N . ALA A 1 214 ? 10.916 -2.431 16.378 1.00 95.56 214 ALA A N 1
ATOM 1685 C CA . ALA A 1 214 ? 12.176 -3.162 16.433 1.00 95.56 214 ALA A CA 1
ATOM 1686 C C . ALA A 1 214 ? 12.274 -4.016 17.705 1.00 95.56 214 ALA A C 1
ATOM 1688 O O . ALA A 1 214 ? 12.659 -5.177 17.624 1.00 95.56 214 ALA A O 1
ATOM 1689 N N . GLU A 1 215 ? 11.866 -3.476 18.855 1.00 95.25 215 GLU A N 1
ATOM 1690 C CA . GLU A 1 215 ? 11.902 -4.193 20.130 1.00 95.25 215 GLU A CA 1
ATOM 1691 C C . GLU A 1 215 ? 10.899 -5.358 20.192 1.00 95.25 215 GLU A C 1
ATOM 1693 O O . GLU A 1 215 ? 11.249 -6.445 20.641 1.00 95.25 215 GLU A O 1
ATOM 1698 N N . VAL A 1 216 ? 9.662 -5.155 19.728 1.00 96.62 216 VAL A N 1
ATOM 1699 C CA . VAL A 1 216 ? 8.589 -6.161 19.829 1.00 96.62 216 VAL A CA 1
ATOM 1700 C C . VAL A 1 216 ? 8.725 -7.262 18.782 1.00 96.62 216 VAL A C 1
ATOM 1702 O O . VAL A 1 216 ? 8.478 -8.432 19.067 1.00 96.62 216 VAL A O 1
ATOM 1705 N N . THR A 1 217 ? 9.066 -6.893 17.548 1.00 96.44 217 THR A N 1
ATOM 1706 C CA . THR A 1 217 ? 8.995 -7.814 16.402 1.00 96.44 217 THR A CA 1
ATOM 1707 C C . THR A 1 217 ? 10.357 -8.358 15.994 1.00 96.44 217 THR A C 1
ATOM 1709 O O . THR A 1 217 ? 10.419 -9.400 15.346 1.00 96.44 217 THR A O 1
ATOM 1712 N N . ASN A 1 218 ? 11.442 -7.650 16.341 1.00 95.56 218 ASN A N 1
ATOM 1713 C CA . ASN A 1 218 ? 12.797 -7.889 15.840 1.00 95.56 218 ASN A CA 1
ATOM 1714 C C . ASN A 1 218 ? 12.890 -7.946 14.296 1.00 95.56 218 ASN A C 1
ATOM 1716 O O . ASN A 1 218 ? 13.814 -8.537 13.739 1.00 95.56 218 ASN A O 1
ATOM 1720 N N . ILE A 1 219 ? 11.925 -7.340 13.594 1.00 95.00 219 ILE A N 1
ATOM 1721 C CA . ILE A 1 219 ? 11.842 -7.301 12.132 1.00 95.00 219 ILE A CA 1
ATOM 1722 C C . ILE A 1 219 ? 11.835 -5.832 11.688 1.00 95.00 219 ILE A C 1
ATOM 1724 O O . ILE A 1 219 ? 10.992 -5.051 12.139 1.00 95.00 219 ILE A O 1
ATOM 1728 N N . PRO A 1 220 ? 12.752 -5.419 10.795 1.00 92.69 220 PRO A N 1
ATOM 1729 C CA . PRO A 1 220 ? 12.750 -4.060 10.277 1.00 92.69 220 PRO A CA 1
ATOM 1730 C C . PRO A 1 220 ? 11.522 -3.837 9.374 1.00 92.69 220 PRO A C 1
ATOM 1732 O O . PRO A 1 220 ? 11.281 -4.639 8.467 1.00 92.69 220 PRO A O 1
ATOM 1735 N N . PRO A 1 221 ? 10.752 -2.752 9.567 1.00 96.25 221 PRO A N 1
ATOM 1736 C CA . PRO A 1 221 ? 9.598 -2.479 8.724 1.00 96.25 221 PRO A CA 1
ATOM 1737 C C . PRO A 1 221 ? 10.010 -1.982 7.334 1.00 96.25 221 PRO A C 1
ATOM 1739 O O . PRO A 1 221 ? 10.926 -1.168 7.192 1.00 96.25 221 PRO A O 1
ATOM 1742 N N . GLN A 1 222 ? 9.247 -2.362 6.309 1.00 95.69 222 GLN A N 1
ATOM 1743 C CA . GLN A 1 222 ? 9.230 -1.630 5.046 1.00 95.69 222 GLN A CA 1
ATOM 1744 C C . GLN A 1 222 ? 8.391 -0.358 5.225 1.00 95.69 222 GLN A C 1
ATOM 1746 O O . GLN A 1 222 ? 7.202 -0.421 5.536 1.00 95.69 222 GLN A O 1
ATOM 1751 N N . ILE A 1 223 ? 9.011 0.807 5.029 1.00 97.25 223 ILE A N 1
ATOM 1752 C CA . ILE A 1 223 ? 8.359 2.109 5.212 1.00 97.25 223 ILE A CA 1
ATOM 1753 C C . ILE A 1 223 ? 7.805 2.602 3.877 1.00 97.25 223 ILE A C 1
ATOM 1755 O O . ILE A 1 223 ? 8.542 2.734 2.898 1.00 97.25 223 ILE A O 1
ATOM 1759 N N . VAL A 1 224 ? 6.514 2.924 3.861 1.00 96.00 224 VAL A N 1
ATOM 1760 C CA . VAL A 1 224 ? 5.813 3.505 2.718 1.00 96.00 224 VAL A CA 1
ATOM 1761 C C . VAL A 1 224 ? 5.277 4.884 3.091 1.00 96.00 224 VAL A C 1
ATOM 1763 O O . VAL A 1 224 ? 4.532 5.034 4.056 1.00 96.00 224 VAL A O 1
ATOM 1766 N N . SER A 1 225 ? 5.627 5.898 2.305 1.00 95.81 225 SER A N 1
ATOM 1767 C CA . SER A 1 225 ? 5.089 7.253 2.434 1.00 95.81 225 SER A CA 1
ATOM 1768 C C . SER A 1 225 ? 3.790 7.364 1.647 1.00 95.81 225 SER A C 1
ATOM 1770 O O . SER A 1 225 ? 3.803 7.270 0.419 1.00 95.81 225 SER A O 1
ATOM 1772 N N . VAL A 1 226 ? 2.676 7.603 2.333 1.00 94.81 226 VAL A N 1
ATOM 1773 C CA . VAL A 1 226 ? 1.346 7.695 1.721 1.00 94.81 226 VAL A CA 1
ATOM 1774 C C . VAL A 1 226 ? 0.848 9.131 1.793 1.00 94.81 226 VAL A C 1
ATOM 1776 O O . VAL A 1 226 ? 0.732 9.717 2.871 1.00 94.81 226 VAL A O 1
ATOM 1779 N N . ARG A 1 227 ? 0.516 9.721 0.642 1.00 92.50 227 ARG A N 1
ATOM 1780 C CA . ARG A 1 227 ? -0.120 11.040 0.588 1.00 92.50 227 ARG A CA 1
ATOM 1781 C C . ARG A 1 227 ? -1.601 10.918 0.953 1.00 92.50 227 ARG A C 1
ATOM 1783 O O . ARG A 1 227 ? -2.449 10.690 0.097 1.00 92.50 227 ARG A O 1
ATOM 1790 N N . THR A 1 228 ? -1.905 11.094 2.234 1.00 90.81 228 THR A N 1
ATOM 1791 C CA . THR A 1 228 ? -3.258 10.940 2.788 1.00 90.81 228 THR A CA 1
ATOM 1792 C C . THR A 1 228 ? -4.091 12.227 2.772 1.00 90.81 228 THR A C 1
ATOM 1794 O O . THR A 1 228 ? -5.305 12.156 2.947 1.00 90.81 228 THR A O 1
ATOM 1797 N N . LEU A 1 229 ? -3.487 13.402 2.538 1.00 88.19 229 LEU A N 1
ATOM 1798 C CA . LEU A 1 229 ? -4.208 14.677 2.433 1.00 88.19 229 LEU A CA 1
ATOM 1799 C C . LEU A 1 229 ? -3.597 15.599 1.377 1.00 88.19 229 LEU A C 1
ATOM 1801 O O . LEU A 1 229 ? -2.510 16.157 1.557 1.00 88.19 229 LEU A O 1
ATOM 1805 N N . ARG A 1 230 ? -4.326 15.844 0.286 1.00 82.31 230 ARG A N 1
ATOM 1806 C CA . ARG A 1 230 ? -3.782 16.601 -0.854 1.00 82.31 230 ARG A CA 1
ATOM 1807 C C . ARG A 1 230 ? -3.624 18.090 -0.604 1.00 82.31 230 ARG A C 1
ATOM 1809 O O . ARG A 1 230 ? -2.608 18.649 -1.017 1.00 82.31 230 ARG A O 1
ATOM 1816 N N . SER A 1 231 ? -4.587 18.698 0.086 1.00 81.75 231 SER A N 1
ATOM 1817 C CA . SER A 1 231 ? -4.570 20.119 0.470 1.00 81.75 231 SER A CA 1
ATOM 1818 C C . SER A 1 231 ? -3.449 20.454 1.462 1.00 81.75 231 SER A C 1
ATOM 1820 O O . SER A 1 231 ? -2.974 21.595 1.532 1.00 81.75 231 SER A O 1
ATOM 1822 N N . GLY A 1 232 ? -3.011 19.435 2.200 1.00 82.00 232 GLY A N 1
ATOM 1823 C CA . GLY A 1 232 ? -2.075 19.537 3.300 1.00 82.00 232 GLY A CA 1
ATOM 1824 C C . GLY A 1 232 ? -2.659 20.262 4.512 1.00 82.00 232 GLY A C 1
ATOM 1825 O O . GLY A 1 232 ? -3.578 21.072 4.424 1.00 82.00 232 GLY A O 1
ATOM 1826 N N . THR A 1 233 ? -2.097 19.983 5.682 1.00 81.06 233 THR A N 1
ATOM 1827 C CA . THR A 1 233 ? -2.388 20.739 6.902 1.00 81.06 233 THR A CA 1
ATOM 1828 C C . THR A 1 233 ? -1.250 21.712 7.170 1.00 81.06 233 THR A C 1
ATOM 1830 O O . THR A 1 233 ? -0.074 21.340 7.105 1.00 81.06 233 THR A O 1
ATOM 1833 N N . TYR A 1 234 ? -1.592 22.958 7.498 1.00 78.12 234 TYR A N 1
ATOM 1834 C CA . TYR A 1 234 ? -0.596 23.962 7.851 1.00 78.12 234 TYR A CA 1
ATOM 1835 C C . TYR A 1 234 ? 0.194 23.566 9.110 1.00 78.12 234 TYR A C 1
ATOM 1837 O O . TYR A 1 234 ? -0.352 23.096 10.121 1.00 78.12 234 TYR A O 1
ATOM 1845 N N . ARG A 1 235 ? 1.503 23.797 9.031 1.00 72.75 235 ARG A N 1
ATOM 1846 C CA . ARG A 1 235 ? 2.487 23.765 10.112 1.00 72.75 235 ARG A CA 1
ATOM 1847 C C . ARG A 1 235 ? 3.457 24.928 9.860 1.00 72.75 235 ARG A C 1
ATOM 1849 O O . ARG A 1 235 ? 3.607 25.315 8.701 1.00 72.75 235 ARG A O 1
ATOM 1856 N N . PRO A 1 236 ? 4.110 25.485 10.893 1.00 77.00 236 PRO A N 1
ATOM 1857 C CA . PRO A 1 236 ? 5.231 26.393 10.667 1.00 77.00 236 PRO A CA 1
ATOM 1858 C C . PRO A 1 236 ? 6.256 25.725 9.733 1.00 77.00 236 PRO A C 1
ATOM 1860 O O . PRO A 1 236 ? 6.707 24.617 10.019 1.00 77.00 236 PRO A O 1
ATOM 1863 N N . GLY A 1 237 ? 6.570 26.359 8.600 1.00 84.62 237 GLY A N 1
ATOM 1864 C CA . GLY A 1 237 ? 7.398 25.772 7.541 1.00 84.62 237 GLY A CA 1
ATOM 1865 C C . GLY A 1 237 ? 6.585 25.014 6.484 1.00 84.62 237 GLY A C 1
ATOM 1866 O O . GLY A 1 237 ? 5.738 25.598 5.807 1.00 84.62 237 GLY A O 1
ATOM 1867 N N . PHE A 1 238 ? 6.875 23.722 6.301 1.00 85.62 238 PHE A N 1
ATOM 1868 C CA . PHE A 1 238 ? 6.267 22.895 5.253 1.00 85.62 238 PHE A CA 1
ATOM 1869 C C . PHE A 1 238 ? 4.881 22.367 5.642 1.00 85.62 238 PHE A C 1
ATOM 1871 O O . PHE A 1 238 ? 4.622 22.010 6.792 1.00 85.62 238 PHE A O 1
ATOM 1878 N N . ARG A 1 239 ? 3.979 22.265 4.658 1.00 84.94 239 ARG A N 1
ATOM 1879 C CA . ARG A 1 239 ? 2.662 21.640 4.849 1.00 84.94 239 ARG A CA 1
ATOM 1880 C C . ARG A 1 239 ? 2.816 20.127 4.983 1.00 84.94 239 ARG A C 1
ATOM 1882 O O . ARG A 1 239 ? 3.473 19.502 4.157 1.00 84.94 239 ARG A O 1
ATOM 1889 N N . ARG A 1 240 ? 2.137 19.530 5.963 1.00 86.06 240 ARG A N 1
ATOM 1890 C CA . ARG A 1 240 ? 2.041 18.067 6.075 1.00 86.06 240 ARG A CA 1
ATOM 1891 C C . ARG A 1 240 ? 0.986 17.553 5.102 1.00 86.06 240 ARG A C 1
ATOM 1893 O O . ARG A 1 240 ? -0.158 17.995 5.180 1.00 86.06 240 ARG A O 1
ATOM 1900 N N . THR A 1 241 ? 1.345 16.611 4.236 1.00 89.62 241 THR A N 1
ATOM 1901 C CA . THR A 1 241 ? 0.465 16.065 3.181 1.00 89.62 241 THR A CA 1
ATOM 1902 C C . THR A 1 241 ? 0.224 14.558 3.284 1.00 89.62 241 THR A C 1
ATOM 1904 O O . THR A 1 241 ? -0.556 14.008 2.506 1.00 89.62 241 THR A O 1
ATOM 1907 N N . GLY A 1 242 ? 0.877 13.877 4.224 1.00 91.56 242 GLY A N 1
ATOM 1908 C CA . GLY A 1 242 ? 0.836 12.424 4.299 1.00 91.56 242 GLY A CA 1
ATOM 1909 C C . GLY A 1 242 ? 1.179 11.844 5.662 1.00 91.56 242 GLY A C 1
ATOM 1910 O O . GLY A 1 242 ? 1.324 12.571 6.651 1.00 91.56 242 GLY A O 1
ATOM 1911 N N . GLU A 1 243 ? 1.272 10.519 5.654 1.00 93.00 243 GLU A N 1
ATOM 1912 C CA . GLU A 1 243 ? 1.557 9.614 6.770 1.00 93.00 243 GLU A CA 1
ATOM 1913 C C . GLU A 1 243 ? 2.478 8.483 6.301 1.00 93.00 243 GLU A C 1
ATOM 1915 O O . GLU A 1 243 ? 2.710 8.308 5.101 1.00 93.00 243 GLU A O 1
ATOM 1920 N N . PHE A 1 244 ? 2.988 7.709 7.255 1.00 96.62 244 PHE A N 1
ATOM 1921 C CA . PHE A 1 244 ? 3.825 6.544 7.005 1.00 96.62 244 PHE A CA 1
ATOM 1922 C C . PHE A 1 244 ? 3.061 5.267 7.322 1.00 96.62 244 PHE A C 1
ATOM 1924 O O . PHE A 1 244 ? 2.407 5.161 8.360 1.00 96.62 244 PHE A O 1
ATOM 1931 N N . TYR A 1 245 ? 3.141 4.306 6.410 1.00 97.31 245 TYR A N 1
ATOM 1932 C CA . TYR A 1 245 ? 2.626 2.956 6.586 1.00 97.31 245 TYR A CA 1
ATOM 1933 C C . TYR A 1 245 ? 3.846 2.052 6.744 1.00 97.31 245 TYR A C 1
ATOM 1935 O O . TYR A 1 245 ? 4.710 2.008 5.866 1.00 97.31 245 TYR A O 1
ATOM 1943 N N . LEU A 1 246 ? 3.954 1.391 7.890 1.00 97.94 246 LEU A N 1
ATOM 1944 C CA . LEU A 1 246 ? 5.037 0.473 8.212 1.00 97.94 246 LEU A CA 1
ATOM 1945 C C . LEU A 1 246 ? 4.513 -0.944 8.013 1.00 97.94 246 LEU A C 1
ATOM 1947 O O . LEU A 1 246 ? 3.558 -1.341 8.679 1.00 97.94 246 LEU A O 1
ATOM 1951 N N . PHE A 1 247 ? 5.137 -1.691 7.112 1.00 97.69 247 PHE A N 1
ATOM 1952 C CA . PHE A 1 247 ? 4.809 -3.088 6.859 1.00 97.69 247 PHE A CA 1
ATOM 1953 C C . PHE A 1 247 ? 5.851 -3.977 7.521 1.00 97.69 247 PHE A C 1
ATOM 1955 O O . PHE A 1 247 ? 7.030 -3.930 7.168 1.00 97.69 247 PHE A O 1
ATOM 1962 N N . ILE A 1 248 ? 5.418 -4.776 8.490 1.00 97.88 248 ILE A N 1
ATOM 1963 C CA . ILE A 1 248 ? 6.250 -5.762 9.171 1.00 97.88 248 ILE A CA 1
ATOM 1964 C C . ILE A 1 248 ? 5.774 -7.138 8.711 1.00 97.88 248 ILE A C 1
ATOM 1966 O O . ILE A 1 248 ? 4.659 -7.556 9.027 1.00 97.88 248 ILE A O 1
ATOM 1970 N N . HIS A 1 249 ? 6.619 -7.822 7.946 1.00 96.06 249 HIS A N 1
ATOM 1971 C CA . HIS A 1 249 ? 6.329 -9.123 7.351 1.00 96.06 249 HIS A CA 1
ATOM 1972 C C . HIS A 1 249 ? 6.784 -10.244 8.285 1.00 96.06 249 HIS A C 1
ATOM 1974 O O . HIS A 1 249 ? 7.977 -10.393 8.541 1.00 96.06 249 HIS A O 1
ATOM 1980 N N . LYS A 1 250 ? 5.829 -11.011 8.813 1.00 95.94 250 LYS A N 1
ATOM 1981 C CA . LYS A 1 250 ? 6.057 -12.187 9.655 1.00 95.94 250 LYS A CA 1
ATOM 1982 C C . LYS A 1 250 ? 5.995 -13.443 8.782 1.00 95.94 250 LYS A C 1
ATOM 1984 O O . LYS A 1 250 ? 5.078 -13.584 7.970 1.00 95.94 250 LYS A O 1
ATOM 1989 N N . GLY A 1 251 ? 6.975 -14.329 8.946 1.00 94.31 251 GLY A N 1
ATOM 1990 C CA . GLY A 1 251 ? 7.073 -15.550 8.147 1.00 94.31 251 GLY A CA 1
ATOM 1991 C C . GLY A 1 251 ? 7.245 -15.252 6.654 1.00 94.31 251 GLY A C 1
ATOM 1992 O O . GLY A 1 251 ? 8.022 -14.379 6.268 1.00 94.31 251 GLY A O 1
ATOM 1993 N N . ALA A 1 252 ? 6.515 -15.978 5.812 1.00 92.00 252 ALA A N 1
ATOM 1994 C CA . ALA A 1 252 ? 6.550 -15.872 4.357 1.00 92.00 252 ALA A CA 1
ATOM 1995 C C . ALA A 1 252 ? 5.602 -14.803 3.777 1.00 92.00 252 ALA A C 1
ATOM 1997 O O . ALA A 1 252 ? 5.653 -14.530 2.572 1.00 92.00 252 ALA A O 1
ATOM 1998 N N . MET A 1 253 ? 4.742 -14.179 4.593 1.00 92.81 253 MET A N 1
ATOM 1999 C CA . MET A 1 253 ? 3.757 -13.205 4.112 1.00 92.81 253 MET A CA 1
ATOM 2000 C C . MET A 1 253 ? 4.439 -12.003 3.459 1.00 92.81 253 MET A C 1
ATOM 2002 O O . MET A 1 253 ? 5.111 -11.213 4.116 1.00 92.81 253 MET A O 1
ATOM 2006 N N . SER A 1 254 ? 4.205 -11.820 2.163 1.00 88.44 254 SER A N 1
ATOM 2007 C CA . SER A 1 254 ? 4.815 -10.757 1.363 1.00 88.44 254 SER A CA 1
ATOM 2008 C C . SER A 1 254 ? 3.779 -10.095 0.454 1.00 88.44 254 SER A C 1
ATOM 2010 O O . SER A 1 254 ? 2.783 -10.731 0.099 1.00 88.44 254 SER A O 1
ATOM 2012 N N . PRO A 1 255 ? 3.989 -8.832 0.038 1.00 90.19 255 PRO A N 1
ATOM 2013 C CA . PRO A 1 255 ? 3.094 -8.183 -0.903 1.00 90.19 255 PRO A CA 1
ATOM 2014 C C . PRO A 1 255 ? 3.083 -8.924 -2.243 1.00 90.19 255 PRO A C 1
ATOM 2016 O O . PRO A 1 255 ? 4.116 -9.370 -2.745 1.00 90.19 255 PRO A O 1
ATOM 2019 N N . THR A 1 256 ? 1.909 -9.006 -2.851 1.00 87.81 256 THR A N 1
ATOM 2020 C CA . THR A 1 256 ? 1.687 -9.617 -4.159 1.00 87.81 256 THR A CA 1
ATOM 2021 C C . THR A 1 256 ? 1.598 -8.536 -5.235 1.00 87.81 256 THR A C 1
ATOM 2023 O O . THR A 1 256 ? 1.004 -7.479 -4.994 1.00 87.81 256 THR A O 1
ATOM 2026 N N . PRO A 1 257 ? 2.182 -8.752 -6.429 1.00 81.81 257 PRO A N 1
ATOM 2027 C CA . PRO A 1 257 ? 2.028 -7.835 -7.550 1.00 81.81 257 PRO A CA 1
ATOM 2028 C C . PRO A 1 257 ? 0.555 -7.589 -7.872 1.00 81.81 257 PRO A C 1
ATOM 2030 O O . PRO A 1 257 ? -0.247 -8.518 -7.881 1.00 81.81 257 PRO A O 1
ATOM 2033 N N . GLN A 1 258 ? 0.211 -6.345 -8.195 1.00 80.75 258 GLN A N 1
ATOM 2034 C CA . GLN A 1 258 ? -1.158 -5.946 -8.497 1.00 80.75 258 GLN A CA 1
ATOM 2035 C C . GLN A 1 258 ? -1.259 -5.223 -9.842 1.00 80.75 258 GLN A C 1
ATOM 2037 O O . GLN A 1 258 ? -0.309 -4.536 -10.224 1.00 80.75 258 GLN A O 1
ATOM 2042 N N . PRO A 1 259 ? -2.393 -5.293 -10.561 1.00 73.94 259 PRO A N 1
ATOM 2043 C CA . PRO A 1 259 ? -2.632 -4.398 -11.688 1.00 73.94 259 PRO A CA 1
ATOM 2044 C C . PRO A 1 259 ? -2.740 -2.964 -11.147 1.00 73.94 259 PRO A C 1
ATOM 2046 O O . PRO A 1 259 ? -3.681 -2.618 -10.431 1.00 73.94 259 PRO A O 1
ATOM 2049 N N . LEU A 1 260 ? -1.720 -2.142 -11.406 1.00 75.56 260 LEU A N 1
ATOM 2050 C CA . LEU A 1 260 ? -1.630 -0.777 -10.885 1.00 75.56 260 LEU A CA 1
ATOM 2051 C C . LEU A 1 260 ? -1.790 0.252 -12.003 1.00 75.56 260 LEU A C 1
ATOM 2053 O O . LEU A 1 260 ? -1.084 0.206 -13.014 1.00 75.56 260 LEU A O 1
ATOM 2057 N N . GLY A 1 261 ? -2.689 1.212 -11.779 1.00 69.62 261 GLY A N 1
ATOM 2058 C CA . GLY A 1 261 ? -2.920 2.338 -12.676 1.00 69.62 261 GLY A CA 1
ATOM 2059 C C . GLY A 1 261 ? -1.785 3.376 -12.675 1.00 69.62 261 GLY A C 1
ATOM 2060 O O . GLY A 1 261 ? -0.858 3.305 -11.859 1.00 69.62 261 GLY A O 1
ATOM 2061 N N . PRO A 1 262 ? -1.824 4.359 -13.593 1.00 68.56 262 PRO A N 1
ATOM 2062 C CA . PRO A 1 262 ? -0.821 5.423 -13.697 1.00 68.56 262 PRO A CA 1
ATOM 2063 C C . PRO A 1 262 ? -0.610 6.235 -12.410 1.00 68.56 262 PRO A C 1
ATOM 2065 O O . PRO A 1 262 ? 0.495 6.715 -12.171 1.00 68.56 262 PRO A O 1
ATOM 2068 N N . GLU A 1 263 ? -1.639 6.363 -11.571 1.00 72.12 263 GLU A N 1
ATOM 2069 C CA . GLU A 1 263 ? -1.613 7.088 -10.295 1.00 72.12 263 GLU A CA 1
ATOM 2070 C C . GLU A 1 263 ? -0.654 6.489 -9.257 1.00 72.12 263 GLU A C 1
ATOM 2072 O O . GLU A 1 263 ? -0.271 7.153 -8.300 1.00 72.12 263 GLU A O 1
ATOM 2077 N N . TRP A 1 264 ? -0.220 5.248 -9.460 1.00 78.62 264 TRP A N 1
ATOM 2078 C CA . TRP A 1 264 ? 0.763 4.582 -8.608 1.00 78.62 264 TRP A CA 1
ATOM 2079 C C . TRP A 1 264 ? 2.214 4.906 -8.987 1.00 78.62 264 TRP A C 1
ATOM 2081 O O . TRP A 1 264 ? 3.144 4.441 -8.326 1.00 78.62 264 TRP A O 1
ATOM 2091 N N . GLY A 1 265 ? 2.444 5.652 -10.073 1.00 72.38 265 GLY A N 1
ATOM 2092 C CA . GLY A 1 265 ? 3.784 5.989 -10.540 1.00 72.38 265 GLY A CA 1
ATOM 2093 C C . GLY A 1 265 ? 4.185 7.439 -10.277 1.00 72.38 265 GLY A C 1
ATOM 2094 O O . GLY A 1 265 ? 3.461 8.381 -10.582 1.00 72.38 265 GLY A O 1
ATOM 2095 N N . LEU A 1 266 ? 5.419 7.633 -9.806 1.00 63.53 266 LEU A N 1
ATOM 2096 C CA . LEU A 1 266 ? 5.942 8.925 -9.329 1.00 63.53 266 LEU A CA 1
ATOM 2097 C C . LEU A 1 266 ? 6.138 10.011 -10.402 1.00 63.53 266 LEU A C 1
ATOM 2099 O O . LEU A 1 266 ? 6.462 11.146 -10.074 1.00 63.53 266 LEU A O 1
ATOM 2103 N N . THR A 1 267 ? 5.988 9.680 -11.686 1.00 58.69 267 THR A N 1
ATOM 2104 C CA . THR A 1 267 ? 6.234 10.610 -12.810 1.00 58.69 267 THR A CA 1
ATOM 2105 C C . THR A 1 267 ? 5.057 10.685 -13.787 1.00 58.69 267 THR A C 1
ATOM 2107 O O . THR A 1 267 ? 5.251 10.989 -14.964 1.00 58.69 267 THR A O 1
ATOM 2110 N N . GLY A 1 268 ? 3.846 10.334 -13.330 1.00 54.00 268 GLY A N 1
ATOM 2111 C CA . GLY A 1 268 ? 2.674 10.182 -14.206 1.00 54.00 268 GLY A CA 1
ATOM 2112 C C . GLY A 1 268 ? 2.831 9.046 -15.225 1.00 54.00 268 GLY A C 1
ATOM 2113 O O . GLY A 1 268 ? 2.164 9.020 -16.253 1.00 54.00 268 GLY A O 1
ATOM 2114 N N . ARG A 1 269 ? 3.766 8.124 -14.971 1.00 57.44 269 ARG A N 1
ATOM 2115 C CA . ARG A 1 269 ? 4.024 6.925 -15.776 1.00 57.44 269 ARG A CA 1
ATOM 2116 C C . ARG A 1 269 ? 3.483 5.719 -15.036 1.00 57.44 269 ARG A C 1
ATOM 2118 O O . ARG A 1 269 ? 3.570 5.678 -13.819 1.00 57.44 269 ARG A O 1
ATOM 2125 N N . THR A 1 270 ? 3.020 4.702 -15.754 1.00 61.16 270 THR A N 1
ATOM 2126 C CA . THR A 1 270 ? 2.612 3.440 -15.122 1.00 61.16 270 THR A CA 1
ATOM 2127 C C . THR A 1 270 ? 3.771 2.840 -14.310 1.00 61.16 270 THR A C 1
ATOM 2129 O O . THR A 1 270 ? 4.895 2.798 -14.833 1.00 61.16 270 THR A O 1
ATOM 2132 N N . PRO A 1 271 ? 3.530 2.295 -13.102 1.00 57.56 271 PRO A N 1
ATOM 2133 C CA . PRO A 1 271 ? 4.578 1.690 -12.265 1.00 57.56 271 PRO A CA 1
ATOM 2134 C C . PRO A 1 271 ? 5.344 0.561 -12.959 1.00 57.56 271 PRO A C 1
ATOM 2136 O O . PRO A 1 271 ? 6.493 0.285 -12.633 1.00 57.56 271 PRO A O 1
ATOM 2139 N N . THR A 1 272 ? 4.735 -0.054 -13.975 1.00 61.50 272 THR A N 1
ATOM 2140 C CA . THR A 1 272 ? 5.339 -1.111 -14.790 1.00 61.50 272 THR A CA 1
ATOM 2141 C C . THR A 1 272 ? 6.614 -0.683 -15.523 1.00 61.50 272 THR A C 1
ATOM 2143 O O . THR A 1 272 ? 7.368 -1.545 -15.981 1.00 61.50 272 THR A O 1
ATOM 2146 N N . GLY A 1 273 ? 6.843 0.628 -15.695 1.00 61.81 273 GLY A N 1
ATOM 2147 C CA . GLY A 1 273 ? 7.951 1.176 -16.480 1.00 61.81 273 GLY A CA 1
ATOM 2148 C C . GLY A 1 273 ? 7.876 0.853 -17.979 1.00 61.81 273 GLY A C 1
ATOM 2149 O O . GLY A 1 273 ? 8.811 1.160 -18.721 1.00 61.81 273 GLY A O 1
ATOM 2150 N N . LEU A 1 274 ? 6.783 0.227 -18.429 1.00 64.56 274 LEU A N 1
ATOM 2151 C CA . LEU A 1 274 ? 6.584 -0.169 -19.820 1.00 64.56 274 LEU A CA 1
ATOM 2152 C C . LEU A 1 274 ? 5.999 0.962 -20.665 1.00 64.56 274 LEU A C 1
ATOM 2154 O O . LEU A 1 274 ? 6.298 1.047 -21.856 1.00 64.56 274 LEU A O 1
ATOM 2158 N N . ALA A 1 275 ? 5.195 1.833 -20.053 1.00 61.69 275 ALA A N 1
ATOM 2159 C CA . ALA A 1 275 ? 4.576 2.960 -20.728 1.00 61.69 275 ALA A CA 1
ATOM 2160 C C . ALA A 1 275 ? 5.466 4.209 -20.695 1.00 61.69 275 ALA A C 1
ATOM 2162 O O . ALA A 1 275 ? 6.110 4.544 -19.696 1.00 61.69 275 ALA A O 1
ATOM 2163 N N . SER A 1 276 ? 5.452 4.941 -21.800 1.00 57.34 276 SER A N 1
ATOM 2164 C CA . SER A 1 276 ? 5.779 6.361 -21.831 1.00 57.34 276 SER A CA 1
ATOM 2165 C C . SER A 1 276 ? 4.717 7.168 -21.074 1.00 57.34 276 SER A C 1
ATOM 2167 O O . SER A 1 276 ? 3.642 6.665 -20.755 1.00 57.34 276 SER A O 1
ATOM 2169 N N . THR A 1 277 ? 4.988 8.449 -20.820 1.00 53.84 277 THR A N 1
ATOM 2170 C CA . THR A 1 277 ? 4.007 9.370 -20.218 1.00 53.84 277 THR A CA 1
ATOM 2171 C C . THR A 1 277 ? 2.729 9.505 -21.068 1.00 53.84 277 THR A C 1
ATOM 2173 O O . THR A 1 277 ? 1.677 9.826 -20.537 1.00 53.84 277 THR A O 1
ATOM 2176 N N . ALA A 1 278 ? 2.796 9.197 -22.370 1.00 54.19 278 ALA A N 1
ATOM 2177 C CA . ALA A 1 278 ? 1.652 9.171 -23.284 1.00 54.19 278 ALA A CA 1
ATOM 2178 C C . ALA A 1 278 ? 0.938 7.800 -23.355 1.00 54.19 278 ALA A C 1
ATOM 2180 O O . ALA A 1 278 ? 0.117 7.583 -24.239 1.00 54.19 278 ALA A O 1
ATOM 2181 N N . GLY A 1 279 ? 1.278 6.837 -22.489 1.00 62.47 279 GLY A N 1
ATOM 2182 C CA . GLY A 1 279 ? 0.632 5.516 -22.436 1.00 62.47 279 GLY A CA 1
ATOM 2183 C C . GLY A 1 279 ? 1.131 4.482 -23.459 1.00 62.47 279 GLY A C 1
ATOM 2184 O O . GLY A 1 279 ? 0.819 3.303 -23.325 1.00 62.47 279 GLY A O 1
ATOM 2185 N N . ALA A 1 280 ? 1.950 4.874 -24.441 1.00 73.25 280 ALA A N 1
ATOM 2186 C CA . ALA A 1 280 ? 2.524 3.965 -25.443 1.00 73.25 280 ALA A CA 1
ATOM 2187 C C . ALA A 1 280 ? 3.762 3.211 -24.925 1.00 73.25 280 ALA A C 1
ATOM 2189 O O . ALA A 1 280 ? 4.491 3.742 -24.082 1.00 73.25 280 ALA A O 1
ATOM 2190 N N . VAL A 1 281 ? 4.054 2.025 -25.476 1.00 83.31 281 VAL A N 1
ATOM 2191 C CA . VAL A 1 281 ? 5.255 1.232 -25.143 1.00 83.31 281 VAL A CA 1
ATOM 2192 C C . VAL A 1 281 ? 6.522 2.051 -25.383 1.00 83.31 281 VAL A C 1
ATOM 2194 O O . VAL A 1 281 ? 6.755 2.580 -26.472 1.00 83.31 281 VAL A O 1
ATOM 2197 N N . ARG A 1 282 ? 7.361 2.166 -24.353 1.00 83.69 282 ARG A N 1
ATOM 2198 C CA . ARG A 1 282 ? 8.592 2.951 -24.429 1.00 83.69 282 ARG A CA 1
ATOM 2199 C C . ARG A 1 282 ? 9.700 2.169 -25.124 1.00 83.69 282 ARG A C 1
ATOM 2201 O O . ARG A 1 282 ? 10.199 1.205 -24.568 1.00 83.69 282 ARG A O 1
ATOM 2208 N N . TRP A 1 283 ? 10.190 2.687 -26.240 1.00 90.00 283 TRP A N 1
ATOM 2209 C CA . TRP A 1 283 ? 11.405 2.199 -26.885 1.00 90.00 283 TRP A CA 1
ATOM 2210 C C . TRP A 1 283 ? 12.648 2.917 -26.336 1.00 90.00 283 TRP A C 1
ATOM 2212 O O . TRP A 1 283 ? 12.653 4.144 -26.195 1.00 90.00 283 TRP A O 1
ATOM 2222 N N . ASN A 1 284 ? 13.715 2.178 -26.025 1.00 91.62 284 ASN A N 1
ATOM 2223 C CA . ASN A 1 284 ? 14.940 2.752 -25.462 1.00 91.62 284 ASN A CA 1
ATOM 2224 C C . ASN A 1 284 ? 16.000 2.990 -26.543 1.00 91.62 284 ASN A C 1
ATOM 2226 O O . ASN A 1 284 ? 16.158 2.148 -27.422 1.00 91.62 284 ASN A O 1
ATOM 2230 N N . PRO A 1 285 ? 16.755 4.105 -26.493 1.00 93.81 285 PRO A N 1
ATOM 2231 C CA . PRO A 1 285 ? 17.813 4.354 -27.463 1.00 93.81 285 PRO A CA 1
ATOM 2232 C C . PRO A 1 285 ? 18.934 3.328 -27.292 1.00 93.81 285 PRO A C 1
ATOM 2234 O O . PRO A 1 285 ? 19.421 3.115 -26.176 1.00 93.81 285 PRO A O 1
ATOM 2237 N N . LEU A 1 286 ? 19.370 2.731 -28.401 1.00 95.25 286 LEU A N 1
ATOM 2238 C CA . LEU A 1 286 ? 20.487 1.789 -28.436 1.00 95.25 286 LEU A CA 1
ATOM 2239 C C . LEU A 1 286 ? 21.801 2.473 -28.045 1.00 95.25 286 LEU A C 1
ATOM 2241 O O . LEU A 1 286 ? 22.648 1.851 -27.413 1.00 95.25 286 LEU A O 1
ATOM 2245 N N . PHE A 1 287 ? 21.962 3.761 -28.363 1.00 93.56 287 PHE A N 1
ATOM 2246 C CA . PHE A 1 287 ? 23.118 4.551 -27.942 1.00 93.56 287 PHE A CA 1
ATOM 2247 C C . PHE A 1 287 ? 23.152 4.728 -26.416 1.00 93.56 287 PHE A C 1
ATOM 2249 O O . PHE A 1 287 ? 22.147 5.094 -25.785 1.00 93.56 287 PHE A O 1
ATOM 2256 N N . ARG A 1 288 ? 24.319 4.505 -25.800 1.00 89.69 288 ARG A N 1
ATOM 2257 C CA . ARG A 1 288 ? 24.518 4.781 -24.374 1.00 89.69 288 ARG A CA 1
ATOM 2258 C C . ARG A 1 288 ? 24.814 6.264 -24.172 1.00 89.69 288 ARG A C 1
ATOM 2260 O O . ARG A 1 288 ? 25.879 6.755 -24.511 1.00 89.69 288 ARG A O 1
ATOM 2267 N N . SER A 1 289 ? 23.861 6.977 -23.586 1.00 81.75 289 SER A N 1
ATOM 2268 C CA . SER A 1 289 ? 24.033 8.351 -23.108 1.00 81.75 289 SER A CA 1
ATOM 2269 C C . SER A 1 289 ? 24.484 8.369 -21.641 1.00 81.75 289 SER A C 1
ATOM 2271 O O . SER A 1 289 ? 24.095 7.478 -20.884 1.00 81.75 289 SER A O 1
ATOM 2273 N N . GLY A 1 290 ? 25.227 9.401 -21.231 1.00 77.50 290 GLY A N 1
ATOM 2274 C CA . GLY A 1 290 ? 25.708 9.591 -19.852 1.00 77.50 290 GLY A CA 1
ATOM 2275 C C . GLY A 1 290 ? 27.224 9.416 -19.710 1.00 77.50 290 GLY A C 1
ATOM 2276 O O . GLY A 1 290 ? 27.912 9.275 -20.717 1.00 77.50 290 GLY A O 1
ATOM 2277 N N . ALA A 1 291 ? 27.718 9.434 -18.466 1.00 69.06 291 ALA A N 1
ATOM 2278 C CA . ALA A 1 291 ? 29.151 9.436 -18.142 1.00 69.06 291 ALA A CA 1
ATOM 2279 C C . ALA A 1 291 ? 29.912 8.196 -18.661 1.00 69.06 291 ALA A C 1
ATOM 2281 O O . ALA A 1 291 ? 31.051 8.314 -19.091 1.00 69.06 291 ALA A O 1
ATOM 2282 N N . ASP A 1 292 ? 29.257 7.031 -18.728 1.00 76.94 292 ASP A N 1
ATOM 2283 C CA . ASP A 1 292 ? 29.887 5.774 -19.167 1.00 76.94 292 ASP A CA 1
ATOM 2284 C C . ASP A 1 292 ? 29.646 5.462 -20.656 1.00 76.94 292 ASP A C 1
ATOM 2286 O O . ASP A 1 292 ? 29.216 4.353 -21.010 1.00 76.94 292 ASP A O 1
ATOM 2290 N N . ASN A 1 293 ? 29.818 6.432 -21.549 1.00 83.81 293 ASN A N 1
ATOM 2291 C CA . ASN A 1 293 ? 29.618 6.221 -22.988 1.00 83.81 293 ASN A CA 1
ATOM 2292 C C . ASN A 1 293 ? 30.915 6.020 -23.783 1.00 83.81 293 ASN A C 1
ATOM 2294 O O . ASN A 1 293 ? 30.830 5.799 -24.988 1.00 83.81 293 ASN A O 1
ATOM 2298 N N . ALA A 1 294 ? 32.069 6.060 -23.114 1.00 85.00 294 ALA A N 1
ATOM 2299 C CA . ALA A 1 294 ? 33.387 5.896 -23.711 1.00 85.00 294 ALA A CA 1
ATOM 2300 C C . ALA A 1 294 ? 33.508 4.548 -24.463 1.00 85.00 294 ALA A C 1
ATOM 2302 O O . ALA A 1 294 ? 33.172 3.512 -23.868 1.00 85.00 294 ALA A O 1
ATOM 2303 N N . PRO A 1 295 ? 33.959 4.528 -25.733 1.00 86.88 295 PRO A N 1
ATOM 2304 C CA . PRO A 1 295 ? 34.189 3.300 -26.504 1.00 86.88 295 PRO A CA 1
ATOM 2305 C C . PRO A 1 295 ? 35.031 2.255 -25.753 1.00 86.88 295 PRO A C 1
ATOM 2307 O O . PRO A 1 295 ? 34.713 1.066 -25.750 1.00 86.88 295 PRO A O 1
ATOM 2310 N N . GLU A 1 296 ? 36.048 2.715 -25.026 1.00 86.12 296 GLU A N 1
ATOM 2311 C CA . GLU A 1 296 ? 37.041 1.902 -24.317 1.00 86.12 296 GLU A CA 1
ATOM 2312 C C . GLU A 1 296 ? 36.422 1.121 -23.150 1.00 86.12 296 GLU A C 1
ATOM 2314 O O . GLU A 1 296 ? 36.898 0.053 -22.776 1.00 86.12 296 GLU A O 1
ATOM 2319 N N . SER A 1 297 ? 35.314 1.618 -22.591 1.00 84.94 297 SER A N 1
ATOM 2320 C CA . SER A 1 297 ? 34.634 0.991 -21.450 1.00 84.94 297 SER A CA 1
ATOM 2321 C C . SER A 1 297 ? 33.850 -0.280 -21.812 1.00 84.94 297 SER A C 1
ATOM 2323 O O . SER A 1 297 ? 33.431 -1.020 -20.922 1.00 84.94 297 SER A O 1
ATOM 2325 N N . ALA A 1 298 ? 33.583 -0.526 -23.100 1.00 85.31 298 ALA A N 1
ATOM 2326 C CA . ALA A 1 298 ? 33.188 -1.837 -23.623 1.00 85.31 298 ALA A CA 1
ATOM 2327 C C . ALA A 1 298 ? 33.448 -1.891 -25.139 1.00 85.31 298 ALA A C 1
ATOM 2329 O O . ALA A 1 298 ? 32.533 -1.594 -25.914 1.00 85.31 298 ALA A O 1
ATOM 2330 N N . PRO A 1 299 ? 34.650 -2.320 -25.563 1.00 85.75 299 PRO A N 1
ATOM 2331 C CA . PRO A 1 299 ? 35.036 -2.335 -26.975 1.00 85.75 299 PRO A CA 1
ATOM 2332 C C . PRO A 1 299 ? 34.089 -3.164 -27.855 1.00 85.75 299 PRO A C 1
ATOM 2334 O O . PRO A 1 299 ? 33.749 -2.758 -28.959 1.00 85.75 299 PRO A O 1
ATOM 2337 N N . GLY A 1 300 ? 33.553 -4.272 -27.327 1.00 91.50 300 GLY A N 1
ATOM 2338 C CA . GLY A 1 300 ? 32.572 -5.119 -28.023 1.00 91.50 300 GLY A CA 1
ATOM 2339 C C . GLY A 1 300 ? 31.178 -4.501 -28.218 1.00 91.50 300 GLY A C 1
ATOM 2340 O O . GLY A 1 300 ? 30.272 -5.187 -28.674 1.00 91.50 300 GLY A O 1
ATOM 2341 N N . CYS A 1 301 ? 30.969 -3.236 -27.844 1.00 94.50 301 CYS A N 1
ATOM 2342 C CA . CYS A 1 301 ? 29.725 -2.494 -28.083 1.00 94.50 301 CYS A CA 1
ATOM 2343 C C . CYS A 1 301 ? 29.907 -1.359 -29.109 1.00 94.50 301 CYS A C 1
ATOM 2345 O O . CYS A 1 301 ? 29.102 -0.424 -29.151 1.00 94.50 301 CYS A O 1
ATOM 2347 N N . VAL A 1 302 ? 30.973 -1.412 -29.909 1.00 95.06 302 VAL A N 1
ATOM 2348 C CA . VAL A 1 302 ? 31.295 -0.432 -30.949 1.00 95.06 302 VAL A CA 1
ATOM 2349 C C . VAL A 1 302 ? 31.311 -1.149 -32.295 1.00 95.06 302 VAL A C 1
ATOM 2351 O O . VAL A 1 302 ? 32.302 -1.759 -32.671 1.00 95.06 302 VAL A O 1
ATOM 2354 N N . TYR A 1 303 ? 30.184 -1.104 -33.000 1.00 96.00 303 TYR A N 1
ATOM 2355 C CA . TYR A 1 303 ? 29.980 -1.815 -34.264 1.00 96.00 303 TYR A CA 1
ATOM 2356 C C . TYR A 1 303 ? 29.013 -1.043 -35.174 1.00 96.00 303 TYR A C 1
ATOM 2358 O O . TYR A 1 303 ? 28.217 -0.244 -34.662 1.00 96.00 303 TYR A O 1
ATOM 2366 N N . PRO A 1 304 ? 29.047 -1.241 -36.503 1.00 96.19 304 PRO A N 1
ATOM 2367 C CA . PRO A 1 304 ? 28.101 -0.597 -37.402 1.00 96.19 304 PRO A CA 1
ATOM 2368 C C . PRO A 1 304 ? 26.724 -1.267 -37.329 1.00 96.19 304 PRO A C 1
ATOM 2370 O O . PRO A 1 304 ? 26.605 -2.481 -37.188 1.00 96.19 304 PRO A O 1
ATOM 2373 N N . VAL A 1 305 ? 25.662 -0.481 -37.477 1.00 97.12 305 VAL A N 1
ATOM 2374 C CA . VAL A 1 305 ? 24.338 -0.994 -37.853 1.00 97.12 305 VAL A CA 1
ATOM 2375 C C . VAL A 1 305 ? 24.060 -0.535 -39.274 1.00 97.12 305 VAL A C 1
ATOM 2377 O O . VAL A 1 305 ? 23.966 0.664 -39.529 1.00 97.12 305 VAL A O 1
ATOM 2380 N N . TRP A 1 306 ? 23.971 -1.486 -40.196 1.00 96.81 306 TRP A N 1
ATOM 2381 C CA . TRP A 1 306 ? 23.782 -1.225 -41.615 1.00 96.81 306 TRP A CA 1
ATOM 2382 C C . TRP A 1 306 ? 22.305 -1.005 -41.920 1.00 96.81 306 TRP A C 1
ATOM 2384 O O . TRP A 1 306 ? 21.455 -1.819 -41.543 1.00 96.81 306 TRP A O 1
ATOM 2394 N N . ILE A 1 307 ? 22.007 0.086 -42.622 1.00 94.56 307 ILE A N 1
ATOM 2395 C CA . ILE A 1 307 ? 20.663 0.453 -43.052 1.00 94.56 307 ILE A CA 1
ATOM 2396 C C . ILE A 1 307 ? 20.580 0.562 -44.573 1.00 94.56 307 ILE A C 1
ATOM 2398 O O . ILE A 1 307 ? 21.519 1.013 -45.216 1.00 94.56 307 ILE A O 1
ATOM 2402 N N . ALA A 1 308 ? 19.451 0.183 -45.158 1.00 92.31 308 ALA A N 1
ATOM 2403 C CA . ALA A 1 308 ? 19.155 0.422 -46.567 1.00 92.31 308 ALA A CA 1
ATOM 2404 C C . ALA A 1 308 ? 17.652 0.623 -46.743 1.00 92.31 308 ALA A C 1
ATOM 2406 O O . ALA A 1 308 ? 16.859 -0.013 -46.049 1.00 92.31 308 ALA A O 1
ATOM 2407 N N . GLN A 1 309 ? 17.259 1.531 -47.642 1.00 88.19 309 GLN A N 1
ATOM 2408 C CA . GLN A 1 309 ? 15.846 1.820 -47.936 1.00 88.19 309 GLN A CA 1
ATOM 2409 C C . GLN A 1 309 ? 15.011 2.107 -46.668 1.00 88.19 309 GLN A C 1
ATOM 2411 O O . GLN A 1 309 ? 13.863 1.691 -46.547 1.00 88.19 309 GLN A O 1
ATOM 2416 N N . GLY A 1 310 ? 15.611 2.788 -45.684 1.00 86.31 310 GLY A N 1
ATOM 2417 C CA . GLY A 1 310 ? 14.947 3.130 -44.422 1.00 86.31 310 GLY A CA 1
ATOM 2418 C C . GLY A 1 310 ? 14.754 1.965 -43.443 1.00 86.31 310 GLY A C 1
ATOM 2419 O O . GLY A 1 310 ? 14.002 2.120 -42.486 1.00 86.31 310 GLY A O 1
ATOM 2420 N N . ARG A 1 311 ? 15.423 0.821 -43.643 1.00 90.94 311 ARG A N 1
ATOM 2421 C CA . ARG A 1 311 ? 15.361 -0.363 -42.768 1.00 90.94 311 ARG A CA 1
ATOM 2422 C C . ARG A 1 311 ? 16.736 -0.753 -42.258 1.00 90.94 311 ARG A C 1
ATOM 2424 O O . ARG A 1 311 ? 17.736 -0.461 -42.904 1.00 90.94 311 ARG A O 1
ATOM 2431 N N . ILE A 1 312 ? 16.786 -1.453 -41.128 1.00 94.81 312 ILE A N 1
ATOM 2432 C CA . ILE A 1 312 ? 18.000 -2.160 -40.700 1.00 94.81 312 ILE A CA 1
ATOM 2433 C C . ILE A 1 312 ? 18.122 -3.413 -41.566 1.00 94.81 312 ILE A C 1
ATOM 2435 O O . ILE A 1 312 ? 17.162 -4.171 -41.670 1.00 94.81 312 ILE A O 1
ATOM 2439 N N . VAL A 1 313 ? 19.281 -3.604 -42.193 1.00 95.00 313 VAL A N 1
ATOM 2440 C CA . VAL A 1 313 ? 19.567 -4.774 -43.041 1.00 95.00 313 VAL A CA 1
ATOM 2441 C C . VAL A 1 313 ? 20.587 -5.717 -42.416 1.00 95.00 313 VAL A C 1
ATOM 2443 O O . VAL A 1 313 ? 20.553 -6.913 -42.684 1.00 95.00 313 VAL A O 1
ATOM 2446 N N . GLN A 1 314 ? 21.485 -5.204 -41.570 1.00 96.12 314 GLN A N 1
ATOM 2447 C CA . GLN A 1 314 ? 22.463 -6.023 -40.859 1.00 96.12 314 GLN A CA 1
ATOM 2448 C C . GLN A 1 314 ? 22.936 -5.317 -39.584 1.00 96.12 314 GLN A C 1
ATOM 2450 O O . GLN A 1 314 ? 23.077 -4.093 -39.542 1.00 96.12 314 GLN A O 1
ATOM 2455 N N . VAL A 1 315 ? 23.200 -6.096 -38.538 1.00 96.62 315 VAL A N 1
ATOM 2456 C CA . VAL A 1 315 ? 23.798 -5.622 -37.289 1.00 96.62 315 VAL A CA 1
ATOM 2457 C C . VAL A 1 315 ? 25.211 -6.183 -37.207 1.00 96.62 315 VAL A C 1
ATOM 2459 O O . VAL A 1 315 ? 25.376 -7.398 -37.183 1.00 96.62 315 VAL A O 1
ATOM 2462 N N . ASP A 1 316 ? 26.201 -5.291 -37.141 1.00 96.44 316 ASP A N 1
ATOM 2463 C CA . ASP A 1 316 ? 27.632 -5.611 -37.186 1.00 96.44 316 ASP A CA 1
ATOM 2464 C C . ASP A 1 316 ? 28.070 -6.305 -38.494 1.00 96.44 316 ASP A C 1
ATOM 2466 O O . ASP A 1 316 ? 27.275 -6.492 -39.416 1.00 96.44 316 ASP A O 1
ATOM 2470 N N . GLY A 1 317 ? 29.357 -6.622 -38.624 1.00 93.75 317 GLY A N 1
ATOM 2471 C CA . GLY A 1 317 ? 29.934 -7.295 -39.784 1.00 93.75 317 GLY A CA 1
ATOM 2472 C C . GLY A 1 317 ? 30.244 -6.365 -40.964 1.00 93.75 317 GLY A C 1
ATOM 2473 O O . GLY A 1 317 ? 30.043 -5.145 -40.890 1.00 93.75 317 GLY A O 1
ATOM 2474 N N . PRO A 1 318 ? 30.764 -6.925 -42.072 1.00 95.12 318 PRO A N 1
ATOM 2475 C CA . PRO A 1 318 ? 31.099 -6.154 -43.260 1.00 95.12 318 PRO A CA 1
ATOM 2476 C C . PRO A 1 318 ? 29.843 -5.578 -43.911 1.00 95.12 318 PRO A C 1
ATOM 2478 O O . PRO A 1 318 ? 28.746 -6.120 -43.778 1.00 95.12 318 PRO A O 1
ATOM 2481 N N . ARG A 1 319 ? 30.018 -4.483 -44.650 1.00 96.12 319 ARG A N 1
ATOM 2482 C CA . ARG A 1 319 ? 28.939 -3.843 -45.403 1.00 96.12 319 ARG A CA 1
ATOM 2483 C C . ARG A 1 319 ? 28.258 -4.866 -46.330 1.00 96.12 319 ARG A C 1
ATOM 2485 O O . ARG A 1 319 ? 28.954 -5.424 -47.177 1.00 96.12 319 ARG A O 1
ATOM 2492 N N . PRO A 1 320 ? 26.932 -5.084 -46.225 1.00 93.06 320 PRO A N 1
ATOM 2493 C CA . PRO A 1 320 ? 26.268 -6.159 -46.964 1.00 93.06 320 PRO A CA 1
ATOM 2494 C C . PRO A 1 320 ? 26.125 -5.872 -48.464 1.00 93.06 320 PRO A C 1
ATOM 2496 O O . PRO A 1 320 ? 26.162 -6.795 -49.270 1.00 93.06 320 PRO A O 1
ATOM 2499 N N . HIS A 1 321 ? 25.967 -4.603 -48.860 1.00 93.56 321 HIS A N 1
ATOM 2500 C CA . HIS A 1 321 ? 25.886 -4.185 -50.264 1.00 93.56 321 HIS A CA 1
ATOM 2501 C C . HIS A 1 321 ? 26.231 -2.687 -50.435 1.00 93.56 321 HIS A C 1
ATOM 2503 O O . HIS A 1 321 ? 26.212 -1.937 -49.452 1.00 93.56 321 HIS A O 1
ATOM 2509 N N . PRO A 1 322 ? 26.531 -2.210 -51.663 1.00 93.06 322 PRO A N 1
ATOM 2510 C CA . PRO A 1 322 ? 27.008 -0.841 -51.916 1.00 93.06 322 PRO A CA 1
ATOM 2511 C C . PRO A 1 322 ? 26.035 0.290 -51.565 1.00 93.06 322 PRO A C 1
ATOM 2513 O O . PRO A 1 322 ? 26.463 1.433 -51.433 1.00 93.06 322 PRO A O 1
ATOM 2516 N N . GLU A 1 323 ? 24.748 -0.008 -51.410 1.00 92.81 323 GLU A N 1
ATOM 2517 C CA . GLU A 1 323 ? 23.721 0.974 -51.029 1.00 92.81 323 GLU A CA 1
ATOM 2518 C C . GLU A 1 323 ? 23.498 1.043 -49.510 1.00 92.81 323 GLU A C 1
ATOM 2520 O O . GLU A 1 323 ? 22.843 1.962 -49.031 1.00 92.81 323 GLU A O 1
ATOM 2525 N N . ALA A 1 324 ? 24.047 0.100 -48.733 1.00 94.25 324 ALA A N 1
ATOM 2526 C CA . ALA A 1 324 ? 23.852 0.069 -47.287 1.00 94.25 324 ALA A CA 1
ATOM 2527 C C . ALA A 1 324 ? 24.667 1.168 -46.591 1.00 94.25 324 ALA A C 1
ATOM 2529 O O . ALA A 1 324 ? 25.879 1.246 -46.773 1.00 94.25 324 ALA A O 1
ATOM 2530 N N . GLU A 1 325 ? 24.055 1.996 -45.759 1.00 93.31 325 GLU A N 1
ATOM 2531 C CA . GLU A 1 325 ? 24.730 3.023 -44.964 1.00 93.31 325 GLU A CA 1
ATOM 2532 C C . GLU A 1 325 ? 24.988 2.515 -43.538 1.00 93.31 325 GLU A C 1
ATOM 2534 O O . GLU A 1 325 ? 24.131 1.876 -42.933 1.00 93.31 325 GLU A O 1
ATOM 2539 N N . GLY A 1 326 ? 26.180 2.760 -42.991 1.00 93.38 326 GLY A N 1
ATOM 2540 C CA . GLY A 1 326 ? 26.556 2.296 -41.654 1.00 93.38 326 GLY A CA 1
ATOM 2541 C C . GLY A 1 326 ? 26.320 3.359 -40.584 1.00 93.38 326 GLY A C 1
ATOM 2542 O O . GLY A 1 326 ? 26.969 4.403 -40.593 1.00 93.38 326 GLY A O 1
ATOM 2543 N N . ILE A 1 327 ? 25.459 3.072 -39.608 1.00 94.00 327 ILE A N 1
ATOM 2544 C CA . ILE A 1 327 ? 25.286 3.908 -38.418 1.00 94.00 327 ILE A CA 1
ATOM 2545 C C . ILE A 1 327 ? 26.257 3.442 -37.331 1.00 94.00 327 ILE A C 1
ATOM 2547 O O . ILE A 1 327 ? 26.175 2.311 -36.853 1.00 94.00 327 ILE A O 1
ATOM 2551 N N . TRP A 1 328 ? 27.131 4.347 -36.889 1.00 93.31 328 TRP A N 1
ATOM 2552 C CA . TRP A 1 328 ? 28.071 4.132 -35.784 1.00 93.31 328 TRP A CA 1
ATOM 2553 C C . TRP A 1 328 ? 27.582 4.788 -34.483 1.00 93.31 328 TRP A C 1
ATOM 2555 O O . TRP A 1 328 ? 26.862 5.794 -34.535 1.00 93.31 328 TRP A O 1
ATOM 2565 N N . PRO A 1 329 ? 27.977 4.272 -33.302 1.00 92.75 329 PRO A N 1
ATOM 2566 C CA . PRO A 1 329 ? 27.565 4.841 -32.026 1.00 92.75 329 PRO A CA 1
ATOM 2567 C C . PRO A 1 329 ? 28.229 6.200 -31.815 1.00 92.75 329 PRO A C 1
ATOM 2569 O O . PRO A 1 329 ? 29.349 6.290 -31.322 1.00 92.75 329 PRO A O 1
ATOM 2572 N N . THR A 1 330 ? 27.517 7.273 -32.150 1.00 88.88 330 THR A N 1
ATOM 2573 C CA . THR A 1 330 ? 27.985 8.651 -31.969 1.00 88.88 330 THR A CA 1
ATOM 2574 C C . THR A 1 330 ? 26.983 9.496 -31.183 1.00 88.88 330 THR A C 1
ATOM 2576 O O . THR A 1 330 ? 25.762 9.307 -31.237 1.00 88.88 330 THR A O 1
ATOM 2579 N N . ASN A 1 331 ? 27.500 10.447 -30.403 1.00 82.06 331 ASN A N 1
ATOM 2580 C CA . ASN A 1 331 ? 26.671 11.367 -29.631 1.00 82.06 331 ASN A CA 1
ATOM 2581 C C . ASN A 1 331 ? 26.063 12.477 -30.522 1.00 82.06 331 ASN A C 1
ATOM 2583 O O . ASN A 1 331 ? 26.243 12.509 -31.735 1.00 82.06 331 ASN A O 1
ATOM 2587 N N . GLY A 1 332 ? 25.310 13.414 -29.931 1.00 76.19 332 GLY A N 1
ATOM 2588 C CA . GLY A 1 332 ? 24.668 14.508 -30.685 1.00 76.19 332 GLY A CA 1
ATOM 2589 C C . GLY A 1 332 ? 25.626 15.513 -31.346 1.00 76.19 332 GLY A C 1
ATOM 2590 O O . GLY A 1 332 ? 25.166 16.344 -32.123 1.00 76.19 332 GLY A O 1
ATOM 2591 N N . GLN A 1 333 ? 26.924 15.442 -31.036 1.00 78.75 333 GLN A N 1
ATOM 2592 C CA . GLN A 1 333 ? 28.002 16.246 -31.621 1.00 78.75 333 GLN A CA 1
ATOM 2593 C C . GLN A 1 333 ? 28.908 15.412 -32.548 1.00 78.75 333 GLN A C 1
ATOM 2595 O O . GLN A 1 333 ? 29.975 15.878 -32.927 1.00 78.75 333 GLN A O 1
ATOM 2600 N N . GLY A 1 334 ? 28.527 14.169 -32.868 1.00 80.75 334 GLY A N 1
ATOM 2601 C CA . GLY A 1 334 ? 29.319 13.277 -33.719 1.00 80.75 334 GLY A CA 1
ATOM 2602 C C . GLY A 1 334 ? 30.509 12.610 -33.021 1.00 80.75 334 GLY A C 1
ATOM 2603 O O . GLY A 1 334 ? 31.248 11.875 -33.666 1.00 80.75 334 GLY A O 1
ATOM 2604 N N . ARG A 1 335 ? 30.704 12.811 -31.708 1.00 85.44 335 ARG A N 1
ATOM 2605 C CA . ARG A 1 335 ? 31.804 12.149 -30.988 1.00 85.44 335 ARG A CA 1
ATOM 2606 C C . ARG A 1 335 ? 31.513 10.652 -30.838 1.00 85.44 335 ARG A C 1
ATOM 2608 O O . ARG A 1 335 ? 30.371 10.320 -30.489 1.00 85.44 335 ARG A O 1
ATOM 2615 N N . PRO A 1 336 ? 32.514 9.776 -31.033 1.00 88.44 336 PRO A N 1
ATOM 2616 C CA . PRO A 1 336 ? 32.372 8.346 -30.799 1.00 88.44 336 PRO A CA 1
ATOM 2617 C C . PRO A 1 336 ? 31.889 8.032 -29.383 1.00 88.44 336 PRO A C 1
ATOM 2619 O O . PRO A 1 336 ? 32.219 8.718 -28.416 1.00 88.44 336 PRO A O 1
ATOM 2622 N N . GLY A 1 337 ? 31.095 6.980 -29.274 1.00 92.38 337 GLY A N 1
ATOM 2623 C CA . GLY A 1 337 ? 30.655 6.387 -28.024 1.00 92.38 337 GLY A CA 1
ATOM 2624 C C . GLY A 1 337 ? 30.416 4.896 -28.220 1.00 92.38 337 GLY A C 1
ATOM 2625 O O . GLY A 1 337 ? 31.042 4.265 -29.067 1.00 92.38 337 GLY A O 1
ATOM 2626 N N . ARG A 1 338 ? 29.469 4.328 -27.471 1.00 94.06 338 ARG A N 1
ATOM 2627 C CA . ARG A 1 338 ? 29.111 2.908 -27.586 1.00 94.06 338 ARG A CA 1
ATOM 2628 C C . ARG A 1 338 ? 27.610 2.657 -27.606 1.00 94.06 338 ARG A C 1
ATOM 2630 O O . ARG A 1 338 ? 26.809 3.431 -27.064 1.00 94.06 338 ARG A O 1
ATOM 2637 N N . TRP A 1 339 ? 27.235 1.520 -28.176 1.00 95.56 339 TRP A N 1
ATOM 2638 C CA . TRP A 1 339 ? 25.913 0.938 -28.001 1.00 95.56 339 TRP A CA 1
ATOM 2639 C C . TRP A 1 339 ? 25.737 0.384 -26.581 1.00 95.56 339 TRP A C 1
ATOM 2641 O O . TRP A 1 339 ? 26.689 0.156 -25.833 1.00 95.56 339 TRP A O 1
ATOM 2651 N N . ARG A 1 340 ? 24.483 0.174 -26.181 1.00 95.00 340 ARG A N 1
ATOM 2652 C CA . ARG A 1 340 ? 24.119 -0.483 -24.916 1.00 95.00 340 ARG A CA 1
ATOM 2653 C C . ARG A 1 340 ? 24.183 -2.005 -24.999 1.00 95.00 340 ARG A C 1
ATOM 2655 O O . ARG A 1 340 ? 24.236 -2.649 -23.955 1.00 95.00 340 ARG A O 1
ATOM 2662 N N . LEU A 1 341 ? 24.110 -2.562 -26.204 1.00 95.81 341 LEU A N 1
ATOM 2663 C CA . LEU A 1 341 ? 24.060 -3.997 -26.462 1.00 95.81 341 LEU A CA 1
ATOM 2664 C C . LEU A 1 341 ? 25.310 -4.436 -27.220 1.00 95.81 341 LEU A C 1
ATOM 2666 O O . LEU A 1 341 ? 25.939 -3.618 -27.882 1.00 95.81 341 LEU A O 1
ATOM 2670 N N . ARG A 1 342 ? 25.630 -5.725 -27.112 1.00 96.44 342 ARG A N 1
ATOM 2671 C CA . ARG A 1 342 ? 26.571 -6.406 -28.004 1.00 96.44 342 ARG A CA 1
ATOM 2672 C C . ARG A 1 342 ? 25.873 -6.824 -29.312 1.00 96.44 342 ARG A C 1
ATOM 2674 O O . ARG A 1 342 ? 24.637 -6.957 -29.291 1.00 96.44 342 ARG A O 1
ATOM 2681 N N . PRO A 1 343 ? 26.624 -7.062 -30.403 1.00 97.12 343 PRO A N 1
ATOM 2682 C CA . PRO A 1 343 ? 26.083 -7.432 -31.709 1.00 97.12 343 PRO A CA 1
ATOM 2683 C C . PRO A 1 343 ? 25.097 -8.593 -31.670 1.00 97.12 343 PRO A C 1
ATOM 2685 O O . PRO A 1 343 ? 24.019 -8.499 -32.252 1.00 97.12 343 PRO A O 1
ATOM 2688 N N . GLU A 1 344 ? 25.403 -9.657 -30.927 1.00 97.19 344 GLU A N 1
ATOM 2689 C CA . GLU A 1 344 ? 24.609 -10.890 -30.916 1.00 97.19 344 GLU A CA 1
ATOM 2690 C C . GLU A 1 344 ? 23.206 -10.616 -30.367 1.00 97.19 344 GLU A C 1
ATOM 2692 O O . GLU A 1 344 ? 22.191 -11.020 -30.936 1.00 97.19 344 GLU A O 1
ATOM 2697 N N . LYS A 1 345 ? 23.137 -9.838 -29.281 1.00 96.75 345 LYS A N 1
ATOM 2698 C CA . LYS A 1 345 ? 21.868 -9.459 -28.658 1.00 96.75 345 LYS A CA 1
ATOM 2699 C C . LYS A 1 345 ? 21.086 -8.466 -29.512 1.00 96.75 345 LYS A C 1
ATOM 2701 O O . LYS A 1 345 ? 19.866 -8.575 -29.590 1.00 96.75 345 LYS A O 1
ATOM 2706 N N . ALA A 1 346 ? 21.756 -7.501 -30.139 1.00 97.19 346 ALA A N 1
ATOM 2707 C CA . ALA A 1 346 ? 21.098 -6.556 -31.039 1.00 97.19 346 ALA A CA 1
ATOM 2708 C C . ALA A 1 346 ? 20.542 -7.259 -32.292 1.00 97.19 346 ALA A C 1
ATOM 2710 O O . ALA A 1 346 ? 19.401 -7.005 -32.670 1.00 97.19 346 ALA A O 1
ATOM 2711 N N . THR A 1 347 ? 21.293 -8.207 -32.856 1.00 97.50 347 THR A N 1
ATOM 2712 C CA . THR A 1 347 ? 20.866 -9.062 -33.974 1.00 97.50 347 THR A CA 1
ATOM 2713 C C . THR A 1 347 ? 19.632 -9.876 -33.599 1.00 97.50 347 THR A C 1
ATOM 2715 O O . THR A 1 347 ? 18.637 -9.847 -34.319 1.00 97.50 347 THR A O 1
ATOM 2718 N N . ALA A 1 348 ? 19.644 -10.527 -32.431 1.00 97.12 348 ALA A N 1
ATOM 2719 C CA . ALA A 1 348 ? 18.503 -11.302 -31.946 1.00 97.12 348 ALA A CA 1
ATOM 2720 C C . ALA A 1 348 ? 17.238 -10.446 -31.750 1.00 97.12 348 ALA A C 1
ATOM 2722 O O . ALA A 1 348 ? 16.138 -10.887 -32.074 1.00 97.12 348 ALA A O 1
ATOM 2723 N N . LEU A 1 349 ? 17.369 -9.215 -31.241 1.00 97.31 349 LEU A N 1
ATOM 2724 C CA . LEU A 1 349 ? 16.223 -8.310 -31.101 1.00 97.31 349 LEU A CA 1
ATOM 2725 C C . LEU A 1 349 ? 15.713 -7.810 -32.453 1.00 97.31 349 LEU A C 1
ATOM 2727 O O . LEU A 1 349 ? 14.503 -7.721 -32.638 1.00 97.31 349 LEU A O 1
ATOM 2731 N N . HIS A 1 350 ? 16.609 -7.502 -33.391 1.00 96.56 350 HIS A N 1
ATOM 2732 C CA . HIS A 1 350 ? 16.230 -7.077 -34.736 1.00 96.56 350 HIS A CA 1
ATOM 2733 C C . HIS A 1 350 ? 15.494 -8.181 -35.504 1.00 96.56 350 HIS A C 1
ATOM 2735 O O . HIS A 1 350 ? 14.417 -7.918 -36.029 1.00 96.56 350 HIS A O 1
ATOM 2741 N N . ALA A 1 351 ? 15.996 -9.420 -35.475 1.00 95.69 351 ALA A N 1
ATOM 2742 C CA . ALA A 1 351 ? 15.342 -10.573 -36.102 1.00 95.69 351 ALA A CA 1
ATOM 2743 C C . ALA A 1 351 ? 13.924 -10.829 -35.557 1.00 95.69 351 ALA A C 1
ATOM 2745 O O . ALA A 1 351 ? 13.074 -11.383 -36.245 1.00 95.69 351 ALA A O 1
ATOM 2746 N N . ARG A 1 352 ? 13.662 -10.399 -34.318 1.00 96.62 352 ARG A N 1
ATOM 2747 C CA . ARG A 1 352 ? 12.354 -10.477 -33.661 1.00 96.62 352 ARG A CA 1
ATOM 2748 C C . ARG A 1 352 ? 11.483 -9.227 -33.851 1.00 96.62 352 ARG A C 1
ATOM 2750 O O . ARG A 1 352 ? 10.461 -9.122 -33.187 1.00 96.62 352 ARG A O 1
ATOM 2757 N N . GLY A 1 353 ? 11.895 -8.237 -34.646 1.00 96.06 353 GLY A N 1
ATOM 2758 C CA . GLY A 1 353 ? 11.159 -6.973 -34.800 1.00 96.06 353 GLY A CA 1
ATOM 2759 C C . GLY A 1 353 ? 11.127 -6.098 -33.533 1.00 96.06 353 GLY A C 1
ATOM 2760 O O . GLY A 1 353 ? 10.285 -5.209 -33.409 1.00 96.06 353 GLY A O 1
ATOM 2761 N N . LEU A 1 354 ? 12.030 -6.332 -32.571 1.00 96.75 354 LEU A N 1
ATOM 2762 C CA . LEU A 1 354 ? 12.134 -5.620 -31.282 1.00 96.75 354 LEU A CA 1
ATOM 2763 C C . LEU A 1 354 ? 13.277 -4.588 -31.260 1.00 96.75 354 LEU A C 1
ATOM 2765 O O . LEU A 1 354 ? 13.709 -4.134 -30.193 1.00 96.75 354 LEU A O 1
ATOM 2769 N N . MET A 1 355 ? 13.752 -4.193 -32.442 1.00 96.44 355 MET A N 1
ATOM 2770 C CA . MET A 1 355 ? 14.708 -3.112 -32.681 1.00 96.44 355 MET A CA 1
ATOM 2771 C C . MET A 1 355 ? 14.316 -2.361 -33.960 1.00 96.44 355 MET A C 1
ATOM 2773 O O . MET A 1 355 ? 13.936 -2.997 -34.938 1.00 96.44 355 MET A O 1
ATOM 2777 N N . LYS A 1 356 ? 14.398 -1.023 -33.952 1.00 94.56 356 LYS A N 1
ATOM 2778 C CA . LYS A 1 356 ? 13.927 -0.171 -35.058 1.00 94.56 356 LYS A CA 1
ATOM 2779 C C . LYS A 1 356 ? 14.705 1.126 -35.234 1.00 94.56 356 LYS A C 1
ATOM 2781 O O . LYS A 1 356 ? 15.395 1.569 -34.309 1.00 94.56 356 LYS A O 1
ATOM 2786 N N . LEU A 1 357 ? 14.539 1.767 -36.389 1.00 94.50 357 LEU A N 1
ATOM 2787 C CA . LEU A 1 357 ? 15.044 3.115 -36.630 1.00 94.50 357 LEU A CA 1
ATOM 2788 C C . LEU A 1 357 ? 14.040 4.148 -36.115 1.00 94.50 357 LEU A C 1
ATOM 2790 O O . LEU A 1 357 ? 12.826 3.955 -36.105 1.00 94.50 357 LEU A O 1
ATOM 2794 N N . GLY A 1 358 ? 14.558 5.265 -35.629 1.00 91.19 358 GLY A N 1
ATOM 2795 C CA . GLY A 1 358 ? 13.765 6.459 -35.405 1.00 91.19 358 GLY A CA 1
ATOM 2796 C C . GLY A 1 358 ? 13.782 7.380 -36.610 1.00 91.19 358 GLY A C 1
ATOM 2797 O O . GLY A 1 358 ? 14.466 7.141 -37.601 1.00 91.19 358 GLY A O 1
ATOM 2798 N N . ARG A 1 359 ? 13.075 8.502 -36.483 1.00 89.00 359 ARG A N 1
ATOM 2799 C CA . ARG A 1 359 ? 13.129 9.562 -37.489 1.00 89.00 359 ARG A CA 1
ATOM 2800 C C . ARG A 1 359 ? 14.529 10.163 -37.547 1.00 89.00 359 ARG A C 1
ATOM 2802 O O . ARG A 1 359 ? 15.075 10.573 -36.517 1.00 89.00 359 ARG A O 1
ATOM 2809 N N . THR A 1 360 ? 15.079 10.240 -38.753 1.00 85.50 360 THR A N 1
ATOM 2810 C CA . THR A 1 360 ? 16.330 10.943 -39.023 1.00 85.50 360 THR A CA 1
ATOM 2811 C C . THR A 1 360 ? 16.178 12.406 -38.626 1.00 85.50 360 THR A C 1
ATOM 2813 O O . THR A 1 360 ? 15.238 13.090 -39.026 1.00 85.50 360 THR A O 1
ATOM 2816 N N . SER A 1 361 ? 17.075 12.881 -37.767 1.00 81.12 361 SER A N 1
ATOM 2817 C CA . SER A 1 361 ? 17.088 14.279 -37.343 1.00 81.12 361 SER A CA 1
ATOM 2818 C C . SER A 1 361 ? 17.479 15.202 -38.505 1.00 81.12 361 SER A C 1
ATOM 2820 O O . SER A 1 361 ? 18.190 14.757 -39.405 1.00 81.12 361 SER A O 1
ATOM 2822 N N . PRO A 1 362 ? 17.147 16.508 -38.452 1.00 75.50 362 PRO A N 1
ATOM 2823 C CA . PRO A 1 362 ? 17.588 17.484 -39.457 1.00 75.50 362 PRO A CA 1
ATOM 2824 C C . PRO A 1 362 ? 19.111 17.549 -39.653 1.00 75.50 362 PRO A C 1
ATOM 2826 O O . PRO A 1 362 ? 19.588 18.039 -40.665 1.00 75.50 362 PRO A O 1
ATOM 2829 N N . ARG A 1 363 ? 19.885 17.048 -38.680 1.00 73.31 363 ARG A N 1
ATOM 2830 C CA . ARG A 1 363 ? 21.349 16.938 -38.740 1.00 73.31 363 ARG A CA 1
ATOM 2831 C C . ARG A 1 363 ? 21.832 15.614 -39.355 1.00 73.31 363 ARG A C 1
ATOM 2833 O O . ARG A 1 363 ? 22.965 15.221 -39.108 1.00 73.31 363 ARG A O 1
ATOM 2840 N N . GLY A 1 364 ? 20.968 14.872 -40.050 1.00 76.00 364 GLY A N 1
ATOM 2841 C CA . GLY A 1 364 ? 21.301 13.611 -40.729 1.00 76.00 364 GLY A CA 1
ATOM 2842 C C . GLY A 1 364 ? 21.425 12.386 -39.816 1.00 76.00 364 GLY A C 1
ATOM 2843 O O . GLY A 1 364 ? 21.605 11.275 -40.294 1.00 76.00 364 GLY A O 1
ATOM 2844 N N . ARG A 1 365 ? 21.304 12.539 -38.490 1.00 80.56 365 ARG A N 1
ATOM 2845 C CA . ARG A 1 365 ? 21.448 11.409 -37.558 1.00 80.56 365 ARG A CA 1
ATOM 2846 C C . ARG A 1 365 ? 20.158 10.609 -37.418 1.00 80.56 365 ARG A C 1
ATOM 2848 O O . ARG A 1 365 ? 19.155 11.165 -36.965 1.00 80.56 365 ARG A O 1
ATOM 2855 N N . THR A 1 366 ? 20.235 9.303 -37.642 1.00 89.25 366 THR A N 1
ATOM 2856 C CA . THR A 1 366 ? 19.138 8.352 -37.421 1.00 89.25 366 THR A CA 1
ATOM 2857 C C . THR A 1 366 ? 19.341 7.605 -36.096 1.00 89.25 366 THR A C 1
ATOM 2859 O O . THR A 1 366 ? 20.289 6.831 -35.970 1.00 89.25 366 THR A O 1
ATOM 2862 N N . PRO A 1 367 ? 18.518 7.848 -35.057 1.00 92.19 367 PRO A N 1
ATOM 2863 C CA . PRO A 1 367 ? 18.622 7.100 -33.810 1.00 92.19 367 PRO A CA 1
ATOM 2864 C C . PRO A 1 367 ? 18.110 5.667 -33.995 1.00 92.19 367 PRO A C 1
ATOM 2866 O O . PRO A 1 367 ? 17.169 5.431 -34.744 1.00 92.19 367 PRO A O 1
ATOM 2869 N N . ILE A 1 368 ? 18.694 4.723 -33.262 1.00 95.31 368 ILE A N 1
ATOM 2870 C CA . ILE A 1 368 ? 18.250 3.326 -33.221 1.00 95.31 368 ILE A CA 1
ATOM 2871 C C . ILE A 1 368 ? 17.633 3.066 -31.852 1.00 95.31 368 ILE A C 1
ATOM 2873 O O . ILE A 1 368 ? 18.189 3.487 -30.831 1.00 95.31 368 ILE A O 1
ATOM 2877 N N . TYR A 1 369 ? 16.504 2.367 -31.822 1.00 95.69 369 TYR A N 1
ATOM 2878 C CA . TYR A 1 369 ? 15.785 2.023 -30.604 1.00 95.69 369 TYR A CA 1
ATOM 2879 C C . TYR A 1 369 ? 15.567 0.517 -30.461 1.00 95.69 369 TYR A C 1
ATOM 2881 O O . TYR A 1 369 ? 15.503 -0.196 -31.454 1.00 95.69 369 TYR A O 1
ATOM 2889 N N . TYR A 1 370 ? 15.410 0.039 -29.227 1.00 95.81 370 TYR A N 1
ATOM 2890 C CA . TYR A 1 370 ? 15.162 -1.370 -28.911 1.00 95.81 370 TYR A CA 1
ATOM 2891 C C . TYR A 1 370 ? 14.293 -1.532 -27.654 1.00 95.81 370 TYR A C 1
ATOM 2893 O O . TYR A 1 370 ? 14.165 -0.592 -26.857 1.00 95.81 370 TYR A O 1
ATOM 2901 N N . LEU A 1 371 ? 13.743 -2.733 -27.450 1.00 94.00 371 LEU A N 1
ATOM 2902 C CA . LEU A 1 371 ? 13.127 -3.129 -26.179 1.00 94.00 371 LEU A CA 1
ATOM 2903 C C . LEU A 1 371 ? 14.173 -3.733 -25.215 1.00 94.00 371 LEU A C 1
ATOM 2905 O O . LEU A 1 371 ? 14.819 -4.729 -25.552 1.00 94.00 371 LEU A O 1
ATOM 2909 N N . PRO A 1 372 ? 14.363 -3.196 -23.994 1.00 91.56 372 PRO A N 1
ATOM 2910 C CA . PRO A 1 372 ? 15.209 -3.809 -22.971 1.00 91.56 372 PRO A CA 1
ATOM 2911 C C . PRO A 1 372 ? 14.692 -5.173 -22.511 1.00 91.56 372 PRO A C 1
ATOM 2913 O O . PRO A 1 372 ? 13.512 -5.475 -22.647 1.00 91.56 372 PRO A O 1
ATOM 2916 N N . ALA A 1 373 ? 15.555 -5.960 -21.862 1.00 88.19 373 ALA A N 1
ATOM 2917 C CA . ALA A 1 373 ? 15.245 -7.331 -21.440 1.00 88.19 373 ALA A CA 1
ATOM 2918 C C . ALA A 1 373 ? 13.916 -7.467 -20.667 1.00 88.19 373 ALA A C 1
ATOM 2920 O O . ALA A 1 373 ? 13.143 -8.371 -20.952 1.00 88.19 373 ALA A O 1
ATOM 2921 N N . GLY A 1 374 ? 13.606 -6.540 -19.752 1.00 80.56 374 GLY A N 1
ATOM 2922 C CA . GLY A 1 374 ? 12.333 -6.559 -19.019 1.00 80.56 374 GLY A CA 1
ATOM 2923 C C . GLY A 1 374 ? 11.097 -6.287 -19.889 1.00 80.56 374 GLY A C 1
ATOM 2924 O O . GLY A 1 374 ? 10.024 -6.800 -19.594 1.00 80.56 374 GLY A O 1
ATOM 2925 N N . GLN A 1 375 ? 11.235 -5.513 -20.970 1.00 87.56 375 GLN A N 1
ATOM 2926 C CA . GLN A 1 375 ? 10.162 -5.301 -21.947 1.00 87.56 375 GLN A CA 1
ATOM 2927 C C . GLN A 1 375 ? 10.041 -6.478 -22.914 1.00 87.56 375 GLN A C 1
ATOM 2929 O O . GLN A 1 375 ? 8.933 -6.836 -23.277 1.00 87.56 375 GLN A O 1
ATOM 2934 N N . VAL A 1 376 ? 11.155 -7.115 -23.281 1.00 90.44 376 VAL A N 1
ATOM 2935 C CA . VAL A 1 376 ? 11.138 -8.355 -24.073 1.00 90.44 376 VAL A CA 1
ATOM 2936 C C . VAL A 1 376 ? 10.422 -9.462 -23.302 1.00 90.44 376 VAL A C 1
ATOM 2938 O O . VAL A 1 376 ? 9.508 -10.065 -23.839 1.00 90.44 376 VAL A O 1
ATOM 2941 N N . ALA A 1 377 ? 10.733 -9.646 -22.015 1.00 85.75 377 ALA A N 1
ATOM 2942 C CA . ALA A 1 377 ? 10.010 -10.589 -21.163 1.00 85.75 377 ALA A CA 1
ATOM 2943 C C . ALA A 1 377 ? 8.514 -10.244 -21.049 1.00 85.75 377 ALA A C 1
ATOM 2945 O O . ALA A 1 377 ? 7.671 -11.133 -21.050 1.00 85.75 377 ALA A O 1
ATOM 2946 N N . ALA A 1 378 ? 8.168 -8.952 -20.984 1.00 80.50 378 ALA A N 1
ATOM 2947 C CA . ALA A 1 378 ? 6.774 -8.514 -20.991 1.00 80.50 378 ALA A CA 1
ATOM 2948 C C . ALA A 1 378 ? 6.078 -8.773 -22.339 1.00 80.50 378 ALA A C 1
ATOM 2950 O O . ALA A 1 378 ? 4.896 -9.089 -22.347 1.00 80.50 378 ALA A O 1
ATOM 2951 N N . PHE A 1 379 ? 6.789 -8.655 -23.460 1.00 89.06 379 PHE A N 1
ATOM 2952 C CA . PHE A 1 379 ? 6.293 -9.026 -24.785 1.00 89.06 379 PHE A CA 1
ATOM 2953 C C . PHE A 1 379 ? 6.065 -10.536 -24.892 1.00 89.06 379 PHE A C 1
ATOM 2955 O O . PHE A 1 379 ? 4.982 -10.965 -25.272 1.00 89.06 379 PHE A O 1
ATOM 2962 N N . ASP A 1 380 ? 7.038 -11.336 -24.453 1.00 89.06 380 ASP A N 1
ATOM 2963 C CA . ASP A 1 380 ? 6.965 -12.802 -24.460 1.00 89.06 380 ASP A CA 1
ATOM 2964 C C . ASP A 1 380 ? 5.839 -13.336 -23.563 1.00 89.06 380 ASP A C 1
ATOM 2966 O O . ASP A 1 380 ? 5.178 -14.311 -23.904 1.00 89.06 380 ASP A O 1
ATOM 2970 N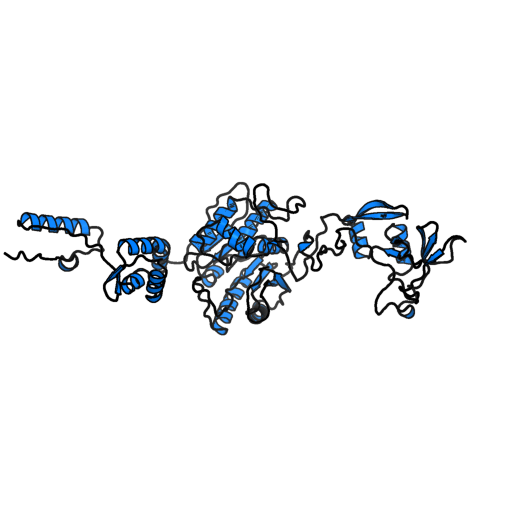 N . ALA A 1 381 ? 5.572 -12.662 -22.443 1.00 82.19 381 ALA A N 1
ATOM 2971 C CA . ALA A 1 381 ? 4.471 -12.984 -21.539 1.00 82.19 381 ALA A CA 1
ATOM 2972 C C . ALA A 1 381 ? 3.106 -12.406 -21.975 1.00 82.19 381 ALA A C 1
ATOM 2974 O O . ALA A 1 381 ? 2.136 -12.522 -21.232 1.00 82.19 381 ALA A O 1
ATOM 2975 N N . GLY A 1 382 ? 3.016 -11.742 -23.135 1.00 83.25 382 GLY A N 1
ATOM 2976 C CA . GLY A 1 382 ? 1.766 -11.174 -23.658 1.00 83.25 382 GLY A CA 1
ATOM 2977 C C . GLY A 1 382 ? 1.325 -9.857 -23.008 1.00 83.25 382 GLY A C 1
ATOM 2978 O O . GLY A 1 382 ? 0.272 -9.324 -23.348 1.00 83.25 382 GLY A O 1
ATOM 2979 N N . PHE A 1 383 ? 2.127 -9.276 -22.112 1.00 75.94 383 PHE A N 1
ATOM 2980 C CA . PHE A 1 383 ? 1.826 -7.975 -21.509 1.00 75.94 383 PHE A CA 1
ATOM 2981 C C . PHE A 1 383 ? 2.057 -6.802 -22.468 1.00 75.94 383 PHE A C 1
ATOM 2983 O O . PHE A 1 383 ? 1.416 -5.755 -22.340 1.00 75.94 383 PHE A O 1
ATOM 2990 N N . ILE A 1 384 ? 2.967 -6.976 -23.424 1.00 85.88 384 ILE A N 1
ATOM 2991 C CA . ILE A 1 384 ? 3.103 -6.123 -24.600 1.00 85.88 384 ILE A CA 1
ATOM 2992 C C . ILE A 1 384 ? 2.664 -6.954 -25.799 1.00 85.88 384 ILE A C 1
ATOM 2994 O O . ILE A 1 384 ? 3.233 -8.008 -26.054 1.00 85.88 384 ILE A O 1
ATOM 2998 N N . VAL A 1 385 ? 1.690 -6.459 -26.551 1.00 87.75 385 VAL A N 1
ATOM 2999 C CA . VAL A 1 385 ? 1.170 -7.142 -27.736 1.00 87.75 385 VAL A CA 1
ATOM 3000 C C . VAL A 1 385 ? 1.565 -6.392 -28.997 1.00 87.75 385 VAL A C 1
ATOM 3002 O O . VAL A 1 385 ? 1.672 -5.163 -28.991 1.00 87.75 385 VAL A O 1
ATOM 3005 N N . SER A 1 386 ? 1.788 -7.134 -30.079 1.00 92.25 386 SER A N 1
ATOM 3006 C CA . SER A 1 386 ? 1.960 -6.552 -31.406 1.00 92.25 386 SER A CA 1
ATOM 3007 C C . SER A 1 386 ? 0.616 -6.406 -32.112 1.00 92.25 386 SER A C 1
ATOM 3009 O O . SER A 1 386 ? -0.179 -7.339 -32.131 1.00 92.25 386 SER A O 1
ATOM 3011 N N . GLU A 1 387 ? 0.403 -5.254 -32.738 1.00 91.56 387 GLU A N 1
ATOM 3012 C CA . GLU A 1 387 ? -0.746 -4.954 -33.603 1.00 91.56 387 GLU A CA 1
ATOM 3013 C C . GLU A 1 387 ? -0.394 -5.081 -35.097 1.00 91.56 387 GLU A C 1
ATOM 3015 O O . GLU A 1 387 ? -1.143 -4.647 -35.966 1.00 91.56 387 GLU A O 1
ATOM 3020 N N . GLY A 1 388 ? 0.764 -5.672 -35.400 1.00 92.69 388 GLY A N 1
ATOM 3021 C CA . GLY A 1 388 ? 1.347 -5.748 -36.735 1.00 92.69 388 GLY A CA 1
ATOM 3022 C C . GLY A 1 388 ? 2.798 -5.274 -36.758 1.00 92.69 388 GLY A C 1
ATOM 3023 O O . GLY A 1 388 ? 3.346 -4.816 -35.749 1.00 92.69 388 GLY A O 1
ATOM 3024 N N . LEU A 1 389 ? 3.423 -5.398 -37.926 1.00 93.31 389 LEU A N 1
ATOM 3025 C CA . LEU A 1 389 ? 4.740 -4.832 -38.208 1.00 93.31 389 LEU A CA 1
ATOM 3026 C C . LEU A 1 389 ? 4.577 -3.468 -38.889 1.00 93.31 389 LEU A C 1
ATOM 3028 O O . LEU A 1 389 ? 3.589 -3.222 -39.580 1.00 93.31 389 LEU A O 1
ATOM 3032 N N . ASP A 1 390 ? 5.512 -2.559 -38.649 1.00 90.44 390 ASP A N 1
ATOM 3033 C CA . ASP A 1 390 ? 5.637 -1.317 -39.401 1.00 90.44 390 ASP A CA 1
ATOM 3034 C C . ASP A 1 390 ? 6.361 -1.546 -40.737 1.00 90.44 390 ASP A C 1
ATOM 3036 O O . ASP A 1 390 ? 6.806 -2.650 -41.071 1.00 90.44 390 ASP A O 1
ATOM 3040 N N . ASP A 1 391 ? 6.475 -0.480 -41.522 1.00 88.19 391 ASP A N 1
ATOM 3041 C CA . ASP A 1 391 ? 7.170 -0.474 -42.803 1.00 88.19 391 ASP A CA 1
ATOM 3042 C C . ASP A 1 391 ? 8.672 -0.751 -42.677 1.00 88.19 391 ASP A C 1
ATOM 3044 O O . ASP A 1 391 ? 9.309 -0.987 -43.698 1.00 88.19 391 ASP A O 1
ATOM 3048 N N . GLN A 1 392 ? 9.243 -0.777 -41.469 1.00 87.56 392 GLN A N 1
ATOM 3049 C CA . GLN A 1 392 ? 10.639 -1.123 -41.198 1.00 87.56 392 GLN A CA 1
ATOM 3050 C C . GLN A 1 392 ? 10.823 -2.556 -40.680 1.00 87.56 392 GLN A C 1
ATOM 3052 O O . GLN A 1 392 ? 11.959 -2.974 -40.449 1.00 87.56 392 GLN A O 1
ATOM 3057 N N . GLY A 1 393 ? 9.733 -3.315 -40.525 1.00 87.69 393 GLY A N 1
ATOM 3058 C CA . GLY A 1 393 ? 9.752 -4.677 -39.991 1.00 87.69 393 GLY A CA 1
ATOM 3059 C C . GLY A 1 393 ? 9.820 -4.745 -38.463 1.00 87.69 393 GLY A C 1
ATOM 3060 O O . GLY A 1 393 ? 10.102 -5.809 -37.914 1.00 87.69 393 GLY A O 1
ATOM 3061 N N . ALA A 1 394 ? 9.570 -3.638 -37.760 1.00 93.25 394 ALA A N 1
ATOM 3062 C CA . ALA A 1 394 ? 9.484 -3.615 -36.306 1.00 93.25 394 ALA A CA 1
ATOM 3063 C C . ALA A 1 394 ? 8.032 -3.691 -35.832 1.00 93.25 394 ALA A C 1
ATOM 3065 O O . ALA A 1 394 ? 7.110 -3.235 -36.501 1.00 93.25 394 ALA A O 1
ATOM 3066 N N . HIS A 1 395 ? 7.803 -4.252 -34.649 1.00 94.88 395 HIS A N 1
ATOM 3067 C CA . HIS A 1 395 ? 6.450 -4.363 -34.124 1.00 94.88 395 HIS A CA 1
ATOM 3068 C C . HIS A 1 395 ? 5.841 -2.993 -33.779 1.00 94.88 395 HIS A C 1
ATOM 3070 O O . HIS A 1 395 ? 6.446 -2.159 -33.094 1.00 94.88 395 HIS A O 1
ATOM 3076 N N . GLN A 1 396 ? 4.583 -2.805 -34.169 1.00 91.00 396 GLN A N 1
ATOM 3077 C CA . GLN A 1 396 ? 3.693 -1.790 -33.614 1.00 91.00 396 GLN A CA 1
ATOM 3078 C C . GLN A 1 396 ? 3.139 -2.347 -32.300 1.00 91.00 396 GLN A C 1
ATOM 3080 O O . GLN A 1 396 ? 2.478 -3.383 -32.303 1.00 91.00 396 GLN A O 1
ATOM 3085 N N . LEU A 1 397 ? 3.502 -1.739 -31.167 1.00 90.12 397 LEU A N 1
ATOM 3086 C CA . LEU A 1 397 ? 3.308 -2.339 -29.844 1.00 90.12 397 LEU A CA 1
ATOM 3087 C C . LEU A 1 397 ? 2.285 -1.586 -29.001 1.00 90.12 397 LEU A C 1
ATOM 3089 O O . LEU A 1 397 ? 2.378 -0.365 -28.841 1.00 90.12 397 LEU A O 1
ATOM 3093 N N . ARG A 1 398 ? 1.411 -2.345 -28.341 1.00 84.44 398 ARG A N 1
ATOM 3094 C CA . ARG A 1 398 ? 0.447 -1.851 -27.358 1.00 84.44 398 ARG A CA 1
ATOM 3095 C C . ARG A 1 398 ? 0.626 -2.563 -26.019 1.00 84.44 398 ARG A C 1
ATOM 3097 O O . ARG A 1 398 ? 0.991 -3.734 -25.959 1.00 84.44 398 ARG A O 1
ATOM 3104 N N . LEU A 1 399 ? 0.359 -1.849 -24.927 1.00 75.69 399 LEU A N 1
ATOM 3105 C CA . LEU A 1 399 ? 0.299 -2.437 -23.591 1.00 75.69 399 LEU A CA 1
ATOM 3106 C C . LEU A 1 399 ? -1.062 -3.077 -23.335 1.00 75.69 399 LEU A C 1
ATOM 3108 O O . LEU A 1 399 ? -2.109 -2.504 -23.647 1.00 75.69 399 LEU A O 1
ATOM 3112 N N . THR A 1 400 ? -1.039 -4.244 -22.709 1.00 69.75 400 THR A N 1
ATOM 3113 C CA . THR A 1 400 ? -2.213 -4.782 -22.019 1.00 69.75 400 THR A CA 1
ATOM 3114 C C . THR A 1 400 ? -2.321 -4.131 -20.641 1.00 69.75 400 THR A C 1
ATOM 3116 O O . THR A 1 400 ? -1.323 -3.689 -20.060 1.00 69.75 400 THR A O 1
ATOM 3119 N N . LYS A 1 401 ? -3.545 -4.024 -20.121 1.00 58.53 401 LYS A N 1
ATOM 3120 C CA . LYS A 1 401 ? -3.814 -3.400 -18.815 1.00 58.53 401 LYS A CA 1
ATOM 3121 C C . LYS A 1 401 ? -3.505 -4.344 -17.639 1.00 58.53 401 LYS A C 1
ATOM 3123 O O . LYS A 1 401 ? -3.605 -3.927 -16.491 1.00 58.53 401 LYS A O 1
ATOM 3128 N N . ASP A 1 402 ? -3.058 -5.568 -17.921 1.00 57.78 402 ASP A N 1
ATOM 3129 C CA . ASP A 1 402 ? -3.102 -6.692 -16.978 1.00 57.78 402 ASP A CA 1
ATOM 3130 C C . ASP A 1 402 ? -1.764 -6.985 -16.292 1.00 57.78 402 ASP A C 1
ATOM 3132 O O . ASP A 1 402 ? -1.646 -7.936 -15.518 1.00 57.78 402 ASP A O 1
ATOM 3136 N N . ARG A 1 403 ? -0.718 -6.186 -16.552 1.00 67.88 403 ARG A N 1
ATOM 3137 C CA . ARG A 1 403 ? 0.578 -6.437 -15.917 1.00 67.88 403 ARG A CA 1
ATOM 3138 C C . ARG A 1 403 ? 0.546 -6.056 -14.442 1.00 67.88 403 ARG A C 1
ATOM 3140 O O . ARG A 1 403 ? 0.650 -4.881 -14.084 1.00 67.88 403 ARG A O 1
ATOM 3147 N N . ALA A 1 404 ? 0.521 -7.082 -13.603 1.00 72.50 404 ALA A N 1
ATOM 3148 C CA . ALA A 1 404 ? 0.660 -6.943 -12.170 1.00 72.50 404 ALA A CA 1
ATOM 3149 C C . ALA A 1 404 ? 2.093 -6.541 -11.774 1.00 72.50 404 ALA A C 1
ATOM 3151 O O . ALA A 1 404 ? 3.074 -7.125 -12.241 1.00 72.50 404 ALA A O 1
ATOM 3152 N N . VAL A 1 405 ? 2.226 -5.532 -10.913 1.00 76.25 405 VAL A N 1
ATOM 3153 C CA . VAL A 1 405 ? 3.499 -5.046 -10.366 1.00 76.25 405 VAL A CA 1
ATOM 3154 C C . VAL A 1 405 ? 3.350 -4.645 -8.905 1.00 76.25 405 VAL A C 1
ATOM 3156 O O . VAL A 1 405 ? 2.262 -4.303 -8.447 1.00 76.25 405 VAL A O 1
ATOM 3159 N N . LEU A 1 406 ? 4.455 -4.687 -8.164 1.00 81.50 406 LEU A N 1
ATOM 3160 C CA . LEU A 1 406 ? 4.505 -4.133 -6.815 1.00 81.50 406 LEU A CA 1
ATOM 3161 C C . LEU A 1 406 ? 4.584 -2.601 -6.882 1.00 81.50 406 LEU A C 1
ATOM 3163 O O . LEU A 1 406 ? 5.310 -2.072 -7.733 1.00 81.50 406 LEU A O 1
ATOM 3167 N N . PRO A 1 407 ? 3.862 -1.871 -6.015 1.00 83.06 407 PRO A N 1
ATOM 3168 C CA . PRO A 1 407 ? 4.014 -0.426 -5.932 1.00 83.06 407 PRO A CA 1
ATOM 3169 C C . PRO A 1 407 ? 5.386 -0.061 -5.353 1.00 83.06 407 PRO A C 1
ATOM 3171 O O . PRO A 1 407 ? 6.000 -0.828 -4.611 1.00 83.06 407 PRO A O 1
ATOM 3174 N N . GLY A 1 408 ? 5.858 1.147 -5.665 1.00 86.75 408 GLY A N 1
ATOM 3175 C CA . GLY A 1 408 ? 6.997 1.731 -4.956 1.00 86.75 408 GLY A CA 1
ATOM 3176 C C . GLY A 1 408 ? 6.645 2.094 -3.509 1.00 86.75 408 GLY A C 1
ATOM 3177 O O . GLY A 1 408 ? 5.503 1.965 -3.080 1.00 86.75 408 GLY A O 1
ATOM 3178 N N . THR A 1 409 ? 7.611 2.620 -2.759 1.00 91.94 409 THR A N 1
ATOM 3179 C CA . THR A 1 409 ? 7.434 3.031 -1.351 1.00 91.94 409 THR A CA 1
ATOM 3180 C C . THR A 1 409 ? 6.890 4.452 -1.178 1.00 91.94 409 THR A C 1
ATOM 3182 O O . THR A 1 409 ? 6.863 4.982 -0.071 1.00 91.94 409 THR A O 1
ATOM 3185 N N . VAL A 1 410 ? 6.457 5.100 -2.259 1.00 92.12 410 VAL A N 1
ATOM 3186 C CA . VAL A 1 410 ? 5.839 6.430 -2.224 1.00 92.12 410 VAL A CA 1
ATOM 3187 C C . VAL A 1 410 ? 4.529 6.363 -2.995 1.00 92.12 410 VAL A C 1
ATOM 3189 O O . VAL A 1 410 ? 4.530 6.076 -4.192 1.00 92.12 410 VAL A O 1
ATOM 3192 N N . TRP A 1 411 ? 3.416 6.592 -2.303 1.00 91.31 411 TRP A N 1
ATOM 3193 C CA . TRP A 1 411 ? 2.063 6.482 -2.843 1.00 91.31 411 TRP A CA 1
ATOM 3194 C C . TRP A 1 411 ? 1.423 7.873 -2.927 1.00 91.31 411 TRP A C 1
ATOM 3196 O O . TRP A 1 411 ? 1.126 8.494 -1.906 1.00 91.31 411 TRP A O 1
ATOM 3206 N N . ASP A 1 412 ? 1.193 8.361 -4.150 1.00 88.25 412 ASP A N 1
ATOM 3207 C CA . ASP A 1 412 ? 0.429 9.588 -4.439 1.00 88.25 412 ASP A CA 1
ATOM 3208 C C . ASP A 1 412 ? -0.847 9.248 -5.222 1.00 88.25 412 ASP A C 1
ATOM 3210 O O . ASP A 1 412 ? -1.069 9.674 -6.354 1.00 88.25 412 ASP A O 1
ATOM 3214 N N . VAL A 1 413 ? -1.710 8.452 -4.597 1.00 85.94 413 VAL A N 1
ATOM 3215 C CA . VAL A 1 413 ? -2.937 7.942 -5.213 1.00 85.94 413 VAL A CA 1
ATOM 3216 C C . VAL A 1 413 ? -4.114 8.843 -4.836 1.00 85.94 413 VAL A C 1
ATOM 3218 O O . VAL A 1 413 ? -4.274 9.235 -3.680 1.00 85.94 413 VAL A O 1
ATOM 3221 N N . TRP A 1 414 ? -4.947 9.246 -5.803 1.00 83.12 414 TRP A N 1
ATOM 3222 C CA . TRP A 1 414 ? -6.052 10.195 -5.551 1.00 83.12 414 TRP A CA 1
ATOM 3223 C C . TRP A 1 414 ? -7.035 9.694 -4.497 1.00 83.12 414 TRP A C 1
ATOM 3225 O O . TRP A 1 414 ? -7.423 10.436 -3.596 1.00 83.12 414 TRP A O 1
ATOM 3235 N N . THR A 1 415 ? -7.375 8.412 -4.569 1.00 86.69 415 THR A N 1
ATOM 3236 C CA . THR A 1 415 ? -8.322 7.768 -3.661 1.00 86.69 415 THR A CA 1
ATOM 3237 C C . THR A 1 415 ? -7.808 7.597 -2.241 1.00 86.69 415 THR A C 1
ATOM 3239 O O . THR A 1 415 ? -8.596 7.253 -1.366 1.00 86.69 415 THR A O 1
ATOM 3242 N N . HIS A 1 416 ? -6.529 7.863 -1.965 1.00 91.62 416 HIS A N 1
ATOM 3243 C CA . HIS A 1 416 ? -5.977 7.781 -0.608 1.00 91.62 416 HIS A CA 1
ATOM 3244 C C . HIS A 1 416 ? -6.274 9.023 0.238 1.00 91.62 416 HIS A C 1
ATOM 3246 O O . HIS A 1 416 ? -5.995 9.016 1.435 1.00 91.62 416 HIS A O 1
ATOM 3252 N N . ASP A 1 417 ? -6.894 10.057 -0.341 1.00 88.88 417 ASP A N 1
ATOM 3253 C CA . ASP A 1 417 ? -7.293 11.253 0.400 1.00 88.88 417 ASP A CA 1
ATOM 3254 C C . ASP A 1 417 ? -8.354 10.926 1.468 1.00 88.88 417 ASP A C 1
ATOM 3256 O O . ASP A 1 417 ? -9.494 10.558 1.158 1.00 88.88 417 ASP A O 1
ATOM 3260 N N . TYR A 1 418 ? -7.985 11.064 2.744 1.00 89.06 418 TYR A N 1
ATOM 3261 C CA . TYR A 1 418 ? -8.879 10.760 3.862 1.00 89.06 418 TYR A CA 1
ATOM 3262 C C . TYR A 1 418 ? -9.995 11.802 4.011 1.00 89.06 418 TYR A C 1
ATOM 3264 O O . TYR A 1 418 ? -11.059 11.493 4.542 1.00 89.06 418 TYR A O 1
ATOM 3272 N N . GLY A 1 419 ? -9.800 13.039 3.546 1.00 86.25 419 GLY A N 1
ATOM 3273 C CA . GLY A 1 419 ? -10.812 14.087 3.640 1.00 86.25 419 GLY A CA 1
ATOM 3274 C C . GLY A 1 419 ? -12.040 13.742 2.802 1.00 86.25 419 GLY A C 1
ATOM 3275 O O . GLY A 1 419 ? -13.169 13.828 3.293 1.00 86.25 419 GLY A O 1
ATOM 3276 N N . ILE A 1 420 ? -11.811 13.302 1.563 1.00 82.81 420 ILE A N 1
ATOM 3277 C CA . ILE A 1 420 ? -12.859 12.927 0.606 1.00 82.81 420 ILE A CA 1
ATOM 3278 C C . ILE A 1 420 ? -13.347 11.496 0.867 1.00 82.81 420 ILE A C 1
ATOM 3280 O O . ILE A 1 420 ? -14.533 11.265 1.111 1.00 82.81 420 ILE A O 1
ATOM 3284 N N . PHE A 1 421 ? -12.437 10.524 0.855 1.00 86.50 421 PHE A N 1
ATOM 3285 C CA . PHE A 1 421 ? -12.790 9.100 0.860 1.00 86.50 421 PHE A CA 1
ATOM 3286 C C . PHE A 1 421 ? -12.800 8.459 2.251 1.00 86.50 421 PHE A C 1
ATOM 3288 O O . PHE A 1 421 ? -13.072 7.266 2.394 1.00 86.50 421 PHE A O 1
ATOM 3295 N N . GLY A 1 422 ? -12.523 9.253 3.281 1.00 88.31 422 GLY A N 1
ATOM 3296 C CA . GLY A 1 422 ? -12.714 8.901 4.680 1.00 88.31 422 GLY A CA 1
ATOM 3297 C C . GLY A 1 422 ? -13.846 9.716 5.297 1.00 88.31 422 GLY A C 1
ATOM 3298 O O . GLY A 1 422 ? -14.961 9.218 5.436 1.00 88.31 422 GLY A O 1
ATOM 3299 N N . SER A 1 423 ? -13.583 10.977 5.643 1.00 87.31 423 SER A N 1
ATOM 3300 C CA . SER A 1 423 ? -14.481 11.817 6.445 1.00 87.31 423 SER A CA 1
ATOM 3301 C C . SER A 1 423 ? -15.741 12.286 5.710 1.00 87.31 423 SER A C 1
ATOM 3303 O O . SER A 1 423 ? -16.811 12.316 6.317 1.00 87.31 423 SER A O 1
ATOM 3305 N N . GLN A 1 424 ? -15.664 12.690 4.435 1.00 84.94 424 GLN A N 1
ATOM 3306 C CA . GLN A 1 424 ? -16.871 13.041 3.666 1.00 84.94 424 GLN A CA 1
ATOM 3307 C C . GLN A 1 424 ? -17.703 11.800 3.336 1.00 84.94 424 GLN A C 1
ATOM 3309 O O . GLN A 1 424 ? -18.921 11.830 3.503 1.00 84.94 424 GLN A O 1
ATOM 3314 N N . LEU A 1 425 ? -17.054 10.705 2.921 1.00 85.12 425 LEU A N 1
ATOM 3315 C CA . LEU A 1 425 ? -17.720 9.417 2.726 1.00 85.12 425 LEU A CA 1
ATOM 3316 C C . LEU A 1 425 ? -18.446 8.969 4.001 1.00 85.12 425 LEU A C 1
ATOM 3318 O O . LEU A 1 425 ? -19.618 8.613 3.943 1.00 85.12 425 LEU A O 1
ATOM 3322 N N . LEU A 1 426 ? -17.784 9.043 5.159 1.00 86.81 426 LEU A N 1
ATOM 3323 C CA . LEU A 1 426 ? -18.392 8.686 6.437 1.00 86.81 426 LEU A CA 1
ATOM 3324 C C . LEU A 1 426 ? -19.624 9.542 6.740 1.00 86.81 426 LEU A C 1
ATOM 3326 O O . LEU A 1 426 ? -20.655 8.983 7.079 1.00 86.81 426 LEU A O 1
ATOM 3330 N N . ARG A 1 427 ? -19.548 10.867 6.568 1.00 86.06 427 ARG A N 1
ATOM 3331 C CA . ARG A 1 427 ? -20.691 11.771 6.793 1.00 86.06 427 ARG A CA 1
ATOM 3332 C C . ARG A 1 427 ? -21.877 11.488 5.871 1.00 86.06 427 ARG A C 1
ATOM 3334 O O . ARG A 1 427 ? -23.010 11.711 6.269 1.00 86.06 427 ARG A O 1
ATOM 3341 N N . LYS A 1 428 ? -21.640 10.991 4.655 1.00 84.44 428 LYS A N 1
ATOM 3342 C CA . LYS A 1 428 ? -22.727 10.558 3.761 1.00 84.44 428 LYS A CA 1
ATOM 3343 C C . LYS A 1 428 ? -23.419 9.291 4.270 1.00 84.44 428 LYS A C 1
ATOM 3345 O O . LYS A 1 428 ? -24.629 9.178 4.138 1.00 84.44 428 LYS A O 1
ATOM 3350 N N . LEU A 1 429 ? -22.660 8.356 4.844 1.00 84.06 429 LEU A N 1
ATOM 3351 C CA . LEU A 1 429 ? -23.190 7.097 5.384 1.00 84.06 429 LEU A CA 1
ATOM 3352 C C . LEU A 1 429 ? -23.811 7.274 6.776 1.00 84.06 429 LEU A C 1
ATOM 3354 O O . LEU A 1 429 ? -24.768 6.591 7.125 1.00 84.06 429 LEU A O 1
ATOM 3358 N N . VAL A 1 430 ? -23.242 8.176 7.574 1.00 86.44 430 VAL A N 1
ATOM 3359 C CA . VAL A 1 430 ? -23.583 8.423 8.976 1.00 86.44 430 VAL A CA 1
ATOM 3360 C C . VAL A 1 430 ? -23.532 9.942 9.233 1.00 86.44 430 VAL A C 1
ATOM 3362 O O . VAL A 1 430 ? -22.501 10.454 9.681 1.00 86.44 430 VAL A O 1
ATOM 3365 N N . PRO A 1 431 ? -24.614 10.689 8.933 1.00 81.69 431 PRO A N 1
ATOM 3366 C CA . PRO A 1 431 ? -24.639 12.158 9.006 1.00 81.69 431 PRO A CA 1
ATOM 3367 C C . PRO A 1 431 ? -24.226 12.748 10.361 1.00 81.69 431 PRO A C 1
ATOM 3369 O O . PRO A 1 431 ? -23.468 13.717 10.402 1.00 81.69 431 PRO A O 1
ATOM 3372 N N . ASP A 1 432 ? -24.630 12.111 11.462 1.00 81.12 432 ASP A N 1
ATOM 3373 C CA . ASP A 1 432 ? -24.413 12.598 12.833 1.00 81.12 432 ASP A CA 1
ATOM 3374 C C . ASP A 1 432 ? -23.249 11.903 13.562 1.00 81.12 432 ASP A C 1
ATOM 3376 O O . ASP A 1 432 ? -23.204 11.852 14.791 1.00 81.12 432 ASP A O 1
ATOM 3380 N N . THR A 1 433 ? -22.285 11.365 12.809 1.00 80.44 433 THR A N 1
ATOM 3381 C CA . THR A 1 433 ? -21.141 10.606 13.346 1.00 80.44 433 THR A CA 1
ATOM 3382 C C . THR A 1 433 ? -20.331 11.363 14.410 1.00 80.44 433 THR A C 1
ATOM 3384 O O . THR A 1 433 ? -19.858 10.766 15.374 1.00 80.44 433 THR A O 1
ATOM 3387 N N . GLY A 1 434 ? -20.119 12.671 14.234 1.00 75.50 434 GLY A N 1
ATOM 3388 C CA . GLY A 1 434 ? -19.185 13.459 15.050 1.00 75.50 434 GLY A CA 1
ATOM 3389 C C . GLY A 1 434 ? -17.693 13.146 14.826 1.00 75.50 434 GLY A C 1
ATOM 3390 O O . GLY A 1 434 ? -16.855 13.948 15.228 1.00 75.50 434 GLY A O 1
ATOM 3391 N N . PHE A 1 435 ? -17.355 12.051 14.137 1.00 80.62 435 PHE A N 1
ATOM 3392 C CA . PHE A 1 435 ? -15.985 11.628 13.836 1.00 80.62 435 PHE A CA 1
ATOM 3393 C C . PHE A 1 435 ? -15.380 12.451 12.688 1.00 80.62 435 PHE A C 1
ATOM 3395 O O . PHE A 1 435 ? -15.989 12.580 11.620 1.00 80.62 435 PHE A O 1
ATOM 3402 N N . THR A 1 436 ? -14.172 13.004 12.854 1.00 74.44 436 THR A N 1
ATOM 3403 C CA . THR A 1 436 ? -13.616 13.953 11.861 1.00 74.44 436 THR A CA 1
ATOM 3404 C C . THR A 1 436 ? -12.431 13.442 11.048 1.00 74.44 436 THR A C 1
ATOM 3406 O O . THR A 1 436 ? -12.113 14.050 10.022 1.00 74.44 436 THR A O 1
ATOM 3409 N N . HIS A 1 437 ? -11.792 12.343 11.452 1.00 81.75 437 HIS A N 1
ATOM 3410 C CA . HIS A 1 437 ? -10.522 11.878 10.873 1.00 81.75 437 HIS A CA 1
ATOM 3411 C C . HIS A 1 437 ? -10.574 10.411 10.430 1.00 81.75 437 HIS A C 1
ATOM 3413 O O . HIS A 1 437 ? -9.693 9.621 10.752 1.00 81.75 437 HIS A O 1
ATOM 3419 N N . ALA A 1 438 ? -11.627 10.019 9.709 1.00 90.31 438 ALA A N 1
ATOM 3420 C CA . ALA A 1 438 ? -11.725 8.658 9.187 1.00 90.31 438 ALA A CA 1
ATOM 3421 C C . ALA A 1 438 ? -10.688 8.449 8.080 1.00 90.31 438 ALA A C 1
ATOM 3423 O O . ALA A 1 438 ? -10.581 9.287 7.185 1.00 90.31 438 ALA A O 1
ATOM 3424 N N . LYS A 1 439 ? -9.951 7.331 8.110 1.00 93.00 439 LYS A N 1
ATOM 3425 C CA . LYS A 1 439 ? -9.043 6.965 7.014 1.00 93.00 439 LYS A CA 1
ATOM 3426 C C . LYS A 1 439 ? -9.814 6.738 5.715 1.00 93.00 439 LYS A C 1
ATOM 3428 O O . LYS A 1 439 ? -10.992 6.368 5.742 1.00 93.00 439 LYS A O 1
ATOM 3433 N N . SER A 1 440 ? -9.135 6.911 4.581 1.00 92.56 440 SER A N 1
ATOM 3434 C CA . SER A 1 440 ? -9.694 6.521 3.286 1.00 92.56 440 SER A CA 1
ATOM 3435 C C . SER A 1 440 ? -9.951 5.014 3.245 1.00 92.56 440 SER A C 1
ATOM 3437 O O . SER A 1 440 ? -9.042 4.217 3.480 1.00 92.56 440 SER A O 1
ATOM 3439 N N . VAL A 1 441 ? -11.179 4.625 2.887 1.00 91.44 441 VAL A N 1
ATOM 3440 C CA . VAL A 1 441 ? -11.532 3.209 2.691 1.00 91.44 441 VAL A CA 1
ATOM 3441 C C . VAL A 1 441 ? -10.725 2.573 1.555 1.00 91.44 441 VAL A C 1
ATOM 3443 O O . VAL A 1 441 ? -10.355 1.405 1.641 1.00 91.44 441 VAL A O 1
ATOM 3446 N N . TYR A 1 442 ? -10.379 3.350 0.525 1.00 90.75 442 TYR A N 1
ATOM 3447 C CA . TYR A 1 442 ? -9.608 2.857 -0.613 1.00 90.75 442 TYR A CA 1
ATOM 3448 C C . TYR A 1 442 ? -8.136 2.652 -0.271 1.00 90.75 442 TYR A C 1
ATOM 3450 O O . TYR A 1 442 ? -7.563 1.678 -0.737 1.00 90.75 442 TYR A O 1
ATOM 3458 N N . ALA A 1 443 ? -7.544 3.506 0.574 1.00 92.69 443 ALA A N 1
ATOM 3459 C CA . ALA A 1 443 ? -6.169 3.302 1.038 1.00 92.69 443 ALA A CA 1
ATOM 3460 C C . ALA A 1 443 ? -6.034 1.976 1.803 1.00 92.69 443 ALA A C 1
ATOM 3462 O O . ALA A 1 443 ? -5.119 1.200 1.543 1.00 92.69 443 ALA A O 1
ATOM 3463 N N . VAL A 1 444 ? -6.986 1.683 2.695 1.00 94.94 444 VAL A N 1
ATOM 3464 C CA . VAL A 1 444 ? -6.998 0.426 3.459 1.00 94.94 444 VAL A CA 1
ATOM 3465 C C . VAL A 1 444 ? -7.271 -0.780 2.555 1.00 94.94 444 VAL A C 1
ATOM 3467 O O . VAL A 1 444 ? -6.602 -1.803 2.671 1.00 94.94 444 VAL A O 1
ATOM 3470 N N . ALA A 1 445 ? -8.201 -0.663 1.605 1.00 91.62 445 ALA A N 1
ATOM 3471 C CA . ALA A 1 445 ? -8.458 -1.727 0.638 1.00 91.62 445 ALA A CA 1
ATOM 3472 C C . ALA A 1 445 ? -7.257 -1.989 -0.292 1.00 91.62 445 ALA A C 1
ATOM 3474 O O . ALA A 1 445 ? -6.962 -3.142 -0.594 1.00 91.62 445 ALA A O 1
ATOM 3475 N N . ASP A 1 446 ? -6.526 -0.944 -0.698 1.00 91.19 446 ASP A N 1
ATOM 3476 C CA . ASP A 1 446 ? -5.300 -1.076 -1.491 1.00 91.19 446 ASP A CA 1
ATOM 3477 C C . ASP A 1 446 ? -4.201 -1.839 -0.742 1.00 91.19 446 ASP A C 1
ATOM 3479 O O . ASP A 1 446 ? -3.523 -2.675 -1.335 1.00 91.19 446 ASP A O 1
ATOM 3483 N N . VAL A 1 447 ? -4.067 -1.613 0.566 1.00 93.69 447 VAL A N 1
ATOM 3484 C CA . VAL A 1 447 ? -3.184 -2.419 1.421 1.00 93.69 447 VAL A CA 1
ATOM 3485 C C . VAL A 1 447 ? -3.623 -3.888 1.426 1.00 93.69 447 VAL A C 1
ATOM 3487 O O . VAL A 1 447 ? -2.813 -4.777 1.171 1.00 93.69 447 VAL A O 1
ATOM 3490 N N . LEU A 1 448 ? -4.909 -4.147 1.669 1.00 92.12 448 LEU A N 1
ATOM 3491 C CA . LEU A 1 448 ? -5.450 -5.502 1.827 1.00 92.12 448 LEU A CA 1
ATOM 3492 C C . LEU A 1 448 ? -5.472 -6.331 0.536 1.00 92.12 448 LEU A C 1
ATOM 3494 O O . LEU A 1 448 ? -5.424 -7.557 0.603 1.00 92.12 448 LEU A O 1
ATOM 3498 N N . ARG A 1 449 ? -5.531 -5.707 -0.645 1.00 87.19 449 ARG A N 1
ATOM 3499 C CA . ARG A 1 449 ? -5.367 -6.450 -1.908 1.00 87.19 449 ARG A CA 1
ATOM 3500 C C . ARG A 1 449 ? -3.913 -6.830 -2.172 1.00 87.19 449 ARG A C 1
ATOM 3502 O O . ARG A 1 449 ? -3.663 -7.875 -2.758 1.00 87.19 449 ARG A O 1
ATOM 3509 N N . MET A 1 450 ? -2.964 -5.990 -1.753 1.00 88.75 450 MET A N 1
ATOM 3510 C CA . MET A 1 450 ? -1.535 -6.253 -1.930 1.00 88.75 450 MET A CA 1
ATOM 3511 C C . MET A 1 450 ? -1.063 -7.333 -0.975 1.00 88.75 450 MET A C 1
ATOM 3513 O O . MET A 1 450 ? -0.249 -8.164 -1.363 1.00 88.75 450 MET A O 1
ATOM 3517 N N . VAL A 1 451 ? -1.586 -7.342 0.248 1.00 89.12 451 VAL A N 1
ATOM 3518 C CA . VAL A 1 451 ? -1.275 -8.356 1.251 1.00 89.12 451 VAL A CA 1
ATOM 3519 C C . VAL A 1 451 ? -2.551 -9.158 1.505 1.00 89.12 451 VAL A C 1
ATOM 3521 O O . VAL A 1 451 ? -3.340 -8.754 2.360 1.00 89.12 451 VAL A O 1
ATOM 3524 N N . PRO A 1 452 ? -2.819 -10.215 0.706 1.00 80.75 452 PRO A N 1
ATOM 3525 C CA . PRO A 1 452 ? -4.130 -10.857 0.606 1.00 80.75 452 PRO A CA 1
ATOM 3526 C C . PRO A 1 452 ? -4.459 -11.677 1.860 1.00 80.75 452 PRO A C 1
ATOM 3528 O O . PRO A 1 452 ? -4.430 -12.904 1.866 1.00 80.75 452 PRO A O 1
ATOM 3531 N N . ALA A 1 453 ? -4.791 -10.970 2.931 1.00 90.50 453 ALA A N 1
ATOM 3532 C CA . ALA A 1 453 ? -5.179 -11.527 4.210 1.00 90.50 453 ALA A CA 1
ATOM 3533 C C . ALA A 1 453 ? -6.618 -12.046 4.162 1.00 90.50 453 ALA A C 1
ATOM 3535 O O . ALA A 1 453 ? -7.529 -11.360 3.681 1.00 90.50 453 ALA A O 1
ATOM 3536 N N . ARG A 1 454 ? -6.841 -13.248 4.704 1.00 93.19 454 ARG A N 1
ATOM 3537 C CA . ARG A 1 454 ? -8.177 -13.822 4.864 1.00 93.19 454 ARG A CA 1
ATOM 3538 C C . ARG A 1 454 ? -8.812 -13.338 6.165 1.00 93.19 454 ARG A C 1
ATOM 3540 O O . ARG A 1 454 ? -9.995 -13.015 6.148 1.00 93.19 454 ARG A O 1
ATOM 3547 N N . ARG A 1 455 ? -8.068 -13.274 7.271 1.00 95.75 455 ARG A N 1
ATOM 3548 C CA . ARG A 1 455 ? -8.529 -12.790 8.583 1.00 95.75 455 ARG A CA 1
ATOM 3549 C C . ARG A 1 455 ? -7.774 -11.522 8.963 1.00 95.75 455 ARG A C 1
ATOM 3551 O O . ARG A 1 455 ? -6.561 -11.554 9.161 1.00 95.75 455 ARG A O 1
ATOM 3558 N N . VAL A 1 456 ? -8.505 -10.416 9.082 1.00 98.06 456 VAL A N 1
ATOM 3559 C CA . VAL A 1 456 ? -7.946 -9.084 9.352 1.00 98.06 456 VAL A CA 1
ATOM 3560 C C . VAL A 1 456 ? -8.333 -8.615 10.751 1.00 98.06 456 VAL A C 1
ATOM 3562 O O . VAL A 1 456 ? -9.516 -8.571 11.087 1.00 98.06 456 VAL A O 1
ATOM 3565 N N . LEU A 1 457 ? -7.351 -8.227 11.557 1.00 98.31 457 LEU A N 1
ATOM 3566 C CA . LEU A 1 457 ? -7.547 -7.592 12.858 1.00 98.31 457 LEU A CA 1
ATOM 3567 C C . LEU A 1 457 ? -7.343 -6.076 12.742 1.00 98.31 457 LEU A C 1
ATOM 3569 O O . LEU A 1 457 ? -6.421 -5.615 12.081 1.00 98.31 457 LEU A O 1
ATOM 3573 N N . ASP A 1 458 ? -8.178 -5.290 13.407 1.00 97.88 458 ASP A N 1
ATOM 3574 C CA . ASP A 1 458 ? -7.967 -3.860 13.612 1.00 97.88 458 ASP A CA 1
ATOM 3575 C C . ASP A 1 458 ? -8.179 -3.545 15.091 1.00 97.88 458 ASP A C 1
ATOM 3577 O O . ASP A 1 458 ? -9.305 -3.599 15.593 1.00 97.88 458 ASP A O 1
ATOM 3581 N N . VAL A 1 459 ? -7.085 -3.266 15.798 1.00 96.00 459 VAL A N 1
ATOM 3582 C CA . VAL A 1 459 ? -7.109 -3.038 17.252 1.00 96.00 459 VAL A CA 1
ATOM 3583 C C . VAL A 1 459 ? -7.393 -1.578 17.619 1.00 96.00 459 VAL A C 1
ATOM 3585 O O . VAL A 1 459 ? -7.564 -1.274 18.799 1.00 96.00 459 VAL A O 1
ATOM 3588 N N . TYR A 1 460 ? -7.462 -0.686 16.626 1.00 93.88 460 TYR A N 1
ATOM 3589 C CA . TYR A 1 460 ? -7.794 0.734 16.763 1.00 93.88 460 TYR A CA 1
ATOM 3590 C C . TYR A 1 460 ? -8.836 1.126 15.710 1.00 93.88 460 TYR A C 1
ATOM 3592 O O . TYR A 1 460 ? -8.657 2.064 14.934 1.00 93.88 460 TYR A O 1
ATOM 3600 N N . ALA A 1 461 ? -9.955 0.401 15.683 1.00 91.69 461 ALA A N 1
ATOM 3601 C CA . ALA A 1 461 ? -10.881 0.458 14.560 1.00 91.69 461 ALA A CA 1
ATOM 3602 C C . ALA A 1 461 ? -11.522 1.836 14.345 1.00 91.69 461 ALA A C 1
ATOM 3604 O O . ALA A 1 461 ? -11.870 2.176 13.208 1.00 91.69 461 ALA A O 1
ATOM 3605 N N . GLY A 1 462 ? -11.696 2.625 15.414 1.00 90.31 462 GLY A N 1
ATOM 3606 C CA . GLY A 1 462 ? -12.230 3.986 15.370 1.00 90.31 462 GLY A CA 1
ATOM 3607 C C . GLY A 1 462 ? -13.527 4.056 14.566 1.00 90.31 462 GLY A C 1
ATOM 3608 O O . GLY A 1 462 ? -14.553 3.511 14.956 1.00 90.31 462 GLY A O 1
ATOM 3609 N N . SER A 1 463 ? -13.482 4.679 13.386 1.00 92.31 463 SER A N 1
ATOM 3610 C CA . SER A 1 463 ? -14.662 4.783 12.516 1.00 92.31 463 SER A CA 1
ATOM 3611 C C . SER A 1 463 ? -15.105 3.482 11.826 1.00 92.31 463 SER A C 1
ATOM 3613 O O . SER A 1 463 ? -16.168 3.476 11.216 1.00 92.31 463 SER A O 1
ATOM 3615 N N . GLY A 1 464 ? -14.327 2.397 11.878 1.00 92.94 464 GLY A N 1
ATOM 3616 C CA . GLY A 1 464 ? -14.624 1.128 11.201 1.00 92.94 464 GLY A CA 1
ATOM 3617 C C . GLY A 1 464 ? -14.183 1.077 9.733 1.00 92.94 464 GLY A C 1
ATOM 3618 O O . GLY A 1 464 ? -14.812 0.400 8.916 1.00 92.94 464 GLY A O 1
ATOM 3619 N N . THR A 1 465 ? -13.136 1.816 9.348 1.00 95.25 465 THR A N 1
ATOM 3620 C CA . THR A 1 465 ? -12.660 1.856 7.951 1.00 95.25 465 THR A CA 1
ATOM 3621 C C . THR A 1 465 ? -12.157 0.496 7.468 1.00 95.25 465 THR A C 1
ATOM 3623 O O . THR A 1 465 ? -12.466 0.123 6.338 1.00 95.25 465 THR A O 1
ATOM 3626 N N . THR A 1 466 ? -11.445 -0.259 8.308 1.00 96.50 466 THR A N 1
ATOM 3627 C CA . THR A 1 466 ? -10.853 -1.552 7.931 1.00 96.50 466 THR A CA 1
ATOM 3628 C C . THR A 1 466 ? -11.904 -2.606 7.622 1.00 96.50 466 THR A C 1
ATOM 3630 O O . THR A 1 466 ? -11.902 -3.161 6.527 1.00 96.50 466 THR A O 1
ATOM 3633 N N . ALA A 1 467 ? -12.867 -2.828 8.521 1.00 94.38 467 ALA A N 1
ATOM 3634 C CA . ALA A 1 467 ? -13.964 -3.763 8.268 1.00 94.38 467 ALA A CA 1
ATOM 3635 C C . ALA A 1 467 ? -14.793 -3.365 7.032 1.00 94.38 467 ALA A C 1
ATOM 3637 O O . ALA A 1 467 ? -15.148 -4.222 6.228 1.00 94.38 467 ALA A O 1
ATOM 3638 N N . HIS A 1 468 ? -15.020 -2.065 6.814 1.00 92.69 468 HIS A N 1
ATOM 3639 C CA . HIS A 1 468 ? -15.666 -1.577 5.595 1.00 92.69 468 HIS A CA 1
ATOM 3640 C C . HIS A 1 468 ? -14.835 -1.913 4.337 1.00 92.69 468 HIS A C 1
ATOM 3642 O O . HIS A 1 468 ? -15.375 -2.434 3.366 1.00 92.69 468 HIS A O 1
ATOM 3648 N N . ALA A 1 469 ? -13.519 -1.693 4.347 1.00 92.75 469 ALA A N 1
ATOM 3649 C CA . ALA A 1 469 ? -12.652 -2.058 3.225 1.00 92.75 469 ALA A CA 1
ATOM 3650 C C . ALA A 1 469 ? -12.691 -3.566 2.917 1.00 92.75 469 ALA A C 1
ATOM 3652 O O . ALA A 1 469 ? -12.768 -3.947 1.751 1.00 92.75 469 ALA A O 1
ATOM 3653 N N . VAL A 1 470 ? -12.708 -4.417 3.949 1.00 92.50 470 VAL A N 1
ATOM 3654 C CA . VAL A 1 470 ? -12.845 -5.875 3.800 1.00 92.50 470 VAL A CA 1
ATOM 3655 C C . VAL A 1 470 ? -14.184 -6.244 3.147 1.00 92.50 470 VAL A C 1
ATOM 3657 O O . VAL A 1 470 ? -14.196 -7.017 2.191 1.00 92.50 470 VAL A O 1
ATOM 3660 N N . MET A 1 471 ? -15.300 -5.671 3.618 1.00 89.31 471 MET A N 1
ATOM 3661 C CA . MET A 1 471 ? -16.632 -5.887 3.029 1.00 89.31 471 MET A CA 1
ATOM 3662 C C . MET A 1 471 ? -16.676 -5.463 1.555 1.00 89.31 471 MET A C 1
ATOM 3664 O O . MET A 1 471 ? -17.168 -6.209 0.711 1.00 89.31 471 MET A O 1
ATOM 3668 N N . MET A 1 472 ? -16.112 -4.293 1.244 1.00 86.62 472 MET A N 1
ATOM 3669 C CA . MET A 1 472 ? -16.036 -3.753 -0.115 1.00 86.62 472 MET A CA 1
ATOM 3670 C C . MET A 1 472 ? -15.211 -4.657 -1.045 1.00 86.62 472 MET A C 1
ATOM 3672 O O . MET A 1 472 ? -15.611 -4.886 -2.184 1.00 86.62 472 MET A O 1
ATOM 3676 N N . LEU A 1 473 ? -14.082 -5.200 -0.572 1.00 86.06 473 LEU A N 1
ATOM 3677 C CA . LEU A 1 473 ? -13.272 -6.143 -1.350 1.00 86.06 473 LEU A CA 1
ATOM 3678 C C . LEU A 1 473 ? -14.019 -7.454 -1.602 1.00 86.06 473 LEU A C 1
ATOM 3680 O O . LEU A 1 473 ? -14.095 -7.871 -2.750 1.00 86.06 473 LEU A O 1
ATOM 3684 N N . ASN A 1 474 ? -14.630 -8.048 -0.571 1.00 86.62 474 ASN A N 1
ATOM 3685 C CA . ASN A 1 474 ? -15.428 -9.273 -0.717 1.00 86.62 474 ASN A CA 1
ATOM 3686 C C . ASN A 1 474 ? -16.573 -9.109 -1.721 1.00 86.62 474 ASN A C 1
ATOM 3688 O O . ASN A 1 474 ? -16.849 -10.023 -2.491 1.00 86.62 474 ASN A O 1
ATOM 3692 N N . GLN A 1 475 ? -17.238 -7.951 -1.727 1.00 81.69 475 GLN A N 1
ATOM 3693 C CA . GLN A 1 475 ? -18.277 -7.660 -2.711 1.00 81.69 475 GLN A CA 1
ATOM 3694 C C . GLN A 1 475 ? -17.703 -7.548 -4.130 1.00 81.69 475 GLN A C 1
ATOM 3696 O O . GLN A 1 475 ? -18.343 -7.985 -5.084 1.00 81.69 475 GLN A O 1
ATOM 3701 N N . ALA A 1 476 ? -16.511 -6.965 -4.275 1.00 78.50 476 ALA A N 1
ATOM 3702 C CA . ALA A 1 476 ? -15.880 -6.743 -5.570 1.00 78.50 476 ALA A CA 1
ATOM 3703 C C . ALA A 1 476 ? -15.310 -8.027 -6.197 1.00 78.50 476 ALA A C 1
ATOM 3705 O O . ALA A 1 476 ? -15.381 -8.175 -7.413 1.00 78.50 476 ALA A O 1
ATOM 3706 N N . ASP A 1 477 ? -14.754 -8.940 -5.395 1.00 80.31 477 ASP A N 1
ATOM 3707 C CA . ASP A 1 477 ? -14.099 -10.166 -5.878 1.00 80.31 477 ASP A CA 1
ATOM 3708 C C . ASP A 1 477 ? -14.823 -11.473 -5.523 1.00 80.31 477 ASP A C 1
ATOM 3710 O O . ASP A 1 477 ? -14.322 -12.558 -5.817 1.00 80.31 477 ASP A O 1
ATOM 3714 N N . GLY A 1 478 ? -16.002 -11.394 -4.900 1.00 80.12 478 GLY A N 1
ATOM 3715 C CA . GLY A 1 478 ? -16.746 -12.566 -4.430 1.00 80.12 478 GLY A CA 1
ATOM 3716 C C . GLY A 1 478 ? -16.068 -13.305 -3.267 1.00 80.12 478 GLY A C 1
ATOM 3717 O O . GLY A 1 478 ? -16.409 -14.458 -2.990 1.00 80.12 478 GLY A O 1
ATOM 3718 N N . GLY A 1 479 ? -15.096 -12.673 -2.605 1.00 85.62 479 GLY A N 1
ATOM 3719 C CA . GLY A 1 479 ? -14.311 -13.244 -1.522 1.00 85.62 479 GLY A CA 1
ATOM 3720 C C . GLY A 1 479 ? -15.075 -13.438 -0.211 1.00 85.62 479 GLY A C 1
ATOM 3721 O O . GLY A 1 479 ? -16.228 -13.043 -0.026 1.00 85.62 479 GLY A O 1
ATOM 3722 N N . SER A 1 480 ? -14.392 -14.065 0.746 1.00 90.06 480 SER A N 1
ATOM 3723 C CA . SER A 1 480 ? -14.939 -14.407 2.064 1.00 90.06 480 SER A CA 1
ATOM 3724 C C . SER A 1 480 ? -14.018 -13.968 3.206 1.00 90.06 480 SER A C 1
ATOM 3726 O O . SER A 1 480 ? -13.875 -14.686 4.196 1.00 90.06 480 SER A O 1
ATOM 3728 N N . ARG A 1 481 ? -13.329 -12.834 3.049 1.00 92.31 481 ARG A N 1
ATOM 3729 C CA . ARG A 1 481 ? -12.437 -12.291 4.081 1.00 92.31 481 ARG A CA 1
ATOM 3730 C C . ARG A 1 481 ? -13.222 -11.955 5.345 1.00 92.31 481 ARG A C 1
ATOM 3732 O O . ARG A 1 481 ? -14.335 -11.437 5.273 1.00 92.31 481 ARG A O 1
ATOM 3739 N N . GLU A 1 482 ? -12.620 -12.211 6.491 1.00 93.38 482 GLU A N 1
ATOM 3740 C CA . GLU A 1 482 ? -13.160 -11.956 7.820 1.00 93.38 482 GLU A CA 1
ATOM 3741 C C . GLU A 1 482 ? -12.464 -10.742 8.439 1.00 93.38 482 GLU A C 1
ATOM 3743 O O . GLU A 1 482 ? -11.286 -10.484 8.180 1.00 93.38 482 GLU A O 1
ATOM 3748 N N . SER A 1 483 ? -13.177 -10.006 9.290 1.00 95.00 483 SER A N 1
ATOM 3749 C CA . SER A 1 483 ? -12.590 -8.879 10.019 1.00 95.00 483 SER A CA 1
ATOM 3750 C C . SER A 1 483 ? -12.989 -8.872 11.486 1.00 95.00 483 SER A C 1
ATOM 3752 O O . SER A 1 483 ? -14.164 -9.052 11.808 1.00 95.00 483 SER A O 1
ATOM 3754 N N . VAL A 1 484 ? -12.036 -8.573 12.363 1.00 95.62 484 VAL A N 1
ATOM 3755 C CA . VAL A 1 484 ? -12.263 -8.291 13.780 1.00 95.62 484 VAL A CA 1
ATOM 3756 C C . VAL A 1 484 ? -11.827 -6.862 14.062 1.00 95.62 484 VAL A C 1
ATOM 3758 O O . VAL A 1 484 ? -10.684 -6.499 13.814 1.00 95.62 484 VAL A O 1
ATOM 3761 N N . SER A 1 485 ? -12.741 -6.046 14.573 1.00 94.56 485 SER A N 1
ATOM 3762 C CA . SER A 1 485 ? -12.496 -4.638 14.879 1.00 94.56 485 SER A CA 1
ATOM 3763 C C . SER A 1 485 ? -12.712 -4.370 16.360 1.00 94.56 485 SER A C 1
ATOM 3765 O O . SER A 1 485 ? -13.766 -4.697 16.899 1.00 94.56 485 SER A O 1
ATOM 3767 N N . ILE A 1 486 ? -11.740 -3.748 17.015 1.00 92.06 486 ILE A N 1
ATOM 3768 C CA . ILE A 1 486 ? -11.823 -3.343 18.417 1.00 92.06 486 ILE A CA 1
ATOM 3769 C C . ILE A 1 486 ? -11.786 -1.822 18.477 1.00 92.06 486 ILE A C 1
ATOM 3771 O O . ILE A 1 486 ? -10.913 -1.196 17.878 1.00 92.06 486 ILE A O 1
ATOM 3775 N N . SER A 1 487 ? -12.728 -1.219 19.192 1.00 86.44 487 SER A N 1
ATOM 3776 C CA . SER A 1 487 ? -12.685 0.211 19.482 1.00 86.44 487 SER A CA 1
ATOM 3777 C C . SER A 1 487 ? -13.233 0.475 20.871 1.00 86.44 487 SER A C 1
ATOM 3779 O O . SER A 1 487 ? -14.219 -0.129 21.293 1.00 86.44 487 SER A O 1
ATOM 3781 N N . LEU A 1 488 ? -12.616 1.427 21.558 1.00 81.00 488 LEU A N 1
ATOM 3782 C CA . LEU A 1 488 ? -13.169 1.982 22.781 1.00 81.00 488 LEU A CA 1
ATOM 3783 C C . LEU A 1 488 ? -14.377 2.864 22.427 1.00 81.00 488 LEU A C 1
ATOM 3785 O O . LEU A 1 488 ? -14.357 3.546 21.399 1.00 81.00 488 LEU A O 1
ATOM 3789 N N . ASP A 1 489 ? -15.425 2.864 23.256 1.00 76.44 489 ASP A N 1
ATOM 3790 C CA . ASP A 1 489 ? -16.570 3.768 23.073 1.00 76.44 489 ASP A CA 1
ATOM 3791 C C . ASP A 1 489 ? -16.326 5.129 23.726 1.00 76.44 489 ASP A C 1
ATOM 3793 O O . ASP A 1 489 ? -17.000 5.557 24.665 1.00 76.44 489 ASP A O 1
ATOM 3797 N N . GLU A 1 490 ? -15.301 5.824 23.244 1.00 65.44 490 GLU A N 1
ATOM 3798 C CA . GLU A 1 490 ? -15.022 7.172 23.708 1.00 65.44 490 GLU A CA 1
ATOM 3799 C C . GLU A 1 490 ? -16.044 8.143 23.127 1.00 65.44 490 GLU A C 1
ATOM 3801 O O . GLU A 1 490 ? -16.200 8.284 21.916 1.00 65.44 490 GLU A O 1
ATOM 3806 N N . GLY A 1 491 ? -16.794 8.800 24.010 1.00 66.94 491 GLY A N 1
ATOM 3807 C CA . GLY A 1 491 ? -17.798 9.770 23.602 1.00 66.94 491 GLY A CA 1
ATOM 3808 C C . GLY A 1 491 ? -18.927 9.178 22.756 1.00 66.94 491 GLY A C 1
ATOM 3809 O O . GLY A 1 491 ? -19.604 9.951 22.092 1.00 66.94 491 GLY A O 1
ATOM 3810 N N . GLY A 1 492 ? -19.161 7.862 22.747 1.00 70.69 492 GLY A N 1
ATOM 3811 C CA . GLY A 1 492 ? -20.199 7.230 21.926 1.00 70.69 492 GLY A CA 1
ATOM 3812 C C . GLY A 1 492 ? -19.776 6.948 20.477 1.00 70.69 492 GLY A C 1
ATOM 3813 O O . GLY A 1 492 ? -20.642 6.754 19.621 1.00 70.69 492 GLY A O 1
ATOM 3814 N N . GLU A 1 493 ? -18.485 7.030 20.137 1.00 77.38 493 GLU A N 1
ATOM 3815 C CA . GLU A 1 493 ? -17.983 6.777 18.779 1.00 77.38 493 GLU A CA 1
ATOM 3816 C C . GLU A 1 493 ? -18.304 5.362 18.275 1.00 77.38 493 GLU A C 1
ATOM 3818 O O . GLU A 1 493 ? -18.673 5.199 17.108 1.00 77.38 493 GLU A O 1
ATOM 3823 N N . TYR A 1 494 ? -18.257 4.346 19.137 1.00 82.81 494 TYR A N 1
ATOM 3824 C CA . TYR A 1 494 ? -18.529 2.965 18.743 1.00 82.81 494 TYR A CA 1
ATOM 3825 C C . TYR A 1 494 ? -19.971 2.812 18.243 1.00 82.81 494 TYR A C 1
ATOM 3827 O O . TYR A 1 494 ? -20.223 2.345 17.125 1.00 82.81 494 TYR A O 1
ATOM 3835 N N . HIS A 1 495 ? -20.930 3.273 19.048 1.00 81.50 495 HIS A N 1
ATOM 3836 C CA . HIS A 1 495 ? -22.355 3.119 18.757 1.00 81.50 495 HIS A CA 1
ATOM 3837 C C . HIS A 1 495 ? -22.884 4.128 17.734 1.00 81.50 495 HIS A C 1
ATOM 3839 O O . HIS A 1 495 ? -23.813 3.807 16.993 1.00 81.50 495 HIS A O 1
ATOM 3845 N N . ARG A 1 496 ? -22.308 5.335 17.665 1.00 83.12 496 ARG A N 1
ATOM 3846 C CA . ARG A 1 496 ? -22.765 6.397 16.749 1.00 83.12 496 ARG A CA 1
ATOM 3847 C C . ARG A 1 496 ? -22.030 6.412 15.416 1.00 83.12 496 ARG A C 1
ATOM 3849 O O . ARG A 1 496 ? -22.548 6.995 14.471 1.00 83.12 496 ARG A O 1
ATOM 3856 N N . THR A 1 497 ? -20.856 5.786 15.324 1.00 87.12 497 THR A N 1
ATOM 3857 C CA . THR A 1 497 ? -20.025 5.814 14.112 1.00 87.12 497 THR A CA 1
ATOM 3858 C C . THR A 1 497 ? -19.711 4.426 13.586 1.00 87.12 497 THR A C 1
ATOM 3860 O O . THR A 1 497 ? -20.158 4.100 12.487 1.00 87.12 497 THR A O 1
ATOM 3863 N N . LEU A 1 498 ? -18.963 3.614 14.341 1.00 88.88 498 LEU A N 1
ATOM 3864 C CA . LEU A 1 498 ? -18.437 2.337 13.850 1.00 88.88 498 LEU A CA 1
ATOM 3865 C C . LEU A 1 498 ? -19.573 1.403 13.429 1.00 88.88 498 LEU A C 1
ATOM 3867 O O . LEU A 1 498 ? -19.647 0.988 12.271 1.00 88.88 498 LEU A O 1
ATOM 3871 N N . VAL A 1 499 ? -20.495 1.108 14.348 1.00 87.00 499 VAL A N 1
ATOM 3872 C CA . VAL A 1 499 ? -21.607 0.184 14.086 1.00 87.00 499 VAL A CA 1
ATOM 3873 C C . VAL A 1 499 ? -22.517 0.693 12.953 1.00 87.00 499 VAL A C 1
ATOM 3875 O O . VAL A 1 499 ? -22.781 -0.079 12.025 1.00 87.00 499 VAL A O 1
ATOM 3878 N N . PRO A 1 500 ? -22.978 1.963 12.943 1.00 87.50 500 PRO A N 1
ATOM 3879 C CA . PRO A 1 500 ? -23.759 2.502 11.831 1.00 87.50 500 PRO A CA 1
ATOM 3880 C C . PRO A 1 500 ? -23.028 2.481 10.485 1.00 87.50 500 PRO A C 1
ATOM 3882 O O . PRO A 1 500 ? -23.641 2.114 9.484 1.00 87.50 500 PRO A O 1
ATOM 3885 N N . ARG A 1 501 ? -21.723 2.802 10.440 1.00 90.06 501 ARG A N 1
ATOM 3886 C CA . ARG A 1 501 ? -20.931 2.745 9.199 1.00 90.06 501 ARG A CA 1
ATOM 3887 C C . ARG A 1 501 ? -20.930 1.335 8.624 1.00 90.06 501 ARG A C 1
ATOM 3889 O O . ARG A 1 501 ? -21.137 1.183 7.425 1.00 90.06 501 ARG A O 1
ATOM 3896 N N . LEU A 1 502 ? -20.706 0.319 9.458 1.00 88.62 502 LEU A N 1
ATOM 3897 C CA . LEU A 1 502 ? -20.676 -1.071 9.000 1.00 88.62 502 LEU A CA 1
ATOM 3898 C C . LEU A 1 502 ? -22.052 -1.559 8.540 1.00 88.62 502 LEU A C 1
ATOM 3900 O O . LEU A 1 502 ? -22.136 -2.242 7.527 1.00 88.62 502 LEU A O 1
ATOM 3904 N N . LYS A 1 503 ? -23.140 -1.141 9.199 1.00 84.31 503 LYS A N 1
ATOM 3905 C CA . LYS A 1 503 ? -24.509 -1.407 8.715 1.00 84.31 503 LYS A CA 1
ATOM 3906 C C . LYS A 1 503 ? -24.805 -0.728 7.373 1.00 84.31 503 LYS A C 1
ATOM 3908 O O . LYS A 1 503 ? -25.490 -1.298 6.530 1.00 84.31 503 LYS A O 1
ATOM 3913 N N . ALA A 1 504 ? -24.303 0.485 7.160 1.00 82.56 504 ALA A N 1
ATOM 3914 C CA . ALA A 1 504 ? -24.456 1.170 5.880 1.00 82.56 504 ALA A CA 1
ATOM 3915 C C . ALA A 1 504 ? -23.613 0.499 4.778 1.00 82.56 504 ALA A C 1
ATOM 3917 O O . ALA A 1 504 ? -24.073 0.344 3.651 1.00 82.56 504 ALA A O 1
ATOM 3918 N N . ALA A 1 505 ? -22.407 0.032 5.109 1.00 78.56 505 ALA A N 1
ATOM 3919 C CA . ALA A 1 505 ? -21.512 -0.646 4.171 1.00 78.56 505 ALA A CA 1
ATOM 3920 C C . ALA A 1 505 ? -22.077 -1.969 3.622 1.00 78.56 505 ALA A C 1
ATOM 3922 O O . ALA A 1 505 ? -21.752 -2.344 2.502 1.00 78.56 505 ALA A O 1
ATOM 3923 N N . THR A 1 506 ? -22.943 -2.669 4.365 1.00 69.50 506 THR A N 1
ATOM 3924 C CA . THR A 1 506 ? -23.591 -3.899 3.868 1.00 69.50 506 THR A CA 1
ATOM 3925 C C . THR A 1 506 ? -24.746 -3.638 2.903 1.00 69.50 506 THR A C 1
ATOM 3927 O O . THR A 1 506 ? -25.194 -4.567 2.232 1.00 69.50 506 THR A O 1
ATOM 3930 N N . THR A 1 507 ? -25.254 -2.404 2.850 1.00 63.09 507 THR A N 1
ATOM 3931 C CA . THR A 1 507 ? -26.455 -2.035 2.082 1.00 63.09 507 THR A CA 1
ATOM 3932 C C . THR A 1 507 ? -26.165 -1.099 0.915 1.00 63.09 507 THR A C 1
ATOM 3934 O O . THR A 1 507 ? -26.933 -1.079 -0.043 1.00 63.09 507 THR A O 1
ATOM 3937 N N . VAL A 1 508 ? -25.059 -0.354 0.960 1.00 57.31 508 VAL A N 1
ATOM 3938 C CA . VAL A 1 508 ? -24.630 0.559 -0.102 1.00 57.31 508 VAL A CA 1
ATOM 3939 C C . VAL A 1 508 ? -23.437 -0.059 -0.837 1.00 57.31 508 VAL A C 1
ATOM 3941 O O . VAL A 1 508 ? -22.332 -0.039 -0.292 1.00 57.31 508 VAL A O 1
ATOM 3944 N N . PRO A 1 509 ? -23.610 -0.581 -2.068 1.00 54.88 509 PRO A N 1
ATOM 3945 C CA . PRO A 1 509 ? -22.495 -1.056 -2.874 1.00 54.88 509 PRO A CA 1
ATOM 3946 C C . PRO A 1 509 ? -21.558 0.111 -3.184 1.00 54.88 509 PRO A C 1
ATOM 3948 O O . PRO A 1 509 ? -21.889 1.007 -3.962 1.00 54.88 509 PRO A O 1
ATOM 3951 N N . LEU A 1 510 ? -20.379 0.123 -2.574 1.00 56.16 510 LEU A N 1
ATOM 3952 C CA . LEU A 1 510 ? -19.284 0.971 -3.025 1.00 56.16 510 LEU A CA 1
ATOM 3953 C C . LEU A 1 510 ? -18.495 0.175 -4.054 1.00 56.16 510 LEU A C 1
ATOM 3955 O O . LEU A 1 510 ? -17.992 -0.902 -3.744 1.00 56.16 510 LEU A O 1
ATOM 3959 N N . ALA A 1 511 ? -18.347 0.692 -5.275 1.00 53.19 511 ALA A N 1
ATOM 3960 C CA . ALA A 1 511 ? -17.414 0.059 -6.192 1.00 53.19 511 ALA A CA 1
ATOM 3961 C C . ALA A 1 511 ? -16.018 0.299 -5.687 1.00 53.19 511 ALA A C 1
ATOM 3963 O O . ALA A 1 511 ? -15.552 1.436 -5.548 1.00 53.19 511 ALA A O 1
ATOM 3964 N N . TYR A 1 512 ? -15.315 -0.806 -5.548 1.00 51.81 512 TYR A N 1
ATOM 3965 C CA . TYR A 1 512 ? -13.887 -0.759 -5.522 1.00 51.81 512 TYR A CA 1
ATOM 3966 C C . TYR A 1 512 ? -13.359 -0.521 -6.939 1.00 51.81 512 TYR A C 1
ATOM 3968 O O . TYR A 1 512 ? -13.573 -1.320 -7.848 1.00 51.81 512 TYR A O 1
ATOM 3976 N N . ARG A 1 513 ? -12.654 0.600 -7.112 1.00 45.91 513 ARG A N 1
ATOM 3977 C CA . ARG A 1 513 ? -12.135 1.152 -8.379 1.00 45.91 513 ARG A CA 1
ATOM 3978 C C . ARG A 1 513 ? -11.244 0.198 -9.201 1.00 45.91 513 ARG A C 1
ATOM 3980 O O . ARG A 1 513 ? -10.863 0.554 -10.307 1.00 45.91 513 ARG A O 1
ATOM 3987 N N . GLY A 1 514 ? -10.863 -0.957 -8.650 1.00 44.69 514 GLY A N 1
ATOM 3988 C CA . GLY A 1 514 ? -9.800 -1.814 -9.178 1.00 44.69 514 GLY A CA 1
ATOM 3989 C C . GLY A 1 514 ? -10.217 -3.151 -9.794 1.00 44.69 514 GLY A C 1
ATOM 3990 O O . GLY A 1 514 ? -9.335 -3.816 -10.322 1.00 44.69 514 GLY A O 1
ATOM 3991 N N . ILE A 1 515 ? -11.487 -3.575 -9.732 1.00 38.50 515 ILE A N 1
ATOM 3992 C CA . ILE A 1 515 ? -11.860 -4.947 -10.158 1.00 38.50 515 ILE A CA 1
ATOM 3993 C C . ILE A 1 515 ? -12.852 -4.991 -11.330 1.00 38.50 515 ILE A C 1
ATOM 3995 O O . ILE A 1 515 ? -12.852 -5.961 -12.080 1.00 38.50 515 ILE A O 1
ATOM 3999 N N . LEU A 1 516 ? -13.622 -3.932 -11.588 1.00 33.09 516 LEU A N 1
ATOM 4000 C CA . LEU A 1 516 ? -14.590 -3.929 -12.689 1.00 33.09 516 LEU A CA 1
ATOM 4001 C C . LEU A 1 516 ? -14.156 -2.952 -13.790 1.00 33.09 516 LEU A C 1
ATOM 4003 O O . LEU A 1 516 ? -14.300 -1.738 -13.680 1.00 33.09 516 LEU A O 1
ATOM 4007 N N . GLU A 1 517 ? -13.568 -3.538 -14.834 1.00 33.25 517 GLU A N 1
ATOM 4008 C CA . GLU A 1 517 ? -13.514 -3.022 -16.207 1.00 33.25 517 GLU A CA 1
ATOM 4009 C C . GLU A 1 517 ? -12.887 -1.640 -16.422 1.00 33.25 517 GLU A C 1
ATOM 4011 O O . GLU A 1 517 ? -13.536 -0.740 -16.930 1.00 33.25 517 GLU A O 1
ATOM 4016 N N . GLY A 1 518 ? -11.592 -1.462 -16.138 1.00 34.09 518 GLY A N 1
ATOM 4017 C CA . GLY A 1 518 ? -10.780 -0.435 -16.816 1.00 34.09 518 GLY A CA 1
ATOM 4018 C C . GLY A 1 518 ? -11.380 0.982 -16.912 1.00 34.09 518 GLY A C 1
ATOM 4019 O O . GLY A 1 518 ? -11.115 1.666 -17.907 1.00 34.09 518 GLY A O 1
ATOM 4020 N N . TYR A 1 519 ? -12.164 1.396 -15.912 1.00 34.56 519 TYR A N 1
ATOM 4021 C CA . TYR A 1 519 ? -13.018 2.579 -15.948 1.00 34.56 519 TYR A CA 1
ATOM 4022 C C . TYR A 1 519 ? -12.346 3.754 -15.228 1.00 34.56 519 TYR A C 1
ATOM 4024 O O . TYR A 1 519 ? -11.971 3.683 -14.058 1.00 34.56 519 TYR A O 1
ATOM 4032 N N . THR A 1 520 ? -12.223 4.876 -15.934 1.00 32.19 520 THR A N 1
ATOM 4033 C CA . THR A 1 520 ? -11.648 6.151 -15.471 1.00 32.19 520 THR A CA 1
ATOM 4034 C C . THR A 1 520 ? -12.565 6.956 -14.547 1.00 32.19 520 THR A C 1
ATOM 4036 O O . THR A 1 520 ? -12.363 8.152 -14.364 1.00 32.19 520 THR A O 1
ATOM 4039 N N . GLY A 1 521 ? -13.562 6.349 -13.913 1.00 30.20 521 GLY A N 1
ATOM 4040 C CA . GLY A 1 521 ? -14.464 7.099 -13.055 1.00 30.20 521 GLY A CA 1
ATOM 4041 C C . GLY A 1 521 ? -15.657 6.279 -12.610 1.00 30.20 521 GLY A C 1
ATOM 4042 O O . GLY A 1 521 ? -16.316 5.681 -13.439 1.00 30.20 521 GLY A O 1
ATOM 4043 N N . VAL A 1 522 ? -15.875 6.288 -11.294 1.00 29.86 522 VAL A N 1
ATOM 4044 C CA . VAL A 1 522 ? -17.174 6.410 -10.618 1.00 29.86 522 VAL A CA 1
ATOM 4045 C C . VAL A 1 522 ? -18.317 5.496 -11.081 1.00 29.86 522 VAL A C 1
ATOM 4047 O O . VAL A 1 522 ? -18.766 5.554 -12.218 1.00 29.86 522 VAL A O 1
ATOM 4050 N N . LEU A 1 523 ? -18.882 4.733 -10.138 1.00 33.84 523 LEU A N 1
ATOM 4051 C CA . LEU A 1 523 ? -20.101 3.951 -10.364 1.00 33.84 523 LEU A CA 1
ATOM 4052 C C . LEU A 1 523 ? -21.250 4.780 -10.952 1.00 33.84 523 LEU A C 1
ATOM 4054 O O . LEU A 1 523 ? -21.455 5.919 -10.507 1.00 33.84 523 LEU A O 1
ATOM 4058 N N . PRO A 1 524 ? -22.084 4.169 -11.813 1.00 27.56 524 PRO A N 1
ATOM 4059 C CA . PRO A 1 524 ? -23.353 4.746 -12.233 1.00 27.56 524 PRO A CA 1
ATOM 4060 C C . PRO A 1 524 ? -24.173 5.198 -11.016 1.00 27.56 524 PRO A C 1
ATOM 4062 O O . PRO A 1 524 ? -24.398 4.426 -10.088 1.00 27.56 524 PRO A O 1
ATOM 4065 N N . GLY A 1 525 ? -24.592 6.466 -11.004 1.00 33.78 525 GLY A N 1
ATOM 4066 C CA . GLY A 1 525 ? -25.405 7.047 -9.926 1.00 33.78 525 GLY A CA 1
ATOM 4067 C C . GLY A 1 525 ? -24.626 7.686 -8.770 1.00 33.78 525 GLY A C 1
ATOM 4068 O O . GLY A 1 525 ? -25.244 8.252 -7.870 1.00 33.78 525 GLY A O 1
ATOM 4069 N N . THR A 1 526 ? -23.290 7.677 -8.794 1.00 36.72 526 THR A N 1
ATOM 4070 C CA . THR A 1 526 ? -22.483 8.382 -7.784 1.00 36.72 526 THR A CA 1
ATOM 4071 C C . THR A 1 526 ? -22.003 9.720 -8.336 1.00 36.72 526 THR A C 1
ATOM 4073 O O . THR A 1 526 ? -21.263 9.766 -9.312 1.00 36.72 526 THR A O 1
ATOM 4076 N N . VAL A 1 527 ? -22.371 10.831 -7.695 1.00 30.16 527 VAL A N 1
ATOM 4077 C CA . VAL A 1 527 ? -21.745 12.135 -7.966 1.00 30.16 527 VAL A CA 1
ATOM 4078 C C . VAL A 1 527 ? -20.395 12.158 -7.248 1.00 30.16 527 VAL A C 1
ATOM 4080 O O . VAL A 1 527 ? -20.330 12.357 -6.029 1.00 30.16 527 VAL A O 1
ATOM 4083 N N . VAL A 1 528 ? -19.311 11.914 -7.982 1.00 36.91 528 VAL A N 1
ATOM 4084 C CA . VAL A 1 528 ? -17.955 12.234 -7.520 1.00 36.91 528 VAL A CA 1
ATOM 4085 C C . VAL A 1 528 ? -17.589 13.566 -8.164 1.00 36.91 528 VAL A C 1
ATOM 4087 O O . VAL A 1 528 ? -17.607 13.647 -9.389 1.00 36.91 528 VAL A O 1
ATOM 4090 N N . PRO A 1 529 ? -17.308 14.616 -7.373 1.00 31.00 529 PRO A N 1
ATOM 4091 C CA . PRO A 1 529 ? -16.810 15.868 -7.919 1.00 31.00 529 PRO A CA 1
ATOM 4092 C C . PRO A 1 529 ? -15.518 15.589 -8.679 1.00 31.00 529 PRO A C 1
ATOM 4094 O O . PRO A 1 529 ? -14.667 14.844 -8.173 1.00 31.00 529 PRO A O 1
ATOM 4097 N N . ASP A 1 530 ? -15.373 16.185 -9.859 1.00 31.55 530 ASP A N 1
ATOM 4098 C CA . ASP A 1 530 ? -14.106 16.160 -10.575 1.00 31.55 530 ASP A CA 1
ATOM 4099 C C . ASP A 1 530 ? -12.971 16.599 -9.636 1.00 31.55 530 ASP A C 1
ATOM 4101 O O . ASP A 1 530 ? -13.169 17.484 -8.788 1.00 31.55 530 ASP A O 1
ATOM 4105 N N . PRO A 1 531 ? -11.779 15.980 -9.733 1.00 32.06 531 PRO A N 1
ATOM 4106 C CA . PRO A 1 531 ? -10.611 16.545 -9.081 1.00 32.06 531 PRO A CA 1
ATOM 4107 C C . PRO A 1 531 ? -10.476 18.001 -9.559 1.00 32.06 531 PRO A C 1
ATOM 4109 O O . PRO A 1 531 ? -10.593 18.243 -10.761 1.00 32.06 531 PRO A O 1
ATOM 4112 N N . PRO A 1 532 ? -10.276 18.980 -8.659 1.00 31.38 532 PRO A N 1
ATOM 4113 C CA . PRO A 1 532 ? -10.051 20.350 -9.095 1.00 31.38 532 PRO A CA 1
ATOM 4114 C C . PRO A 1 532 ? -8.824 20.372 -10.014 1.00 31.38 532 PRO A C 1
ATOM 4116 O O . PRO A 1 532 ? -7.779 19.827 -9.643 1.00 31.38 532 PRO A O 1
ATOM 4119 N N . LEU A 1 533 ? -9.017 20.937 -11.213 1.00 29.86 533 LEU A N 1
ATOM 4120 C CA . LEU A 1 533 ? -7.985 21.184 -12.227 1.00 29.86 533 LEU A CA 1
ATOM 4121 C C . LEU A 1 533 ? -6.784 21.939 -11.652 1.00 29.86 533 LEU A C 1
ATOM 4123 O O . LEU A 1 533 ? -7.002 22.856 -10.823 1.00 29.86 533 LEU A O 1
#

Organism: NCBI:txid1804987

Secondary structure (DSSP, 8-state):
---------TTTTT--TTSTTHHHHHHHHHHHHHHTT----------EE-HHHHHHHTTS-HHHHHHHHHTTSS--EEETTEEEEEHHHHHHHHHHHHHHHHHHHGGGSSSPPPB-------TT----EEEEES-HHHHGGGS---EEEEEE-PPP--S---TT--------HHHHHHHHHHHHHHHHHHEEEEEEEEEEE-TTTHHHHHHHHHHHH-SPPEEEEE---SS-B--SSSPB--EEEEEEEETT--PPPEE--GGGSTTSS-TTS-B-TTSSBPPEESB--STT--GGG-GGG---EEEETTEEEEESSS-SSTTPEEEP-B-TTS-B--BSS-HHHHHHHHHTT-EEE-PPPTTS---EEE--HHHHHHHHTTSEEEEEE-TTS-EEEEE-TT-EE---SEE--GGG-HIIIIIIHHHHH-TT-----PPPHHHHHHHHHHS--SEEEETT-TTTHHHHHHHHHHHHH----EEEEEE--GGGHIIIIIHHHHHHHTTS-PPPTTTSTT-SS--TT--PPPPP-

InterPro domains:
  IPR002052 DNA methylase, N-6 adenine-specific, conserved site [PS00092] (150-156)
  IPR010093 SinI-like, DNA-binding domain [TIGR01764] (49-92)
  IPR029063 S-adenosyl-L-methionine-dependent methyltransferase superfamily [G3DSA:3.40.50.150] (129-262)
  IPR029063 S-adenosyl-L-methionine-dependent methyltransferase superfamily [G3DSA:3.40.50.150] (334-511)
  IPR029063 S-adenosyl-L-methionine-dependent methyltransferase superfamily [SSF53335] (125-503)
  IPR041657 Helix-turn-helix domain, group 17 [PF12728] (50-96)

Sequence (533 aa):
MNEELMRLNPEELGLDVENPTWEQQLVAAVRTSLRQGQQVSLVQEEGQFSPQQVAELLGVHRATISRKIAAGEIRATKAGAHHRIPVSEVHRLQQKAAPAKAYLEDRGRGPAQPTVLKEHSSAQSRGRHITYCGDNAEIMPRLTPGFDAAFFDPPYNTKRGSERHSYRNRFTADEWTAQTKHRLELTWSLLAEDAVLIVTIDERSLGQMLAIVAEVTNIPPQIVSVRTLRSGTYRPGFRRTGEFYLFIHKGAMSPTPQPLGPEWGLTGRTPTGLASTAGAVRWNPLFRSGADNAPESAPGCVYPVWIAQGRIVQVDGPRPHPEAEGIWPTNGQGRPGRWRLRPEKATALHARGLMKLGRTSPRGRTPIYYLPAGQVAAFDAGFIVSEGLDDQGAHQLRLTKDRAVLPGTVWDVWTHDYGIFGSQLLRKLVPDTGFTHAKSVYAVADVLRMVPARRVLDVYAGSGTTAHAVMMLNQADGGSRESVSISLDEGGEYHRTLVPRLKAATTVPLAYRGILEGYTGVLPGTVVPDPPL

pLDDT: mean 77.47, std 19.53, range [27.56, 98.44]

Radius of gyration: 35.27 Å; chains: 1; bounding box: 98×56×108 Å

=== Feature glossary ===
A reading guide for the features in this record.

Start from the sequence.

  · This is the polypeptide sequen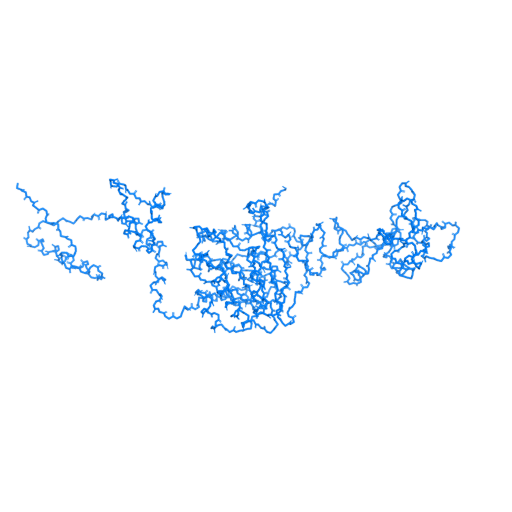ce — one letter per residue, N-terminus first. Length ranges from a few dozen residues for small domains to over a thousand for large multi-domain proteins.

Fold it, and you get atomic coordinates and the backbone conformation that goes with them.

  · Structure coordinates are given as an mmCIF _atom_site loop: one row per atom with element, residue name, chain id, sequence number, and x/y/z position in Å. Only the four main-chain atoms per residue are included here; side chains are omitted to keep the record compact.

  · Backbone dihedral angles. Every residue except chain termini has a φ (preceding-C → N → Cα → C) and a ψ (N → Cα → C → next-N). They are reported in degrees following the IUPAC sign convention. Secondary structure is essentially a statement about which (φ, ψ) basin each residue occupies.

  · The SS8 string is DSSP's per-residue secondary-structure call. α-helix (H) means an i→i+4 H-bond ladder; β-strand (E) means the residue participates in a β-sheet; 3₁₀ (G) and π (I) are tighter and wider helices; T/S are turns/bends; '-' is loop.

  · SS3 is a coarse helix/strand/coil call (letters a/b/c) made by the P-SEA algorithm from inter-Cα distances and dihedrals. It is less detailed than DSSP but needs only Cα positions.

Summarize the fold with a handful of shape descriptors and a per-residue structural alphabet.

  · Radius of gyration (Rg) is the root-mean-square distance of Cα atoms from their centroid — a single number for overall size and compactness. A globular domain of N residues has Rg ≈ 2.2·N^0.38 Å; an extended or disordered chain has a much larger Rg. The Cα contact count is the number of residue pairs whose Cα atoms are within 8 Å and are more than four positions apart in sequence — a standard proxy for tertiary packing density. The bounding box is the smallest axis-aligned box enclosing all Cα atoms.

  · The Foldseek 3Di string encodes local tertiary geometry as a 20-letter alphabet — one character per residue — derived from the relative positions of nearby Cα atoms. Unlike the amino-acid sequence, 3Di is a direct function of the 3D structure, so two proteins with the same fold have similar 3Di strings even at low sequence identity.

  · Solvent-accessible surface area (SASA) is the area in Å² traced out by the centre of a 1.4 Å probe sphere (a water molecule) rolled over the protein's van der Waals surface (Shrake–Rupley / Lee–Richards construction). Buried residues have near-zero SASA; fully exposed residues can exceed 200 Å². The total SASA scales roughly with the number of surface residues.

Ask how reliable the model is.

  · pLDDT (predicted Local Distance Difference Test) is AlphaFold's per-residue confidence score, ranging from 0 to 100. Values above 90 indicate high confidence (typically well-packed cores); 70–90 is confident; 50–70 low confidence; below 50 usually means the region is disordered or the prediction is unreliable there. AlphaFold stores pLDDT in the mmCIF B-factor column.

  · B-factor (Debye–Waller factor) reflects atomic displacement in the crystal lattice. It is an experimental observable (units Å²), not a prediction; low values mean the atom is pinned down, high values mean it moves or is heterogeneous across the crystal.

  · Predicted Aligned Error (PAE) is an AlphaFold confidence matrix: entry (i, j) is the expected error in the position of residue j, in ångströms, when the prediction is superimposed on the true structure at residue i. Low PAE within a block of residues means that block is internally rigid and well-predicted; high PAE between two blocks means their relative placement is uncertain even if each block individually is confident.

Place it in context: what it resembles, what it is annotated as, and how it looks.

  · Nearest PDB neighbors are the top structural matches found by Foldseek when searching this structure against the entire Protein Data Bank. Each hit reports a TM-score (0 to 1; >0.5 almost always implies the same fold) and an E-value. These are *structural* homologs — they may share no detectable sequence similarity.

  · Functional annotations link the protein to curated databases. InterPro entries identify conserved domains and families by matching the sequence against member-database signatures (Pfam, PROSITE, CDD, …). Gene Ontology (GO) terms describe molecular function, biological process, and cellular component in a controlled vocabulary. CATH places the structure in a hierarch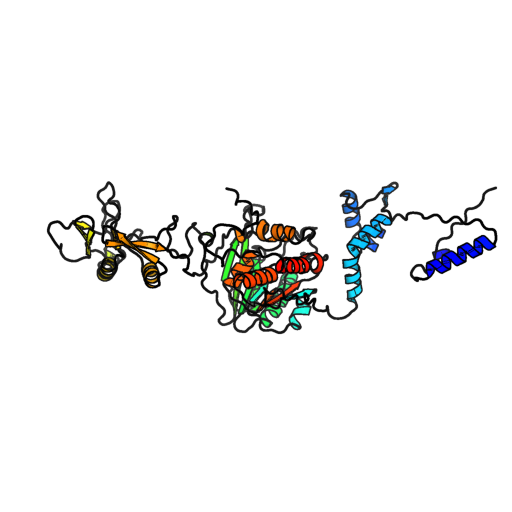ical fold classification (Class/Architecture/Topology/Homologous-superfamily). The organism is the source species.

  · Three diagnostic plots accompany the record. The Cα contact map visualizes the tertiary structure as a 2D adjacency matrix (8 Å cutoff, sequence-local contacts suppressed). The Ramachandran plot shows the distribution of backbone (φ, ψ) torsions, with points in the α and β basins reflecting secondary structure content. The PAE plot shows AlphaFold's inter-residue confidence as a color matrix.

  · Six rendered views show the 3D structure from the faces of a cube — i.e. along ±x, ±y, ±z. Rendering representation is drawn randomly per protein from cartoon (secondary-structure ribbons), sticks (backbone bonds), or molecular surface; coloring is either N→C rainbow (blue at the N-terminus through red at the C-terminus) or one color per chain.